Protein AF-A0A2C1C204-F1 (afdb_monomer)

Sequence (543 aa):
MKKFKWSILLFIILALVLSIGVSYLALNQNVKKANENSTPKMTVALVNEDQGTVFEGNKIAFGDQFVKNVNKNTKQEWYVVSRGVAENGLKNNNYNMMIVIPNDFSRKAVAIDSELPEKLTLNYKVNATGNKDLKAEAENTASTILEDFNKQIIDVYFASIIGKLQGAQDNIGKIIEKGNVQTTMYKKDVHSPLANYTNQFKIVQDYTGVSVNSFKGFQDVLKGFGQVLDEGNKSNNTYLEGFNNFQKMQSDNNLLANNFTNQFNQYMSDMNTGDVLKQLSALESANKVITNQFTLSEKEPNILADASAIQKYLTDVKKQVSEYDTELAGKLESDIQETIIKKLKQSMSNDGKQEIFINTLMKQPDVRIKKQIENLIVKLPSLNMEEIVQSDLPDATKLQLQNVIQFTNKYNKENNFYYDPVNKISLGNAIKEVKDSLYKDGITFSDTAKVIKMESSQTMNINIPEGFELYGSTEALYIDDVDYTSMFLEKNGEIIIPPRNEGDIKINLHVKLKDPNINIDVFSPVMWDWKLSGSYEKEEPSK

InterPro domains:
  IPR023838 Type VII secretion system EsaA [TIGR03929] (9-201)
  IPR051328 Type VII Secretion & ABC Transporter Permease [PTHR43077] (7-275)

Radius of gyration: 42.94 Å; Cα contacts (8 Å, |Δi|>4): 479; chains: 1; bounding box: 113×81×137 Å

Mean predicted aligned error: 22.3 Å

Foldseek 3Di:
DDPDPVVVVVVVVVVVVVVVVVVCVVVPPPPPPDPVPDDDAFEEEEEEQAPFDDDPNDTGTLSVVLVVVVVVDPRHHYDHDHPVCRVVCQVVVVGQKYKYQDHCQNVLLQCPVPPDRDDRDIDMDGNQVVHPVSVVVRVVVVVVSVVVSVVVSVVVVVVVVVVVLVVVLVVLVVVLVVLVVVLCCLVPVPLVVLVVVVVVCVVVLVPDVVVVVVSVVVNVVSVVVSVVSVVVSVVSVVVNVVSVVVVVVVVVVVVVVVVVVVVVVVVVVCVVVDDVPVVVVVVVVVVVVVVVLVDDDPPDDHVNVVVVVVVVVVVVVVVVVVVVVVVLVVVLVVQLVVVVVVVVVVVVVDDDDDDDDPVVSCPRVVVVVLVVLLVVLQPDAQLDLVCLVPDLADPVVSVVSVVVSVVSVVSCVVVVPDHDNPPGHHPVRVLLVVLVCLAQVNDKDKDKWWFAFFPFKWKKFWDDFPQKDQPDQWPQKDKPNDICSVVCVVVVRIGIGGTDHTDMIMIIGTIGGPDSPDSDDPVDDGDIDMDIPDDGDGDDDDD

Organism: Bacillus cereus (NCBI:txid1396)

Secondary structure (DSSP, 8-state):
-----HHHHHHHHHHHHHHHHHHHHHH-S------TT-PPPPEEEEEE----EEETTEEE-HHHHHHHHHTT--SSEEEE--HHHHHHHHHTTS-SEEEEE-TTHHHHHT-TTSSSPPPP--EEEE--TT-HHHHHHHHHHHHHHHHHHHHHHHHHHHHHHHHHHHHHHHHHHHHHHHHHHHHHHIIIIIIHHHHHHHHHTHHHHHH-HHHHHHHHHHHHHHHHHHHHHHHHHHHHHHHHHHHHHHHHHHHHHHHHHHHHHHHHHHHHHHTTS--HHHHHHHHHHHHHHHHHHSS--SSS--HHHHHHHHHHHHHHHHHHHHHHHHHHHHHHHHHHHHHHHHHHHHHTTS-S-----GGGTTHHHHHHHHHHHHHHHHHS-B--HHHHHHS-S-HHHHHHHHHHHHHHHHHHHHHT----GGGS-BHHHHHHHHHHHHHHT-EEEEEEEEE--BSS-EEEEEEPPTTEEES-SSSSEEETTEE-HHHHHHTTTEEEEPPB-SEEEEEEEEEEES-TT----TTS----EEEESS----PPP--

Structure (mmCIF, N/CA/C/O backbone):
data_AF-A0A2C1C204-F1
#
_entry.id   AF-A0A2C1C204-F1
#
loop_
_atom_site.group_PDB
_atom_site.id
_atom_site.type_symbol
_atom_site.label_atom_id
_atom_site.label_alt_id
_atom_site.label_comp_id
_atom_site.label_asym_id
_atom_site.label_entity_id
_atom_site.label_seq_id
_atom_site.pdbx_PDB_ins_code
_atom_site.Cartn_x
_atom_site.Cartn_y
_atom_site.Cartn_z
_atom_site.occupancy
_atom_site.B_iso_or_equiv
_atom_site.auth_seq_id
_atom_site.auth_comp_id
_atom_site.auth_asym_id
_atom_site.auth_atom_id
_atom_site.pdbx_PDB_model_num
ATOM 1 N N . MET A 1 1 ? -65.324 -34.407 86.575 1.00 41.09 1 MET A N 1
ATOM 2 C CA . MET A 1 1 ? -64.072 -34.420 85.781 1.00 41.09 1 MET A CA 1
ATOM 3 C C . MET A 1 1 ? -64.224 -33.422 84.633 1.00 41.09 1 MET A C 1
ATOM 5 O O . MET A 1 1 ? -65.052 -33.642 83.757 1.00 41.09 1 MET A O 1
ATOM 9 N N . LYS A 1 2 ? -63.554 -32.260 84.699 1.00 47.97 2 LYS A N 1
ATOM 10 C CA . LYS A 1 2 ? -63.679 -31.188 83.691 1.00 47.97 2 LYS A CA 1
ATOM 11 C C . LYS A 1 2 ? -62.955 -31.616 82.410 1.00 47.97 2 LYS A C 1
ATOM 13 O O . LYS A 1 2 ? -61.759 -31.880 82.450 1.00 47.97 2 LYS A O 1
ATOM 18 N N . LYS A 1 3 ? -63.685 -31.702 81.291 1.00 52.16 3 LYS A N 1
ATOM 19 C CA . LYS A 1 3 ? -63.131 -32.040 79.971 1.00 52.16 3 LYS A CA 1
ATOM 20 C C . LYS A 1 3 ? -62.152 -30.941 79.548 1.00 52.16 3 LYS A C 1
ATOM 22 O O . LYS A 1 3 ? -62.567 -29.817 79.269 1.00 52.16 3 LYS A O 1
ATOM 27 N N . PHE A 1 4 ? -60.860 -31.255 79.555 1.00 56.25 4 PHE A N 1
ATOM 28 C CA . PHE A 1 4 ? -59.802 -30.349 79.119 1.00 56.25 4 PHE A CA 1
ATOM 29 C C . PHE A 1 4 ? -59.980 -30.097 77.616 1.00 56.25 4 PHE A C 1
ATOM 31 O O . PHE A 1 4 ? -59.918 -31.029 76.813 1.00 56.25 4 PHE A O 1
ATOM 38 N N . LYS A 1 5 ? -60.299 -28.856 77.228 1.00 67.50 5 LYS A N 1
ATOM 39 C CA . LYS A 1 5 ? -60.546 -28.497 75.826 1.00 67.50 5 LYS A CA 1
ATOM 40 C C . LYS A 1 5 ? -59.215 -28.475 75.076 1.00 67.50 5 LYS A C 1
ATOM 42 O O . LYS A 1 5 ? -58.536 -27.455 75.034 1.00 67.50 5 LYS A O 1
ATOM 47 N N . TRP A 1 6 ? -58.873 -29.606 74.466 1.00 62.44 6 TRP A N 1
ATOM 48 C CA . TRP A 1 6 ? -57.684 -29.800 73.627 1.00 62.44 6 TRP A CA 1
ATOM 49 C C . TRP A 1 6 ? -57.530 -28.731 72.529 1.00 62.44 6 TRP A C 1
ATOM 51 O O . TRP A 1 6 ? -56.415 -28.397 72.142 1.00 62.44 6 TRP A O 1
ATOM 61 N N . SER A 1 7 ? -58.637 -28.115 72.094 1.00 57.25 7 SER A N 1
ATOM 62 C CA . SER A 1 7 ? -58.617 -27.021 71.115 1.00 57.25 7 SER A CA 1
ATOM 63 C C . SER A 1 7 ? -57.914 -25.753 71.625 1.00 57.25 7 SER A C 1
ATOM 65 O O . SER A 1 7 ? -57.335 -25.032 70.822 1.00 57.25 7 SER A O 1
ATOM 67 N N . ILE A 1 8 ? -57.923 -25.481 72.937 1.00 71.19 8 ILE A N 1
ATOM 68 C CA . ILE A 1 8 ? -57.236 -24.315 73.519 1.00 71.19 8 ILE A CA 1
ATOM 69 C C . ILE A 1 8 ? -55.726 -24.565 73.554 1.00 71.19 8 ILE A C 1
ATOM 71 O O . ILE A 1 8 ? -54.947 -23.674 73.231 1.00 71.19 8 ILE A O 1
ATOM 75 N N . LEU A 1 9 ? -55.311 -25.794 73.876 1.00 68.69 9 LEU A N 1
ATOM 76 C CA . LEU A 1 9 ? -53.901 -26.180 73.869 1.00 68.69 9 LEU A CA 1
ATOM 77 C C . LEU A 1 9 ? -53.322 -26.125 72.444 1.00 68.69 9 LEU A C 1
ATOM 79 O O . LEU A 1 9 ? -52.248 -25.571 72.239 1.00 68.69 9 LEU A O 1
ATOM 83 N N . LEU A 1 10 ? -54.074 -26.616 71.452 1.00 68.38 10 LEU A N 1
ATOM 84 C CA . LEU A 1 10 ? -53.705 -26.530 70.036 1.00 68.38 10 LEU A CA 1
ATOM 85 C C . LEU A 1 10 ? -53.622 -25.082 69.538 1.00 68.38 10 LEU A C 1
ATOM 87 O O . LEU A 1 10 ? -52.707 -24.758 68.790 1.00 68.38 10 LEU A O 1
ATOM 91 N N . PHE A 1 11 ? -54.524 -24.202 69.980 1.00 71.06 11 PHE A N 1
ATOM 92 C CA . PHE A 1 11 ? -54.483 -22.786 69.611 1.00 71.06 11 PHE A CA 1
ATOM 93 C C . PHE A 1 11 ? -53.263 -22.067 70.204 1.00 71.06 11 PHE A C 1
ATOM 95 O O . PHE A 1 11 ? -52.624 -21.278 69.517 1.00 71.06 11 PHE A O 1
ATOM 102 N N . ILE A 1 12 ? -52.894 -22.378 71.452 1.00 71.06 12 ILE A N 1
ATOM 103 C CA . ILE A 1 12 ? -51.702 -21.812 72.102 1.00 71.06 12 ILE A CA 1
ATOM 104 C C . ILE A 1 12 ? -50.422 -22.317 71.427 1.00 71.06 12 ILE A C 1
ATOM 106 O O . ILE A 1 12 ? -49.518 -21.525 71.175 1.00 71.06 12 ILE A O 1
ATOM 110 N N . ILE A 1 13 ? -50.356 -23.606 71.075 1.00 71.69 13 ILE A N 1
ATOM 111 C CA . ILE A 1 13 ? -49.223 -24.176 70.332 1.00 71.69 13 ILE A CA 1
ATOM 112 C C . ILE A 1 13 ? -49.119 -23.537 68.942 1.00 71.69 13 ILE A C 1
ATOM 114 O O . ILE A 1 13 ? -48.030 -23.143 68.537 1.00 71.69 13 ILE A O 1
ATOM 118 N N . LEU A 1 14 ? -50.239 -23.356 68.238 1.00 67.69 14 LEU A N 1
ATOM 119 C CA . LEU A 1 14 ? -50.263 -22.700 66.930 1.00 67.69 14 LEU A CA 1
ATOM 120 C C . LEU A 1 14 ? -49.834 -21.227 67.023 1.00 67.69 14 LEU A C 1
ATOM 122 O O . LEU A 1 14 ? -49.058 -20.768 66.191 1.00 67.69 14 LEU A O 1
ATOM 126 N N . ALA A 1 15 ? -50.273 -20.501 68.053 1.00 67.94 15 ALA A N 1
ATOM 127 C CA . ALA A 1 15 ? -49.860 -19.120 68.295 1.00 67.94 15 ALA A CA 1
ATOM 128 C C . ALA A 1 15 ? -48.360 -19.008 68.623 1.00 67.94 15 ALA A C 1
ATOM 130 O O . ALA A 1 15 ? -47.702 -18.078 68.161 1.00 67.94 15 ALA A O 1
ATOM 131 N N . LEU A 1 16 ? -47.796 -19.973 69.359 1.00 62.78 16 LEU A N 1
ATOM 132 C CA . LEU A 1 16 ? -46.356 -20.057 69.629 1.00 62.78 16 LEU A CA 1
ATOM 133 C C . LEU A 1 16 ? -45.550 -20.383 68.366 1.00 62.78 16 LEU A C 1
ATOM 135 O O . LEU A 1 16 ? -44.528 -19.750 68.119 1.00 62.78 16 LEU A O 1
ATOM 139 N N . VAL A 1 17 ? -46.028 -21.308 67.530 1.00 67.56 17 VAL A N 1
ATOM 140 C CA . VAL A 1 17 ? -45.387 -21.645 66.249 1.00 67.56 17 VAL A CA 1
ATOM 141 C C . VAL A 1 17 ? -45.452 -20.469 65.270 1.00 67.56 17 VAL A C 1
ATOM 143 O O . VAL A 1 17 ? -44.462 -20.181 64.603 1.00 67.56 17 VAL A O 1
ATOM 146 N N . LEU A 1 18 ? -46.566 -19.733 65.226 1.00 61.41 18 LEU A N 1
ATOM 147 C CA . LEU A 1 18 ? -46.693 -18.522 64.410 1.00 61.41 18 LEU A CA 1
ATOM 148 C C . LEU A 1 18 ? -45.804 -17.385 64.935 1.00 61.41 18 LEU A C 1
ATOM 150 O O . LEU A 1 18 ? -45.141 -16.726 64.145 1.00 61.41 18 LEU A O 1
ATOM 154 N N . SER A 1 19 ? -45.711 -17.200 66.254 1.00 55.53 19 SER A N 1
ATOM 155 C CA . SER A 1 19 ? -44.811 -16.226 66.897 1.00 55.53 19 SER A CA 1
ATOM 156 C C . SER A 1 19 ? -43.333 -16.486 66.570 1.00 55.53 19 SER A C 1
ATOM 158 O O . SER A 1 19 ? -42.592 -15.570 66.197 1.00 55.53 19 SER A O 1
ATOM 160 N N . ILE A 1 20 ? -42.915 -17.753 66.626 1.00 60.06 20 ILE A N 1
ATOM 161 C CA . ILE A 1 20 ? -41.556 -18.170 66.264 1.00 60.06 20 ILE A CA 1
ATOM 162 C C . ILE A 1 20 ? -41.345 -18.058 64.748 1.00 60.06 20 ILE A C 1
ATOM 164 O O . ILE A 1 20 ? -40.276 -17.634 64.323 1.00 60.06 20 ILE A O 1
ATOM 168 N N . GLY A 1 21 ? -42.360 -18.354 63.929 1.00 52.69 21 GLY A N 1
ATOM 169 C CA . GLY A 1 21 ? -42.305 -18.213 62.471 1.00 52.69 21 GLY A CA 1
ATOM 170 C C . GLY A 1 21 ? -42.146 -16.764 62.004 1.00 52.69 21 GLY A C 1
ATOM 171 O O . GLY A 1 21 ? -41.320 -16.494 61.135 1.00 52.69 21 GLY A O 1
ATOM 172 N N . VAL A 1 22 ? -42.864 -15.817 62.619 1.00 54.84 22 VAL A N 1
ATOM 173 C CA . VAL A 1 22 ? -42.719 -14.379 62.323 1.00 54.84 22 VAL A CA 1
ATOM 174 C C . VAL A 1 22 ? -41.382 -13.852 62.851 1.00 54.84 22 VAL A C 1
ATOM 176 O O . VAL A 1 22 ? -40.745 -13.048 62.179 1.00 54.84 22 VAL A O 1
ATOM 179 N N . SER A 1 23 ? -40.895 -14.364 63.987 1.00 47.19 23 SER A N 1
ATOM 180 C CA . SER A 1 23 ? -39.560 -14.031 64.503 1.00 47.19 23 SER A CA 1
ATOM 181 C C . SER A 1 23 ? -38.442 -14.591 63.618 1.00 47.19 23 SER A C 1
ATOM 183 O O . SER A 1 23 ? -37.467 -13.896 63.370 1.00 47.19 23 SER A O 1
ATOM 185 N N . TYR A 1 24 ? -38.584 -15.802 63.069 1.00 53.97 24 TYR A N 1
ATOM 186 C CA . TYR A 1 24 ? -37.612 -16.384 62.137 1.00 53.97 24 TYR A CA 1
ATOM 187 C C . TYR A 1 24 ? -37.632 -15.671 60.776 1.00 53.97 24 TYR A C 1
ATOM 189 O O . TYR A 1 24 ? -36.581 -15.476 60.183 1.00 53.97 24 TYR A O 1
ATOM 197 N N . LEU A 1 25 ? -38.790 -15.197 60.300 1.00 50.66 25 LEU A N 1
ATOM 198 C CA . LEU A 1 25 ? -38.893 -14.372 59.085 1.00 50.66 25 LEU A CA 1
ATOM 199 C C . LEU A 1 25 ? -38.385 -12.934 59.282 1.00 50.66 25 LEU A C 1
ATOM 201 O O . LEU A 1 25 ? -37.792 -12.377 58.361 1.00 50.66 25 LEU A O 1
ATOM 205 N N . ALA A 1 26 ? -38.559 -12.352 60.472 1.00 51.62 26 ALA A N 1
ATOM 206 C CA . ALA A 1 26 ? -38.002 -11.044 60.818 1.00 51.62 26 ALA A CA 1
ATOM 207 C C . ALA A 1 26 ? -36.483 -11.095 61.079 1.00 51.62 26 ALA A C 1
ATOM 209 O O . ALA A 1 26 ? -35.795 -10.110 60.829 1.00 51.62 26 ALA A O 1
ATOM 210 N N . LEU A 1 27 ? -35.949 -12.237 61.536 1.00 45.75 27 LEU A N 1
ATOM 211 C CA . LEU A 1 27 ? -34.523 -12.413 61.851 1.00 45.75 27 LEU A CA 1
ATOM 212 C C . LEU A 1 27 ? -33.713 -13.103 60.735 1.00 45.75 27 LEU A C 1
ATOM 214 O O . LEU A 1 27 ? -32.488 -13.043 60.762 1.00 45.75 27 LEU A O 1
ATOM 218 N N . ASN A 1 28 ? -34.373 -13.729 59.750 1.00 42.22 28 ASN A N 1
ATOM 219 C CA . ASN A 1 28 ? -33.749 -14.305 58.548 1.00 42.22 28 ASN A CA 1
ATOM 220 C C . ASN A 1 28 ? -33.868 -13.391 57.313 1.00 42.22 28 ASN A C 1
ATOM 222 O O . ASN A 1 28 ? -33.602 -13.806 56.183 1.00 42.22 28 ASN A O 1
ATOM 226 N N . GLN A 1 29 ? -34.214 -12.115 57.510 1.00 43.16 29 GLN A N 1
ATOM 227 C CA . GLN A 1 29 ? -33.669 -11.101 56.619 1.00 43.16 29 GLN A CA 1
ATOM 228 C C . GLN A 1 29 ? -32.154 -11.176 56.782 1.00 43.16 29 GLN A C 1
ATOM 230 O O . GLN A 1 29 ? -31.641 -10.997 57.883 1.00 43.16 29 GLN A O 1
ATOM 235 N N . ASN A 1 30 ? -31.448 -11.490 55.698 1.00 40.12 30 ASN A N 1
ATOM 236 C CA . ASN A 1 30 ? -29.997 -11.402 55.622 1.00 40.12 30 ASN A CA 1
ATOM 237 C C . ASN A 1 30 ? -29.569 -9.948 55.867 1.00 40.12 30 ASN A C 1
ATOM 239 O O . ASN A 1 30 ? -29.221 -9.223 54.936 1.00 40.12 30 ASN A O 1
ATOM 243 N N . VAL A 1 31 ? -29.571 -9.519 57.127 1.00 43.94 31 VAL A N 1
ATOM 244 C CA . VAL A 1 31 ? -28.828 -8.362 57.591 1.00 43.94 31 VAL A CA 1
ATOM 245 C C . VAL A 1 31 ? -27.379 -8.816 57.573 1.00 43.94 31 VAL A C 1
ATOM 247 O O . VAL A 1 31 ? -26.820 -9.285 58.564 1.00 43.94 31 VAL A O 1
ATOM 250 N N . LYS A 1 32 ? -26.768 -8.723 56.387 1.00 38.06 32 LYS A N 1
ATOM 251 C CA . LYS A 1 32 ? -25.322 -8.580 56.293 1.00 38.06 32 LYS A CA 1
ATOM 252 C C . LYS A 1 32 ? -24.977 -7.451 57.256 1.00 38.06 32 LYS A C 1
ATOM 254 O O . LYS A 1 32 ? -25.373 -6.312 57.017 1.00 38.06 32 LYS A O 1
ATOM 259 N N . LYS A 1 33 ? -24.302 -7.779 58.362 1.00 35.88 33 LYS A N 1
ATOM 260 C CA . LYS A 1 33 ? -23.611 -6.779 59.176 1.00 35.88 33 LYS A CA 1
ATOM 261 C C . LYS A 1 33 ? -22.870 -5.881 58.196 1.00 35.88 33 LYS A C 1
ATOM 263 O O . LYS A 1 33 ? -22.098 -6.389 57.381 1.00 35.88 33 LYS A O 1
ATOM 268 N N . ALA A 1 34 ? -23.201 -4.594 58.220 1.00 35.47 34 ALA A N 1
ATOM 269 C CA . ALA A 1 34 ? -22.527 -3.602 57.415 1.00 35.47 34 ALA A CA 1
ATOM 270 C C . ALA A 1 34 ? -21.027 -3.752 57.676 1.00 35.47 34 ALA A C 1
ATOM 272 O O . ALA A 1 34 ? -20.564 -3.576 58.801 1.00 35.47 34 ALA A O 1
ATOM 273 N N . ASN A 1 35 ? -20.285 -4.125 56.635 1.00 30.30 35 ASN A N 1
ATOM 274 C CA . ASN A 1 35 ? -18.913 -3.674 56.543 1.00 30.30 35 ASN A CA 1
ATOM 275 C C . ASN A 1 35 ? -19.007 -2.148 56.593 1.00 30.30 35 ASN A C 1
ATOM 277 O O . ASN A 1 35 ? -19.665 -1.550 55.738 1.00 30.30 35 ASN A O 1
ATOM 281 N N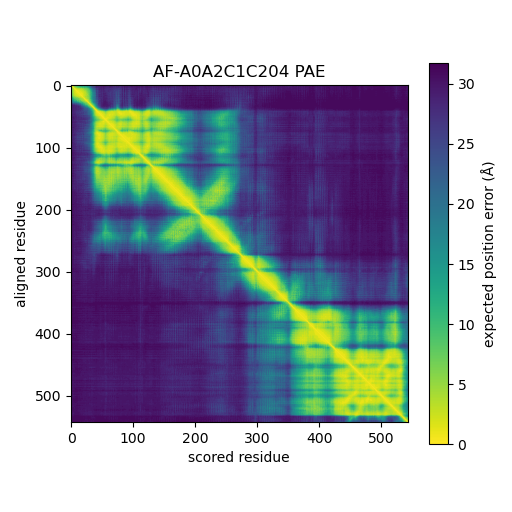 . GLU A 1 36 ? -18.412 -1.536 57.612 1.00 38.72 36 GLU A N 1
ATOM 282 C CA . GLU A 1 36 ? -18.152 -0.099 57.663 1.00 38.72 36 GLU A CA 1
ATOM 283 C C . GLU A 1 36 ? -17.188 0.239 56.522 1.00 38.72 36 GLU A C 1
ATOM 285 O O . GLU A 1 36 ? -15.981 0.241 56.714 1.00 38.72 36 GLU A O 1
ATOM 290 N N . ASN A 1 37 ? -17.749 0.335 55.312 1.00 40.81 37 ASN A N 1
ATOM 291 C CA . ASN A 1 37 ? -17.218 0.883 54.058 1.00 40.81 37 ASN A CA 1
ATOM 292 C C . ASN A 1 37 ? -18.251 0.781 52.902 1.00 40.81 37 ASN A C 1
ATOM 294 O O . ASN A 1 37 ? -17.880 0.884 51.736 1.00 40.81 37 ASN A O 1
ATOM 298 N N . SER A 1 38 ? -19.552 0.559 53.162 1.00 42.91 38 SER A N 1
ATOM 299 C CA . SER A 1 38 ? -20.571 0.612 52.101 1.00 42.91 38 SER A CA 1
ATOM 300 C C . SER A 1 38 ? -21.117 2.029 51.943 1.00 42.91 38 SER A C 1
ATOM 302 O O . SER A 1 38 ? -21.787 2.539 52.843 1.00 42.91 38 SER A O 1
ATOM 304 N N . THR A 1 39 ? -20.874 2.640 50.787 1.00 52.00 39 THR A N 1
ATOM 305 C CA . THR A 1 39 ? -21.594 3.832 50.333 1.00 52.00 39 THR A CA 1
ATOM 306 C C . THR A 1 39 ? -23.115 3.609 50.444 1.00 52.00 39 THR A C 1
ATOM 308 O O . THR A 1 39 ? -23.595 2.525 50.092 1.00 52.00 39 THR A O 1
ATOM 311 N N . PRO A 1 40 ? -23.896 4.576 50.967 1.00 59.84 40 PRO A N 1
ATOM 312 C CA . PRO A 1 40 ? -25.351 4.455 51.043 1.00 59.84 40 PRO A CA 1
ATOM 313 C C . PRO A 1 40 ? -25.938 4.214 49.648 1.00 59.84 40 PRO A C 1
ATOM 315 O O . PRO A 1 40 ? -25.687 4.998 48.735 1.00 59.84 40 PRO A O 1
ATOM 318 N N . LYS A 1 41 ? -26.713 3.137 49.470 1.00 71.62 41 LYS A N 1
ATOM 319 C CA . LYS A 1 41 ? -27.389 2.863 48.196 1.00 71.62 41 LYS A CA 1
ATOM 320 C C . LYS A 1 41 ? -28.570 3.809 48.020 1.00 71.62 41 LYS A C 1
ATOM 322 O O . LYS A 1 41 ? -29.388 3.961 48.924 1.00 71.62 41 LYS A O 1
ATOM 327 N N . MET A 1 42 ? -28.667 4.416 46.848 1.00 80.88 42 MET A N 1
ATOM 328 C CA . MET A 1 42 ? -29.764 5.292 46.470 1.00 80.88 42 MET A CA 1
ATOM 329 C C . MET A 1 42 ? -30.986 4.464 46.057 1.00 80.88 42 MET A C 1
ATOM 331 O O . MET A 1 42 ? -30.868 3.473 45.335 1.00 80.88 42 MET A O 1
ATOM 335 N N . THR A 1 43 ? -32.171 4.898 46.479 1.00 87.25 43 THR A N 1
ATOM 336 C CA . THR A 1 43 ? -33.452 4.326 46.040 1.00 87.25 43 THR A CA 1
ATOM 337 C C . THR A 1 43 ? -33.939 5.029 44.772 1.00 87.25 43 THR A C 1
ATOM 339 O O . THR A 1 43 ? -34.148 6.247 44.753 1.00 87.25 43 THR A O 1
ATOM 342 N N . VAL A 1 44 ? -34.117 4.267 43.693 1.00 88.25 44 VAL A N 1
ATOM 343 C CA . VAL A 1 44 ? -34.426 4.777 42.353 1.00 88.25 44 VAL A CA 1
ATOM 344 C C . VAL A 1 44 ? -35.732 4.181 41.841 1.00 88.25 44 VAL A C 1
ATOM 346 O O . VAL A 1 44 ? -35.854 2.970 41.662 1.00 88.25 44 VAL A O 1
ATOM 349 N N . ALA A 1 45 ? -36.708 5.041 41.559 1.00 90.75 45 ALA A N 1
ATOM 350 C CA . ALA A 1 45 ? -37.953 4.664 40.905 1.00 90.75 45 ALA A CA 1
ATOM 351 C C . ALA A 1 45 ? -37.817 4.761 39.379 1.00 90.75 45 ALA A C 1
ATOM 353 O O . ALA A 1 45 ? -37.607 5.843 38.832 1.00 90.75 45 ALA A O 1
ATOM 354 N N . LEU A 1 46 ? -37.975 3.642 38.679 1.00 90.69 46 LEU A N 1
ATOM 355 C CA . LEU A 1 46 ? -37.970 3.577 37.223 1.00 90.69 46 LEU A CA 1
ATOM 356 C C . LEU A 1 46 ? -39.402 3.483 36.688 1.00 90.69 46 LEU A C 1
ATOM 358 O O . LEU A 1 46 ? -40.141 2.556 37.019 1.00 90.69 46 LEU A O 1
ATOM 362 N N . VAL A 1 47 ? -39.766 4.418 35.814 1.00 93.00 47 VAL A N 1
ATOM 363 C CA . VAL A 1 47 ? -41.039 4.450 35.094 1.00 93.00 47 VAL A CA 1
ATOM 364 C C . VAL A 1 47 ? -40.765 4.171 33.617 1.00 93.00 47 VAL A C 1
ATOM 366 O O . VAL A 1 47 ? -40.108 4.970 32.948 1.00 93.00 47 VAL A O 1
ATOM 369 N N . ASN A 1 48 ? -41.270 3.048 33.105 1.00 92.25 48 ASN A N 1
ATOM 370 C CA . ASN A 1 48 ? -41.197 2.706 31.685 1.00 92.25 48 ASN A CA 1
ATOM 371 C C . ASN A 1 48 ? -42.545 2.980 31.002 1.00 92.25 48 ASN A C 1
ATOM 373 O O . ASN A 1 48 ? -43.516 2.277 31.276 1.00 92.25 48 ASN A O 1
ATOM 377 N N . GLU A 1 49 ? -42.613 3.990 30.131 1.00 93.50 49 GLU A N 1
ATOM 378 C CA . GLU A 1 49 ? -43.794 4.260 29.294 1.00 93.50 49 GLU A CA 1
ATOM 379 C C . GLU A 1 49 ? -43.578 3.871 27.824 1.00 93.50 49 GLU A C 1
ATOM 381 O O . GLU A 1 49 ? -44.527 3.954 27.040 1.00 93.50 49 GLU A O 1
ATOM 386 N N . ASP A 1 50 ? -42.365 3.440 27.453 1.00 92.50 50 ASP A N 1
ATOM 387 C CA . ASP A 1 50 ? -41.974 3.065 26.090 1.00 92.50 50 ASP A CA 1
ATOM 388 C C . ASP A 1 50 ? -42.878 1.964 25.525 1.00 92.50 50 ASP A C 1
ATOM 390 O O . ASP A 1 50 ? -43.104 0.935 26.161 1.00 92.50 50 ASP A O 1
ATOM 394 N N . GLN A 1 51 ? -43.393 2.177 24.314 1.00 92.44 51 GLN A N 1
ATOM 395 C CA . GLN A 1 51 ? -44.281 1.220 23.641 1.00 92.44 51 GLN A CA 1
ATOM 396 C C . GLN A 1 51 ? -43.534 0.278 22.686 1.00 92.44 51 GLN A C 1
ATOM 398 O O . GLN A 1 51 ? -44.132 -0.647 22.125 1.00 92.44 51 GLN A O 1
ATOM 403 N N . GLY A 1 52 ? -42.230 0.493 22.496 1.00 89.25 52 GLY A N 1
ATOM 404 C CA . GLY A 1 52 ? -41.452 -0.216 21.489 1.00 89.25 52 GLY A CA 1
ATOM 405 C C . GLY A 1 52 ? -41.765 0.246 20.061 1.00 89.25 52 GLY A C 1
ATOM 406 O O . GLY A 1 52 ? -42.576 1.139 19.813 1.00 89.25 52 GLY A O 1
ATOM 407 N N . THR A 1 53 ? -41.088 -0.367 19.097 1.00 89.88 53 THR A N 1
ATOM 408 C CA . THR A 1 53 ? -41.241 -0.125 17.660 1.00 89.88 53 THR A CA 1
ATOM 409 C C . THR A 1 53 ? -40.892 -1.387 16.863 1.00 89.88 53 THR A C 1
ATOM 411 O O . THR A 1 53 ? -40.445 -2.389 17.426 1.00 89.88 53 THR A O 1
ATOM 414 N N . VAL A 1 54 ? -41.094 -1.355 15.547 1.00 86.12 54 VAL A N 1
ATOM 415 C CA . VAL A 1 54 ? -40.588 -2.377 14.623 1.00 86.12 54 VAL A CA 1
ATOM 416 C C . VAL A 1 54 ? -39.489 -1.752 13.778 1.00 86.12 54 VAL A C 1
ATOM 418 O O . VAL A 1 54 ? -39.708 -0.721 13.148 1.00 86.12 54 VAL A O 1
ATOM 421 N N . PHE A 1 55 ? -38.320 -2.385 13.760 1.00 80.94 55 PHE A N 1
ATOM 422 C CA . PHE A 1 55 ? -37.181 -1.986 12.941 1.00 80.94 55 PHE A CA 1
ATOM 423 C C . PHE A 1 55 ? -36.663 -3.219 12.199 1.00 80.94 55 PHE A C 1
ATOM 425 O O . PHE A 1 55 ? -36.386 -4.247 12.815 1.00 80.94 55 PHE A O 1
ATOM 432 N N . GLU A 1 56 ? -36.619 -3.142 10.868 1.00 73.88 56 GLU A N 1
ATOM 433 C CA . GLU A 1 56 ? -36.163 -4.234 9.988 1.00 73.88 56 GLU A CA 1
ATOM 434 C C . GLU A 1 56 ? -36.854 -5.585 10.247 1.00 73.88 56 GLU A C 1
ATOM 436 O O . GLU A 1 56 ? -36.234 -6.644 10.249 1.00 73.88 56 GLU A O 1
ATOM 441 N N . GLY A 1 57 ? -38.165 -5.545 10.505 1.00 79.00 57 GLY A N 1
ATOM 442 C CA . GLY A 1 57 ? -38.977 -6.736 10.781 1.00 79.00 57 GLY A CA 1
ATOM 443 C C . GLY A 1 57 ? -38.854 -7.285 12.207 1.00 79.00 57 GLY A C 1
ATOM 444 O O . GLY A 1 57 ? -39.628 -8.165 12.579 1.00 79.00 57 GLY A O 1
ATOM 445 N N . ASN A 1 58 ? -37.957 -6.737 13.031 1.00 79.88 58 ASN A N 1
ATOM 446 C CA . ASN A 1 58 ? -37.785 -7.121 14.429 1.00 79.88 58 ASN A CA 1
ATOM 447 C C . ASN A 1 58 ? -38.504 -6.144 15.364 1.00 79.88 58 ASN A C 1
ATOM 449 O O . ASN A 1 58 ? -38.455 -4.926 15.183 1.00 79.88 58 ASN A O 1
ATOM 453 N N . LYS A 1 59 ? -39.158 -6.672 16.403 1.00 86.75 59 LYS A N 1
ATOM 454 C CA . LYS A 1 59 ? -39.741 -5.846 17.467 1.00 86.75 59 LYS A CA 1
ATOM 455 C C . LYS A 1 59 ? -38.626 -5.369 18.401 1.00 86.75 59 LYS A C 1
ATOM 457 O O . LYS A 1 59 ? -37.999 -6.186 19.072 1.00 86.75 59 LYS A O 1
ATOM 462 N N . ILE A 1 60 ? -38.416 -4.059 18.466 1.00 84.38 60 ILE A N 1
ATOM 463 C CA . ILE A 1 60 ? -37.419 -3.410 19.322 1.00 84.38 60 ILE A CA 1
ATOM 464 C C . ILE A 1 60 ? -38.136 -2.672 20.452 1.00 84.38 60 ILE A C 1
ATOM 466 O O . ILE A 1 60 ? -39.041 -1.880 20.208 1.00 84.38 60 ILE A O 1
ATOM 470 N N . ALA A 1 61 ? -37.743 -2.944 21.694 1.00 88.75 61 ALA A N 1
ATOM 471 C CA . ALA A 1 61 ? -38.288 -2.299 22.887 1.00 88.75 61 ALA A CA 1
ATOM 472 C C . ALA A 1 61 ? -37.146 -2.004 23.871 1.00 88.75 61 ALA A C 1
ATOM 474 O O . ALA A 1 61 ? -36.829 -2.818 24.742 1.00 88.75 61 ALA A O 1
ATOM 475 N N . PHE A 1 62 ? -36.492 -0.854 23.697 1.00 84.62 62 PHE A N 1
ATOM 476 C CA . PHE A 1 62 ? -35.366 -0.426 24.528 1.00 84.62 62 PHE A CA 1
ATOM 477 C C . PHE A 1 62 ? -35.779 -0.211 25.991 1.00 84.62 62 PHE A C 1
ATOM 479 O O . PHE A 1 62 ? -35.023 -0.575 26.891 1.00 84.62 62 PHE A O 1
ATOM 486 N N . GLY A 1 63 ? -36.990 0.295 26.257 1.00 86.31 63 GLY A N 1
ATOM 487 C CA . GLY A 1 63 ? -37.495 0.449 27.625 1.00 86.31 63 GLY A CA 1
ATOM 488 C C . GLY A 1 63 ? -37.595 -0.881 28.380 1.00 86.31 63 GLY A C 1
ATOM 489 O O . GLY A 1 63 ? -37.144 -0.992 29.522 1.00 86.31 63 GLY A O 1
ATOM 490 N N . ASP A 1 64 ? -38.091 -1.932 27.721 1.00 87.62 64 ASP A N 1
ATOM 491 C CA . ASP A 1 64 ? -38.193 -3.275 28.308 1.00 87.62 64 ASP A CA 1
ATOM 492 C C . ASP A 1 64 ? -3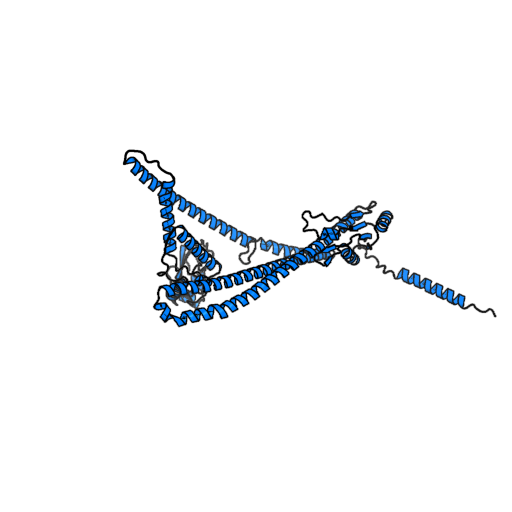6.821 -3.914 28.548 1.00 87.62 64 ASP A C 1
ATOM 494 O O . ASP A 1 64 ? -36.610 -4.608 29.549 1.00 87.62 64 ASP A O 1
ATOM 498 N N . GLN A 1 65 ? -35.871 -3.699 27.632 1.00 79.88 65 GLN A N 1
ATOM 499 C CA . GLN A 1 65 ? -34.490 -4.145 27.820 1.00 79.88 65 GLN A CA 1
ATOM 500 C C . GLN A 1 65 ? -33.849 -3.455 29.025 1.00 79.88 65 GLN A C 1
ATOM 502 O O . GLN A 1 65 ? -33.192 -4.109 29.837 1.00 79.88 65 GLN A O 1
ATOM 507 N N . PHE A 1 66 ? -34.110 -2.163 29.205 1.00 79.06 66 PHE A N 1
ATOM 508 C CA . PHE A 1 66 ? -33.588 -1.413 30.334 1.00 79.06 66 PHE A CA 1
ATOM 509 C C . PHE A 1 66 ? -34.140 -1.899 31.676 1.00 79.06 66 PHE A C 1
ATOM 511 O O . PHE A 1 66 ? -33.362 -2.142 32.598 1.00 79.06 66 PHE A O 1
ATOM 518 N N . VAL A 1 67 ? -35.452 -2.144 31.775 1.00 84.50 67 VAL A N 1
ATOM 519 C CA . VAL A 1 67 ? -36.070 -2.737 32.977 1.00 84.50 67 VAL A CA 1
ATOM 520 C C . VAL A 1 67 ? -35.369 -4.044 33.371 1.00 84.50 67 VAL A C 1
ATOM 522 O O . VAL A 1 67 ? -35.082 -4.279 34.546 1.00 84.50 67 VAL A O 1
ATOM 525 N N . LYS A 1 68 ? -35.022 -4.888 32.391 1.00 82.69 68 LYS A N 1
ATOM 526 C CA . LYS A 1 68 ? -34.289 -6.140 32.636 1.00 82.69 68 LYS A CA 1
ATOM 527 C C . LYS A 1 68 ? -32.854 -5.909 33.114 1.00 82.69 68 LYS A C 1
ATOM 529 O O . LYS A 1 68 ? -32.386 -6.663 33.965 1.00 82.69 68 LYS A O 1
ATOM 534 N N . ASN A 1 69 ? -32.158 -4.910 32.576 1.00 74.62 69 ASN A N 1
ATOM 535 C CA . ASN A 1 69 ? -30.772 -4.601 32.940 1.00 74.62 69 ASN A CA 1
ATOM 536 C C . ASN A 1 69 ? -30.671 -3.989 34.336 1.00 74.62 69 ASN A C 1
ATOM 538 O O . ASN A 1 69 ? -29.823 -4.384 35.132 1.00 74.62 69 ASN A O 1
ATOM 542 N N . VAL A 1 70 ? -31.591 -3.088 34.663 1.00 75.88 70 VAL A N 1
ATOM 543 C CA . VAL A 1 70 ? -31.691 -2.459 35.977 1.00 75.88 70 VAL A CA 1
ATOM 544 C C . VAL A 1 70 ? -31.951 -3.482 37.085 1.00 75.88 70 VAL A C 1
ATOM 546 O O . VAL A 1 70 ? -31.307 -3.423 38.127 1.00 75.88 70 VAL A O 1
ATOM 549 N N . ASN A 1 71 ? -32.790 -4.491 36.838 1.00 72.94 71 ASN A N 1
ATOM 550 C CA . ASN A 1 71 ? -33.018 -5.579 37.796 1.00 72.94 71 ASN A CA 1
ATOM 551 C C . ASN A 1 71 ? -31.761 -6.421 38.097 1.00 72.94 71 ASN A C 1
ATOM 553 O O . ASN A 1 71 ? -31.735 -7.147 39.088 1.00 72.94 71 ASN A O 1
ATOM 557 N N . LYS A 1 72 ? -30.722 -6.349 37.254 1.00 72.19 72 LYS A N 1
ATOM 558 C CA . LYS A 1 72 ? -29.428 -7.014 37.479 1.00 72.19 72 LYS A CA 1
ATOM 559 C C . LYS A 1 72 ? -28.414 -6.115 38.194 1.00 72.19 72 LYS A C 1
ATOM 561 O O . LYS A 1 72 ? -27.369 -6.603 38.619 1.00 72.19 72 LYS A O 1
ATOM 566 N N . ASN A 1 73 ? -28.687 -4.817 38.314 1.00 69.00 73 ASN A N 1
ATOM 567 C CA . ASN A 1 73 ? -27.774 -3.848 38.905 1.00 69.00 73 ASN A CA 1
ATOM 568 C C . ASN A 1 73 ? -27.869 -3.880 40.439 1.00 69.00 73 ASN A C 1
ATOM 570 O O . ASN A 1 73 ? -28.916 -3.603 41.015 1.00 69.00 73 ASN A O 1
ATOM 574 N N . THR A 1 74 ? -26.754 -4.175 41.112 1.00 73.19 74 THR A N 1
ATOM 575 C CA . THR A 1 74 ? -26.680 -4.247 42.581 1.00 73.19 74 THR A CA 1
ATOM 576 C C . THR A 1 74 ? -26.182 -2.963 43.251 1.00 73.19 74 THR A C 1
ATOM 578 O O . THR A 1 74 ? -26.093 -2.932 44.484 1.00 73.19 74 THR A O 1
ATOM 581 N N . LYS A 1 75 ? -25.805 -1.937 42.473 1.00 73.12 75 LYS A N 1
ATOM 582 C CA . LYS A 1 75 ? -25.234 -0.673 42.970 1.00 73.12 75 LYS A CA 1
ATOM 583 C C . LYS A 1 75 ? -26.289 0.220 43.626 1.00 73.12 75 LYS A C 1
ATOM 585 O O . LYS A 1 75 ? -25.993 0.816 44.651 1.00 73.12 75 LYS A O 1
ATOM 590 N N . GLN A 1 76 ? -27.506 0.246 43.082 1.00 80.25 76 GLN A N 1
ATOM 591 C CA . GLN A 1 76 ? -28.634 1.036 43.593 1.00 80.25 76 GLN A CA 1
ATOM 592 C C . GLN A 1 76 ? -29.839 0.140 43.903 1.00 80.25 76 GLN A C 1
ATOM 594 O O . GLN A 1 76 ? -29.905 -1.001 43.441 1.00 80.25 76 GLN A O 1
ATOM 599 N N . GLU A 1 77 ? -30.785 0.644 44.692 1.00 85.50 77 GLU A N 1
ATOM 600 C CA . GLU A 1 77 ? -32.049 -0.042 44.966 1.00 85.50 77 GLU A CA 1
ATOM 601 C C . GLU A 1 77 ? -33.123 0.413 43.985 1.00 85.50 77 GLU A C 1
ATOM 603 O O . GLU A 1 77 ? -33.572 1.558 44.017 1.00 85.50 77 GLU A O 1
ATOM 608 N N . TRP A 1 78 ? -33.543 -0.491 43.108 1.00 87.62 78 TRP A N 1
ATOM 609 C CA . TRP A 1 78 ? -34.417 -0.163 41.992 1.00 87.62 78 TRP A CA 1
ATOM 610 C C . TRP A 1 78 ? -35.855 -0.603 42.220 1.00 87.62 78 TRP A C 1
ATOM 612 O O . TRP A 1 78 ? -36.122 -1.732 42.629 1.00 87.62 78 TRP A O 1
ATOM 622 N N . TYR A 1 79 ? -36.788 0.278 41.869 1.00 89.56 79 TYR A N 1
ATOM 623 C CA . TYR A 1 79 ? -38.220 0.031 41.959 1.00 89.56 79 TYR A CA 1
ATOM 624 C C . TYR A 1 79 ? -38.879 0.381 40.630 1.00 89.56 79 TYR A C 1
ATOM 626 O O . TYR A 1 79 ? -38.971 1.549 40.261 1.00 89.56 79 TYR A O 1
ATOM 634 N N . VAL A 1 80 ? -39.356 -0.628 39.904 1.00 91.12 80 VAL A N 1
ATOM 635 C CA . VAL A 1 80 ? -40.121 -0.414 38.670 1.00 91.12 80 VAL A CA 1
ATOM 636 C C . VAL A 1 80 ? -41.573 -0.163 39.053 1.00 91.12 80 VAL A C 1
ATOM 638 O O . VAL A 1 80 ? -42.251 -1.059 39.553 1.00 91.12 80 VAL A O 1
ATOM 641 N N . VAL A 1 81 ? -42.040 1.069 38.874 1.00 92.94 81 VAL A N 1
ATOM 642 C CA . VAL A 1 81 ? -43.345 1.518 39.376 1.00 92.94 81 VAL A CA 1
ATOM 643 C C . VAL A 1 81 ? -44.052 2.420 38.368 1.00 92.94 81 VAL A C 1
ATOM 645 O O . VAL A 1 81 ? -43.452 2.941 37.430 1.00 92.94 81 VAL A O 1
ATOM 648 N N . SER A 1 82 ? -45.354 2.629 38.561 1.00 93.44 82 SER A N 1
ATOM 649 C CA . SER A 1 82 ? -46.106 3.598 37.762 1.00 93.44 82 SER A CA 1
ATOM 650 C C . SER A 1 82 ? -45.690 5.034 38.098 1.00 93.44 82 SER A C 1
ATOM 652 O O . SER A 1 82 ? -45.249 5.324 39.214 1.00 93.44 82 SER A O 1
ATOM 654 N N . ARG A 1 83 ? -45.891 5.965 37.154 1.00 93.19 83 ARG A N 1
ATOM 655 C CA . ARG A 1 83 ? -45.551 7.387 37.332 1.00 93.19 83 ARG A CA 1
ATOM 656 C C . ARG A 1 83 ? -46.117 7.981 38.626 1.00 93.19 83 ARG A C 1
ATOM 658 O O . ARG A 1 83 ? -45.394 8.656 39.349 1.00 93.19 83 ARG A O 1
ATOM 665 N N . GLY A 1 84 ? -47.378 7.690 38.950 1.00 91.38 84 GLY A N 1
ATOM 666 C CA . GLY A 1 84 ? -48.016 8.199 40.170 1.00 91.38 84 GLY A CA 1
ATOM 667 C C . GLY A 1 84 ? -47.379 7.672 41.461 1.00 91.38 84 GLY A C 1
ATOM 668 O O . GLY A 1 84 ? -47.244 8.417 42.430 1.00 91.38 84 GLY A O 1
ATOM 669 N N . VAL A 1 85 ? -46.938 6.409 41.471 1.00 92.38 85 VAL A N 1
ATOM 670 C CA . VAL A 1 85 ? -46.221 5.816 42.612 1.00 92.38 85 VAL A CA 1
ATOM 671 C C . VAL A 1 85 ? -44.819 6.411 42.733 1.00 92.38 85 VAL A C 1
ATOM 673 O O . VAL A 1 85 ? -44.415 6.760 43.840 1.00 92.38 85 VAL A O 1
ATOM 676 N N . ALA A 1 86 ? -44.111 6.601 41.614 1.00 92.25 86 ALA A N 1
ATOM 677 C CA . ALA A 1 86 ? -42.803 7.254 41.599 1.00 92.25 86 ALA A CA 1
ATOM 678 C C . ALA A 1 86 ? -42.872 8.686 42.152 1.00 92.25 86 ALA A C 1
ATOM 680 O O . ALA A 1 86 ? -42.085 9.042 43.024 1.00 92.25 86 ALA A O 1
ATOM 681 N N . GLU A 1 87 ? -43.836 9.498 41.705 1.00 92.50 87 GLU A N 1
ATOM 682 C CA . GLU A 1 87 ? -43.969 10.890 42.155 1.00 92.50 87 GLU A CA 1
ATOM 683 C C . GLU A 1 87 ? -44.358 11.005 43.633 1.00 92.50 87 GLU A C 1
ATOM 685 O O . GLU A 1 87 ? -43.807 11.841 44.352 1.00 92.50 87 GLU A O 1
ATOM 690 N N . ASN A 1 88 ? -45.279 10.162 44.110 1.00 90.88 88 ASN A N 1
ATOM 691 C CA . ASN A 1 88 ? -45.656 10.140 45.525 1.00 90.88 88 ASN A CA 1
ATOM 692 C C . ASN A 1 88 ? -44.524 9.606 46.408 1.00 90.88 88 ASN A C 1
ATOM 694 O O . ASN A 1 88 ? -44.266 10.161 47.475 1.00 90.88 88 ASN A O 1
ATOM 698 N N . GLY A 1 89 ? -43.820 8.565 45.961 1.00 89.69 89 GLY A N 1
ATOM 699 C CA . GLY A 1 89 ? -42.667 8.030 46.676 1.00 89.69 89 GLY A CA 1
ATOM 700 C C . GLY A 1 89 ? -41.511 9.028 46.739 1.00 89.69 89 GLY A C 1
ATOM 701 O O . GLY A 1 89 ? -40.891 9.166 47.790 1.00 89.69 89 GLY A O 1
ATOM 702 N N . LEU A 1 90 ? -41.287 9.803 45.673 1.00 88.62 90 LEU A N 1
ATOM 703 C CA . LEU A 1 90 ? -40.309 10.888 45.665 1.00 88.62 90 LEU A CA 1
ATOM 704 C C . LEU A 1 90 ? -40.688 11.980 46.681 1.00 88.62 90 LEU A C 1
ATOM 706 O O . LEU A 1 90 ? -39.844 12.372 47.478 1.00 88.62 90 LEU A O 1
ATOM 710 N N . LYS A 1 91 ? -41.957 12.421 46.726 1.00 88.06 91 LYS A N 1
ATOM 711 C CA . LYS A 1 91 ? -42.450 13.428 47.696 1.00 88.06 91 LYS A CA 1
ATOM 712 C C . LYS A 1 91 ? -42.343 12.979 49.156 1.00 88.06 91 LYS A C 1
ATOM 714 O O . LYS A 1 91 ? -42.031 13.792 50.019 1.00 88.06 91 LYS A O 1
ATOM 719 N N . ASN A 1 92 ? -42.603 11.701 49.426 1.00 88.06 92 ASN A N 1
ATOM 720 C CA . ASN A 1 92 ? -42.597 11.139 50.780 1.00 88.06 92 ASN A CA 1
ATOM 721 C C . ASN A 1 92 ? -41.198 10.712 51.260 1.00 88.06 92 ASN A C 1
ATOM 723 O O . ASN A 1 92 ? -41.075 10.179 52.358 1.00 88.06 92 ASN A O 1
ATOM 727 N N . ASN A 1 93 ? -40.146 10.970 50.471 1.00 84.38 93 ASN A N 1
ATOM 728 C CA . ASN A 1 93 ? -38.769 10.512 50.706 1.00 84.38 93 ASN A CA 1
ATOM 729 C C . ASN A 1 93 ? -38.600 8.979 50.691 1.00 84.38 93 ASN A C 1
ATOM 731 O O . ASN A 1 93 ? -37.610 8.466 51.204 1.00 84.38 93 ASN A O 1
ATOM 735 N N . ASN A 1 94 ? -39.535 8.244 50.080 1.00 85.94 94 ASN A N 1
ATOM 736 C CA . ASN A 1 94 ? -39.406 6.801 49.854 1.00 85.94 94 ASN A CA 1
ATOM 737 C C . ASN A 1 94 ? -38.464 6.490 48.680 1.00 85.94 94 ASN A C 1
ATOM 739 O O . ASN A 1 94 ? -37.920 5.393 48.615 1.00 85.94 94 ASN A O 1
ATOM 743 N N . TYR A 1 95 ? -38.305 7.439 47.751 1.00 88.38 95 TYR A N 1
ATOM 744 C CA . TYR A 1 95 ? -37.340 7.380 46.656 1.00 88.38 95 TYR A CA 1
ATOM 745 C C . TYR A 1 95 ? -36.439 8.611 46.688 1.00 88.38 95 TYR A C 1
ATOM 747 O O . TYR A 1 95 ? -36.911 9.726 46.918 1.00 88.38 95 TYR A O 1
ATOM 755 N N . ASN A 1 96 ? -35.152 8.421 46.413 1.00 86.19 96 ASN A N 1
ATOM 756 C CA . ASN A 1 96 ? -34.192 9.511 46.255 1.00 86.19 96 ASN A CA 1
ATOM 757 C C . ASN A 1 96 ? -34.227 10.094 44.833 1.00 86.19 96 ASN A C 1
ATOM 759 O O . ASN A 1 96 ? -33.993 11.288 44.643 1.00 86.19 96 ASN A O 1
ATOM 763 N N . MET A 1 97 ? -34.555 9.265 43.838 1.00 87.06 97 MET A N 1
ATOM 764 C CA . MET A 1 97 ? -34.584 9.633 42.423 1.00 87.06 97 MET A CA 1
ATOM 765 C C . MET A 1 97 ? -35.730 8.924 41.693 1.00 87.06 97 MET A C 1
ATOM 767 O O . MET A 1 97 ? -36.041 7.774 41.992 1.00 87.06 97 MET A O 1
ATOM 771 N N . MET A 1 98 ? -36.329 9.582 40.697 1.00 89.06 98 MET A N 1
ATOM 772 C CA . MET A 1 98 ? -37.159 8.922 39.685 1.00 89.06 98 MET A CA 1
ATOM 773 C C . MET A 1 98 ? -36.611 9.158 38.278 1.00 89.06 98 MET A C 1
ATOM 775 O O . MET A 1 98 ? -36.142 10.257 37.978 1.00 89.06 98 MET A O 1
ATOM 779 N N . ILE A 1 99 ? -36.732 8.151 37.416 1.00 88.12 99 ILE A N 1
ATOM 780 C CA . ILE A 1 99 ? -36.368 8.182 35.995 1.00 88.12 99 ILE A CA 1
ATOM 781 C C . ILE A 1 99 ? -37.578 7.754 35.178 1.00 88.12 99 ILE A C 1
ATOM 783 O O . ILE A 1 99 ? -38.241 6.773 35.509 1.00 88.12 99 ILE A O 1
ATOM 787 N N . VAL A 1 100 ? -37.857 8.485 34.106 1.00 90.25 100 VAL A N 1
ATOM 788 C CA . VAL A 1 100 ? -38.987 8.236 33.216 1.00 90.25 100 VAL A CA 1
ATOM 789 C C . VAL A 1 100 ? -38.495 8.058 31.788 1.00 90.25 100 VAL A C 1
ATOM 791 O O . VAL A 1 100 ? -37.913 8.980 31.209 1.00 90.25 100 VAL A O 1
ATOM 794 N N . ILE A 1 101 ? -38.798 6.892 31.222 1.00 89.62 101 ILE A N 1
ATOM 795 C CA . ILE A 1 101 ? -38.603 6.574 29.807 1.00 89.62 101 ILE A CA 1
ATOM 796 C C . ILE A 1 101 ? -39.891 6.951 29.059 1.00 89.62 101 ILE A C 1
ATOM 798 O O . ILE A 1 101 ? -40.938 6.378 29.373 1.00 89.62 101 ILE A O 1
ATOM 802 N N . PRO A 1 102 ? -39.849 7.910 28.114 1.00 90.75 102 PRO A N 1
ATOM 803 C CA . PRO A 1 102 ? -41.020 8.337 27.348 1.00 90.75 102 PRO A CA 1
ATOM 804 C C . PRO A 1 102 ? -41.617 7.236 26.462 1.00 90.75 102 PRO A C 1
ATOM 806 O O . PRO A 1 102 ? -40.944 6.277 26.094 1.00 90.75 102 PRO A O 1
ATOM 809 N N . ASN A 1 103 ? -42.873 7.420 26.048 1.00 91.94 103 ASN A N 1
ATOM 810 C CA . ASN A 1 103 ? -43.605 6.439 25.239 1.00 91.94 103 ASN A CA 1
ATOM 811 C C . ASN A 1 103 ? -43.070 6.219 23.817 1.00 91.94 103 ASN A C 1
ATOM 813 O O . ASN A 1 103 ? -43.341 5.186 23.205 1.00 91.94 103 ASN A O 1
ATOM 817 N N . ASP A 1 104 ? -42.332 7.190 23.293 1.00 88.56 104 ASP A N 1
ATOM 818 C CA . ASP A 1 104 ? -41.811 7.242 21.935 1.00 88.56 104 ASP A CA 1
ATOM 819 C C . ASP A 1 104 ? -40.316 6.938 21.865 1.00 88.56 104 ASP A C 1
ATOM 821 O O . ASP A 1 104 ? -39.716 7.042 20.793 1.00 88.56 104 ASP A O 1
ATOM 825 N N . PHE A 1 105 ? -39.730 6.529 22.990 1.00 87.56 105 PHE A N 1
ATOM 826 C CA . PHE A 1 105 ? -38.299 6.335 23.136 1.00 87.56 105 PHE A CA 1
ATOM 827 C C . PHE A 1 105 ? -37.747 5.358 22.095 1.00 87.56 105 PHE A C 1
ATOM 829 O O . PHE A 1 105 ? -36.857 5.726 21.329 1.00 87.56 105 PHE A O 1
ATOM 836 N N . SER A 1 106 ? -38.321 4.155 21.980 1.00 87.56 106 SER A N 1
ATOM 837 C CA . SER A 1 106 ? -37.836 3.172 21.006 1.00 87.56 106 SER A CA 1
ATOM 838 C C . SER A 1 106 ? -38.021 3.606 19.558 1.00 87.56 106 SER A C 1
ATOM 840 O O . SER A 1 106 ? -37.167 3.331 18.720 1.00 87.56 106 SER A O 1
ATOM 842 N N . ARG A 1 107 ? -39.115 4.311 19.255 1.00 86.50 107 ARG A N 1
ATOM 843 C CA . ARG A 1 107 ? -39.385 4.819 17.905 1.00 86.50 107 ARG A CA 1
ATOM 844 C C . ARG A 1 107 ? -38.357 5.871 17.493 1.00 86.50 107 ARG A C 1
ATOM 846 O O . ARG A 1 107 ? -37.872 5.819 16.370 1.00 86.50 107 ARG A O 1
ATOM 853 N N . LYS A 1 108 ? -38.011 6.796 18.392 1.00 83.88 108 LYS A N 1
ATOM 854 C CA . LYS A 1 108 ? -36.986 7.820 18.136 1.00 83.88 108 LYS A CA 1
ATOM 855 C C . LYS A 1 108 ? -35.585 7.230 18.075 1.00 83.88 108 LYS A C 1
ATOM 857 O O . LYS A 1 108 ? -34.786 7.667 17.260 1.00 83.88 108 LYS A O 1
ATOM 862 N N . ALA A 1 109 ? -35.309 6.217 18.893 1.00 78.31 109 ALA A N 1
ATOM 863 C CA . ALA A 1 109 ? -33.994 5.592 18.968 1.00 78.31 109 ALA A CA 1
ATOM 864 C C . ALA A 1 109 ? -33.571 4.914 17.657 1.00 78.31 109 ALA A C 1
ATOM 866 O O . ALA A 1 109 ? -32.394 4.941 17.314 1.00 78.31 109 ALA A O 1
ATOM 867 N N . VAL A 1 110 ? -34.518 4.341 16.909 1.00 77.69 110 VAL A N 1
ATOM 868 C CA . VAL A 1 110 ? -34.233 3.698 15.614 1.00 77.69 110 VAL A CA 1
ATOM 869 C C . VAL A 1 110 ? -34.349 4.644 14.414 1.00 77.69 110 VAL A C 1
ATOM 871 O O . VAL A 1 110 ? -33.996 4.248 13.311 1.00 77.69 110 VAL A O 1
ATOM 874 N N . ALA A 1 111 ? -34.819 5.881 14.606 1.00 74.56 111 ALA A N 1
ATOM 875 C CA . ALA A 1 111 ? -35.042 6.865 13.538 1.00 74.56 111 ALA A CA 1
ATOM 876 C C . ALA A 1 111 ? -33.788 7.705 13.221 1.00 74.56 111 ALA A C 1
ATOM 878 O O . ALA A 1 111 ? -33.881 8.896 12.919 1.00 74.56 111 ALA A O 1
ATOM 879 N N . ILE A 1 112 ? -32.603 7.103 13.339 1.00 64.94 112 ILE A N 1
ATOM 880 C CA . ILE A 1 112 ? -31.314 7.787 13.151 1.00 64.94 112 ILE A CA 1
ATOM 881 C C . ILE A 1 112 ? -31.026 8.118 11.674 1.00 64.94 112 ILE A C 1
ATOM 883 O O . ILE A 1 112 ? -30.182 8.962 11.390 1.00 64.94 112 ILE A O 1
ATOM 887 N N . ASP A 1 113 ? -31.748 7.480 10.750 1.00 59.78 113 ASP A N 1
ATOM 888 C CA . ASP A 1 113 ? -31.719 7.689 9.298 1.00 59.78 113 ASP A CA 1
ATOM 889 C C . ASP A 1 113 ? -32.787 8.682 8.793 1.00 59.78 113 ASP A C 1
ATOM 891 O O . ASP A 1 113 ? -32.879 8.936 7.592 1.00 59.78 113 ASP A O 1
ATOM 895 N N . SER A 1 114 ? -33.587 9.261 9.696 1.00 63.28 114 SER A N 1
ATOM 896 C CA . SER A 1 114 ? -34.551 10.322 9.379 1.00 63.28 114 SER A CA 1
ATOM 897 C C . SER A 1 114 ? -33.840 11.586 8.882 1.00 63.28 114 SER A C 1
ATOM 899 O O . SER A 1 114 ? -32.782 11.948 9.393 1.00 63.28 114 SER A O 1
ATOM 901 N N . GLU A 1 115 ? -34.462 12.325 7.954 1.00 60.56 115 GLU A N 1
ATOM 902 C CA . GLU A 1 115 ? -33.966 13.630 7.473 1.00 60.56 115 GLU A CA 1
ATOM 903 C C . GLU A 1 115 ? -33.719 14.635 8.616 1.00 60.56 115 GLU A C 1
ATOM 905 O O . GLU A 1 115 ? -32.884 15.533 8.499 1.00 60.56 115 GLU A O 1
ATOM 910 N N . LEU A 1 116 ? -34.429 14.470 9.738 1.00 55.97 116 LEU A N 1
ATOM 911 C CA . LEU A 1 116 ? -34.252 15.232 10.972 1.00 55.97 116 LEU A CA 1
ATOM 912 C C . LEU A 1 116 ? -34.254 14.265 12.169 1.00 55.97 116 LEU A C 1
ATOM 914 O O . LEU A 1 116 ? -35.330 13.932 12.679 1.00 55.97 116 LEU A O 1
ATOM 918 N N . PRO A 1 117 ? -33.084 13.789 12.630 1.00 63.50 117 PRO A N 1
ATOM 919 C CA . PRO A 1 117 ? -33.009 12.921 13.798 1.00 63.50 117 PRO A CA 1
ATOM 920 C C . PRO A 1 117 ? -33.371 13.704 15.068 1.00 63.50 117 PRO A C 1
ATOM 922 O O . PRO A 1 117 ? -32.795 14.753 15.375 1.00 63.50 117 PRO A O 1
ATOM 925 N N . GLU A 1 118 ? -34.342 13.196 15.827 1.00 67.38 118 GLU A N 1
ATOM 926 C CA . GLU A 1 118 ? -34.763 13.803 17.091 1.00 67.38 118 GLU A CA 1
ATOM 927 C C . GLU A 1 118 ? -33.821 13.412 18.239 1.00 67.38 118 GLU A C 1
ATOM 929 O O . GLU A 1 118 ? -33.451 12.249 18.397 1.00 67.38 118 GLU A O 1
ATOM 934 N N . LYS A 1 119 ? -33.465 14.380 19.096 1.00 66.88 119 LYS A N 1
ATOM 935 C CA . LYS A 1 119 ? -32.675 14.102 20.305 1.00 66.88 119 LYS A CA 1
ATOM 936 C C . LYS A 1 119 ? -33.463 13.208 21.263 1.00 66.88 119 LYS A C 1
ATOM 938 O O . LYS A 1 119 ? -34.581 13.542 21.654 1.00 66.88 119 LYS A O 1
ATOM 943 N N . LEU A 1 120 ? -32.837 12.122 21.706 1.00 72.19 120 LEU A N 1
ATOM 944 C CA . LEU A 1 120 ? -33.364 11.285 22.778 1.00 72.19 120 LEU A CA 1
ATOM 945 C C . LEU A 1 120 ? -33.246 12.013 24.117 1.00 72.19 120 LEU A C 1
ATOM 947 O O . LEU A 1 120 ? -32.181 12.513 24.477 1.00 72.19 120 LEU A O 1
ATOM 951 N N . THR A 1 121 ? -34.345 12.064 24.863 1.00 72.44 121 THR A N 1
ATOM 952 C CA . THR A 1 121 ? -34.405 12.727 26.170 1.00 72.44 121 THR A CA 1
ATOM 953 C C . THR A 1 121 ? -34.943 11.774 27.225 1.00 72.44 121 THR A C 1
ATOM 955 O O . THR A 1 121 ? -36.009 11.186 27.040 1.00 72.44 121 THR A O 1
ATOM 958 N N . LEU A 1 122 ? -34.245 11.681 28.355 1.00 73.00 122 LEU A N 1
ATOM 959 C CA . LEU A 1 122 ? -34.728 11.022 29.566 1.00 73.00 122 LEU A CA 1
ATOM 960 C C . LEU A 1 122 ? -35.105 12.084 30.595 1.00 73.00 122 LEU A C 1
ATOM 962 O O . LEU A 1 122 ? -34.370 13.047 30.803 1.00 73.00 122 LEU A O 1
ATOM 966 N N . ASN A 1 123 ? -36.244 11.895 31.256 1.00 82.62 123 ASN A N 1
ATOM 967 C CA . ASN A 1 123 ? -36.676 12.796 32.317 1.00 82.62 123 ASN A CA 1
ATOM 968 C C . ASN A 1 123 ? -36.319 12.186 33.669 1.00 82.62 123 ASN A C 1
ATOM 970 O O . ASN A 1 123 ? -36.737 11.066 33.964 1.00 82.62 123 ASN A O 1
ATOM 974 N N . TYR A 1 124 ? -35.606 12.931 34.512 1.00 84.38 124 TYR A N 1
ATOM 975 C CA . TYR A 1 124 ? -35.335 12.522 35.886 1.00 84.38 124 TYR A CA 1
ATOM 976 C C . TYR A 1 124 ? -35.717 13.616 36.883 1.00 84.38 124 TYR A C 1
ATOM 978 O O . TYR A 1 124 ? -35.704 14.806 36.568 1.00 84.38 124 TYR A O 1
ATOM 986 N N . LYS A 1 125 ? -36.088 13.209 38.099 1.00 85.19 125 LYS A N 1
ATOM 987 C CA . LYS A 1 125 ? -36.279 14.117 39.237 1.00 85.19 125 LYS A CA 1
ATOM 988 C C . LYS A 1 125 ? -35.562 13.541 40.449 1.00 85.19 125 LYS A C 1
ATOM 990 O O . LYS A 1 125 ? -35.638 12.339 40.694 1.00 85.19 125 LYS A O 1
ATOM 995 N N . VAL A 1 126 ? -34.897 14.403 41.209 1.00 82.56 126 VAL A N 1
ATOM 996 C CA . VAL A 1 126 ? -34.156 14.033 42.421 1.00 82.56 126 VAL A CA 1
ATOM 997 C C . VAL A 1 126 ? -34.785 14.741 43.606 1.00 82.56 126 VAL A C 1
ATOM 999 O O . VAL A 1 126 ? -35.087 15.933 43.526 1.00 82.56 126 VAL A O 1
ATOM 1002 N N . ASN A 1 127 ? -34.961 14.021 44.707 1.00 78.38 127 ASN A N 1
ATOM 1003 C CA . ASN A 1 127 ? -35.323 14.611 45.983 1.00 78.38 127 ASN A CA 1
ATOM 1004 C C . ASN A 1 127 ? -34.076 14.702 46.871 1.00 78.38 127 ASN A C 1
ATOM 1006 O O . ASN A 1 127 ? -33.728 13.763 47.584 1.00 78.38 127 ASN A O 1
ATOM 1010 N N . ALA A 1 128 ? -33.383 15.837 46.773 1.00 65.69 128 ALA A N 1
ATOM 1011 C CA . ALA A 1 128 ? -32.113 16.096 47.446 1.00 65.69 128 ALA A CA 1
ATOM 1012 C C . ALA A 1 128 ? -32.261 17.094 48.604 1.00 65.69 128 ALA A C 1
ATOM 1014 O O . ALA A 1 128 ? -31.458 18.023 48.716 1.00 65.69 128 ALA A O 1
ATOM 1015 N N . THR A 1 129 ? -33.298 16.965 49.440 1.00 60.88 129 THR A N 1
ATOM 1016 C CA . THR A 1 129 ? -33.556 17.893 50.556 1.00 60.88 129 THR A CA 1
ATOM 1017 C C . THR A 1 129 ? -32.314 18.040 51.448 1.00 60.88 129 THR A C 1
ATOM 1019 O O . THR A 1 129 ? -32.021 17.187 52.278 1.00 60.88 129 THR A O 1
ATOM 1022 N N . GLY A 1 130 ? -31.553 19.120 51.245 1.00 58.31 130 GLY A N 1
ATOM 1023 C CA . GLY A 1 130 ? -30.375 19.487 52.036 1.00 58.31 130 GLY A CA 1
ATOM 1024 C C . GLY A 1 130 ? -29.075 18.707 51.784 1.00 58.31 130 GLY A C 1
ATOM 1025 O O . GLY A 1 130 ? -28.080 19.042 52.420 1.00 58.31 130 GLY A O 1
ATOM 1026 N N . ASN A 1 131 ? -29.027 17.723 50.874 1.00 69.00 131 ASN A N 1
ATOM 1027 C CA . ASN A 1 131 ? -27.836 16.882 50.663 1.00 69.00 131 ASN A CA 1
ATOM 1028 C C . ASN A 1 131 ? -27.259 17.038 49.241 1.00 69.00 131 ASN A C 1
ATOM 1030 O O . ASN A 1 131 ? -27.806 16.514 48.269 1.00 69.00 131 ASN A O 1
ATOM 1034 N N . LYS A 1 132 ? -26.141 17.769 49.121 1.00 71.62 132 LYS A N 1
ATOM 1035 C CA . LYS A 1 132 ? -25.452 18.012 47.840 1.00 71.62 132 LYS A CA 1
ATOM 1036 C C . LYS A 1 132 ? -24.788 16.755 47.269 1.00 71.62 132 LYS A C 1
ATOM 1038 O O . LYS A 1 132 ? -24.792 16.596 46.052 1.00 71.62 132 LYS A O 1
ATOM 1043 N N . ASP A 1 133 ? -24.297 15.862 48.122 1.00 72.88 133 ASP A N 1
ATOM 1044 C CA . ASP A 1 133 ? -23.632 14.624 47.702 1.00 72.88 133 ASP A CA 1
ATOM 1045 C C . ASP A 1 133 ? -24.642 13.653 47.078 1.00 72.88 133 ASP A C 1
ATOM 1047 O O . ASP A 1 133 ? -24.382 13.059 46.036 1.00 72.88 133 ASP A O 1
ATOM 1051 N N . LEU A 1 134 ? -25.855 13.588 47.640 1.00 74.38 134 LEU A N 1
ATOM 1052 C CA . LEU A 1 134 ? -26.965 12.808 47.082 1.00 74.38 134 LEU A CA 1
ATOM 1053 C C . LEU A 1 134 ? -27.407 13.332 45.706 1.00 74.38 134 LEU A C 1
ATOM 1055 O O . LEU A 1 134 ? -27.775 12.554 44.830 1.00 74.38 134 LEU A O 1
ATOM 1059 N N . LYS A 1 135 ? -27.358 14.654 45.495 1.00 74.56 135 LYS A N 1
ATOM 1060 C CA . LYS A 1 135 ? -27.650 15.249 44.187 1.00 74.56 135 LYS A CA 1
ATOM 1061 C C . LYS A 1 135 ? -26.588 14.870 43.150 1.00 74.56 135 LYS A C 1
ATOM 1063 O O . LYS A 1 135 ? -26.956 14.480 42.045 1.00 74.56 135 LYS A O 1
ATOM 1068 N N . ALA A 1 136 ? -25.307 14.959 43.508 1.00 75.31 136 ALA A N 1
ATOM 1069 C CA . ALA A 1 136 ? -24.203 14.593 42.622 1.00 75.31 136 ALA A CA 1
ATOM 1070 C C . ALA A 1 136 ? -24.235 13.097 42.255 1.00 75.31 136 ALA A C 1
ATOM 1072 O O . ALA A 1 136 ? -24.101 12.746 41.085 1.00 75.31 136 ALA A O 1
ATOM 1073 N N . GLU A 1 137 ? -24.508 12.221 43.225 1.00 76.19 137 GLU A N 1
ATOM 1074 C CA . GLU A 1 137 ? -24.654 10.777 42.993 1.00 76.19 137 GLU A CA 1
ATOM 1075 C C . GLU A 1 137 ? -25.861 10.449 42.094 1.00 76.19 137 GLU A C 1
ATOM 1077 O O . GLU A 1 137 ? -25.793 9.560 41.238 1.00 76.19 137 GLU A O 1
ATOM 1082 N N . ALA A 1 138 ? -26.959 11.198 42.230 1.00 76.25 138 ALA A N 1
ATOM 1083 C CA . ALA A 1 138 ? -28.132 11.056 41.374 1.00 76.25 138 ALA A CA 1
ATOM 1084 C C . ALA A 1 138 ? -27.877 11.511 39.927 1.00 76.25 138 ALA A C 1
ATOM 1086 O O . ALA A 1 138 ? -28.302 10.836 38.989 1.00 76.25 138 ALA A O 1
ATOM 1087 N N . GLU A 1 139 ? -27.162 12.621 39.730 1.00 74.88 139 GLU A N 1
ATOM 1088 C CA . GLU A 1 139 ? -26.742 13.100 38.405 1.00 74.88 139 GLU A CA 1
ATOM 1089 C C . GLU A 1 139 ? -25.755 12.130 37.738 1.00 74.88 139 GLU A C 1
ATOM 1091 O O . GLU A 1 139 ? -25.890 11.834 36.547 1.00 74.88 139 GLU A O 1
ATOM 1096 N N . ASN A 1 140 ? -24.821 11.567 38.510 1.00 76.94 140 ASN A N 1
ATOM 1097 C CA . ASN A 1 140 ? -23.900 10.536 38.039 1.00 76.94 140 ASN A CA 1
ATOM 1098 C C . ASN A 1 140 ? -24.658 9.270 37.605 1.00 76.94 140 ASN A C 1
ATOM 1100 O O . ASN A 1 140 ? -24.492 8.789 36.486 1.00 76.94 140 ASN A O 1
ATOM 1104 N N . THR A 1 141 ? -25.584 8.794 38.445 1.00 76.06 141 THR A N 1
ATOM 1105 C CA . THR A 1 141 ? -26.437 7.638 38.135 1.00 76.06 141 THR A CA 1
ATOM 1106 C C . THR A 1 141 ? -27.267 7.873 36.866 1.00 76.06 141 THR A C 1
ATOM 1108 O O . THR A 1 141 ? -27.307 7.003 35.998 1.00 76.06 141 THR A O 1
ATOM 1111 N N . ALA A 1 142 ? -27.888 9.051 36.712 1.00 74.12 142 ALA A N 1
ATOM 1112 C CA . ALA A 1 142 ? -28.623 9.426 35.499 1.00 74.12 142 ALA A CA 1
ATOM 1113 C C . ALA A 1 142 ? -27.738 9.398 34.242 1.00 74.12 142 ALA A C 1
ATOM 1115 O O . ALA A 1 142 ? -28.171 8.934 33.186 1.00 74.12 142 ALA A O 1
ATOM 1116 N N . SER A 1 143 ? -26.503 9.886 34.366 1.00 72.69 143 SER A N 1
ATOM 1117 C CA . SER A 1 143 ? -25.553 9.985 33.257 1.00 72.69 143 SER A CA 1
ATOM 1118 C C . SER A 1 143 ? -25.074 8.608 32.801 1.00 72.69 143 SER A C 1
ATOM 1120 O O . SER A 1 143 ? -25.146 8.312 31.612 1.00 72.69 143 SER A O 1
ATOM 1122 N N . THR A 1 144 ? -24.701 7.721 33.733 1.00 72.94 144 THR A N 1
ATOM 1123 C CA . THR A 1 144 ? -24.316 6.334 33.408 1.00 72.94 144 THR A CA 1
ATOM 1124 C C . THR A 1 144 ? -25.435 5.591 32.672 1.00 72.94 144 THR A C 1
ATOM 1126 O O . THR A 1 144 ? -25.190 4.851 31.725 1.00 72.94 144 THR A O 1
ATOM 1129 N N . ILE A 1 145 ? -26.688 5.823 33.067 1.00 72.44 145 ILE A N 1
ATOM 1130 C CA . ILE A 1 145 ? -27.854 5.217 32.415 1.00 72.44 145 ILE A CA 1
ATOM 1131 C C . ILE A 1 145 ? -28.007 5.710 30.977 1.00 72.44 145 ILE A C 1
ATOM 1133 O O . ILE A 1 145 ? -28.260 4.912 30.076 1.00 72.44 145 ILE A O 1
ATOM 1137 N N . LEU A 1 146 ? -27.864 7.018 30.753 1.00 70.19 146 LEU A N 1
ATOM 1138 C CA . LEU A 1 146 ? -27.950 7.597 29.416 1.00 70.19 146 LEU A CA 1
ATOM 1139 C C . LEU A 1 146 ? -26.831 7.068 28.501 1.00 70.19 146 LEU A C 1
ATOM 1141 O O . LEU A 1 146 ? -27.074 6.806 27.324 1.00 70.19 146 LEU A O 1
ATOM 1145 N N . GLU A 1 147 ? -25.629 6.860 29.039 1.00 69.19 147 GLU A N 1
ATOM 1146 C CA . GLU A 1 147 ? -24.521 6.233 28.312 1.00 69.19 147 GLU A CA 1
ATOM 1147 C C . GLU A 1 147 ? -24.819 4.780 27.921 1.00 69.19 147 GLU A C 1
ATOM 1149 O O . GLU A 1 147 ? -24.577 4.398 26.774 1.00 69.19 147 GLU A O 1
ATOM 1154 N N . ASP A 1 148 ? -25.385 3.982 28.831 1.00 69.62 148 ASP A N 1
ATOM 1155 C CA . ASP A 1 148 ? -25.774 2.595 28.547 1.00 69.62 148 ASP A CA 1
ATOM 1156 C C . ASP A 1 148 ? -26.849 2.515 27.450 1.00 69.62 148 ASP A C 1
ATOM 1158 O O . ASP A 1 148 ? -26.796 1.633 26.587 1.00 69.62 148 ASP A O 1
ATOM 1162 N N . PHE A 1 149 ? -27.791 3.466 27.431 1.00 71.44 149 PHE A N 1
ATOM 1163 C CA . PHE A 1 149 ? -28.768 3.591 26.347 1.00 71.44 149 PHE A CA 1
ATOM 1164 C C . PHE A 1 149 ? -28.106 3.907 25.006 1.00 71.44 149 PHE A C 1
ATOM 1166 O O . PHE A 1 149 ? -28.399 3.244 24.012 1.00 71.44 149 PHE A O 1
ATOM 1173 N N . ASN A 1 150 ? -27.197 4.884 24.970 1.00 66.38 150 ASN A N 1
ATOM 1174 C CA . ASN A 1 150 ? -26.504 5.256 23.738 1.00 66.38 150 ASN A CA 1
ATOM 1175 C C . ASN A 1 150 ? -25.717 4.073 23.153 1.00 66.38 150 ASN A C 1
ATOM 1177 O O . ASN A 1 150 ? -25.783 3.843 21.948 1.00 66.38 150 ASN A O 1
ATOM 1181 N N . LYS A 1 151 ? -25.040 3.277 23.993 1.00 66.69 151 LYS A N 1
ATOM 1182 C CA . LYS A 1 151 ? -24.312 2.074 23.550 1.00 66.69 151 LYS A CA 1
ATOM 1183 C C . LYS A 1 151 ? -25.235 1.039 22.901 1.00 66.69 151 LYS A C 1
ATOM 1185 O O . LYS A 1 151 ? -24.957 0.588 21.797 1.00 66.69 151 LYS A O 1
ATOM 1190 N N . GLN A 1 152 ? -26.372 0.725 23.524 1.00 67.19 152 GLN A N 1
ATOM 1191 C CA . GLN A 1 152 ? -27.314 -0.264 22.978 1.00 67.19 152 GLN A CA 1
ATOM 1192 C C . GLN A 1 152 ? -27.933 0.166 21.645 1.00 67.19 152 GLN A C 1
ATOM 1194 O O . GLN A 1 152 ? -28.178 -0.667 20.774 1.00 67.19 152 GLN A O 1
ATOM 1199 N N . ILE A 1 153 ? -28.193 1.461 21.476 1.00 68.12 153 ILE A N 1
ATOM 1200 C CA . ILE A 1 153 ? -28.730 2.003 20.223 1.00 68.12 153 ILE A CA 1
ATOM 1201 C C . ILE A 1 153 ? -27.687 1.892 19.109 1.00 68.12 153 ILE A C 1
ATOM 1203 O O . ILE A 1 153 ? -28.008 1.453 18.003 1.00 68.12 153 ILE A O 1
ATOM 1207 N N . ILE A 1 154 ? -26.436 2.233 19.422 1.00 63.88 154 ILE A N 1
ATOM 1208 C CA . ILE A 1 154 ? -25.294 2.089 18.518 1.00 63.88 154 ILE A CA 1
ATOM 1209 C C . ILE A 1 154 ? -25.137 0.623 18.082 1.00 63.88 154 ILE A C 1
ATOM 1211 O O . ILE A 1 154 ? -25.026 0.363 16.884 1.00 63.88 154 ILE A O 1
ATOM 1215 N N . ASP A 1 155 ? -25.215 -0.334 19.010 1.00 64.50 155 ASP A N 1
ATOM 1216 C CA . ASP A 1 155 ? -25.089 -1.767 18.709 1.00 64.50 155 ASP A CA 1
ATOM 1217 C C . ASP A 1 155 ? -26.168 -2.263 17.732 1.00 64.50 155 ASP A C 1
ATOM 1219 O O . ASP A 1 155 ? -25.864 -2.959 16.761 1.00 64.50 155 ASP A O 1
ATOM 1223 N N . VAL A 1 156 ? -27.432 -1.879 17.950 1.00 66.31 156 VAL A N 1
ATOM 1224 C CA . VAL A 1 156 ? -28.552 -2.255 17.067 1.00 66.31 156 VAL A CA 1
ATOM 1225 C C . VAL A 1 156 ? -28.383 -1.650 15.669 1.00 66.31 156 VAL A C 1
ATOM 1227 O O . VAL A 1 156 ? -28.613 -2.334 14.669 1.00 66.31 156 VAL A O 1
ATOM 1230 N N . TYR A 1 157 ? -27.944 -0.393 15.583 1.00 63.34 157 TYR A N 1
ATOM 1231 C CA . TYR A 1 157 ? -27.705 0.285 14.310 1.00 63.34 157 TYR A CA 1
ATOM 1232 C C . TYR A 1 157 ? -26.551 -0.347 13.519 1.00 63.34 157 TYR A C 1
ATOM 1234 O O . TYR A 1 157 ? -26.687 -0.634 12.327 1.00 63.34 157 TYR A O 1
ATOM 1242 N N . PHE A 1 158 ? -25.424 -0.635 14.174 1.00 62.03 158 PHE A N 1
ATOM 1243 C CA . PHE A 1 158 ? -24.291 -1.277 13.509 1.00 62.03 158 PHE A CA 1
ATOM 1244 C C . PHE A 1 158 ? -24.593 -2.719 13.097 1.00 62.03 158 PHE A C 1
ATOM 1246 O O . PHE A 1 158 ? -24.197 -3.120 12.002 1.00 62.03 158 PHE A O 1
ATOM 1253 N N . ALA A 1 159 ? -25.341 -3.479 13.902 1.00 66.69 159 ALA A N 1
ATOM 1254 C CA . ALA A 1 159 ? -25.787 -4.820 13.527 1.00 66.69 159 ALA A CA 1
ATOM 1255 C C . ALA A 1 159 ? -26.639 -4.811 12.243 1.00 66.69 159 ALA A C 1
ATOM 1257 O O . ALA A 1 159 ? -26.466 -5.675 11.382 1.00 66.69 159 ALA A O 1
ATOM 1258 N N . SER A 1 160 ? -27.508 -3.809 12.080 1.00 63.28 160 SER A N 1
ATOM 1259 C CA . SER A 1 160 ? -28.306 -3.607 10.862 1.00 63.28 160 SER A CA 1
ATOM 1260 C C . SER A 1 160 ? -27.437 -3.336 9.631 1.00 63.28 160 SER A C 1
ATOM 1262 O O . SER A 1 160 ? -27.595 -3.991 8.595 1.00 63.28 160 SER A O 1
ATOM 1264 N N . ILE A 1 161 ? -26.473 -2.414 9.747 1.00 64.12 161 ILE A N 1
ATOM 1265 C CA . ILE A 1 161 ? -25.539 -2.107 8.658 1.00 64.12 161 ILE A CA 1
ATOM 1266 C C . ILE A 1 161 ? -24.783 -3.369 8.244 1.00 64.12 161 ILE A C 1
ATOM 1268 O O . ILE A 1 161 ? -24.789 -3.696 7.062 1.00 64.12 161 ILE A O 1
ATOM 1272 N N . ILE A 1 162 ? -24.207 -4.107 9.200 1.00 65.19 162 ILE A N 1
ATOM 1273 C CA . ILE A 1 162 ? -23.480 -5.364 8.951 1.00 65.19 162 ILE A CA 1
ATOM 1274 C C . ILE A 1 162 ? -24.378 -6.399 8.262 1.00 65.19 162 ILE A C 1
ATOM 1276 O O . ILE A 1 162 ? -23.945 -7.057 7.320 1.00 65.19 162 ILE A O 1
ATOM 1280 N N . GLY A 1 163 ? -25.641 -6.518 8.675 1.00 66.75 163 GLY A N 1
ATOM 1281 C CA . GLY A 1 163 ? -26.599 -7.423 8.040 1.00 66.75 163 GLY A CA 1
ATOM 1282 C C . GLY A 1 163 ? -26.861 -7.088 6.566 1.00 66.75 163 GLY A C 1
ATOM 1283 O O . GLY A 1 163 ? -26.810 -7.972 5.709 1.00 66.75 163 GLY A O 1
ATOM 1284 N N . LYS A 1 164 ? -27.089 -5.808 6.238 1.00 66.44 164 LYS A N 1
ATOM 1285 C CA . LYS A 1 164 ? -27.277 -5.348 4.843 1.00 66.44 164 LYS A CA 1
ATOM 1286 C C . LYS A 1 164 ? -26.038 -5.587 3.986 1.00 66.44 164 LYS A C 1
ATOM 1288 O O . LYS A 1 164 ? -26.129 -5.988 2.828 1.00 66.44 164 LYS A O 1
ATOM 1293 N N . LEU A 1 165 ? -24.889 -5.342 4.588 1.00 67.56 165 LEU A N 1
ATOM 1294 C CA . LEU A 1 165 ? -23.560 -5.527 4.041 1.00 67.56 165 LEU A CA 1
ATOM 1295 C C . LEU A 1 165 ? -23.268 -7.000 3.699 1.00 67.56 165 LEU A C 1
ATOM 1297 O O . LEU A 1 165 ? -22.900 -7.299 2.563 1.00 67.56 165 LEU A O 1
ATOM 1301 N N . GLN A 1 166 ? -23.566 -7.926 4.613 1.00 69.12 166 GLN A N 1
ATOM 1302 C CA . GLN A 1 166 ? -23.502 -9.369 4.360 1.00 69.12 166 GLN A CA 1
ATOM 1303 C C . GLN A 1 166 ? -24.438 -9.786 3.216 1.00 69.12 166 GLN A C 1
ATOM 1305 O O . GLN A 1 166 ? -24.051 -10.542 2.329 1.00 69.12 166 GLN A O 1
ATOM 1310 N N . GLY A 1 167 ? -25.660 -9.244 3.177 1.00 71.88 167 GLY A N 1
ATOM 1311 C CA . GLY A 1 167 ? -26.591 -9.505 2.076 1.00 71.88 167 GLY A CA 1
ATOM 1312 C C . GLY A 1 167 ? -26.060 -9.039 0.713 1.00 71.88 167 GLY A C 1
ATOM 1313 O O . GLY A 1 167 ? -26.248 -9.720 -0.297 1.00 71.88 167 GLY A O 1
ATOM 1314 N N . ALA A 1 168 ? -25.363 -7.901 0.667 1.00 68.00 168 ALA A N 1
ATOM 1315 C CA . ALA A 1 168 ? -24.693 -7.427 -0.541 1.00 68.00 168 ALA A CA 1
ATOM 1316 C C . ALA A 1 168 ? -23.527 -8.347 -0.944 1.00 68.00 168 ALA A C 1
ATOM 1318 O O . ALA A 1 168 ? -23.399 -8.683 -2.124 1.00 68.00 168 ALA A O 1
ATOM 1319 N N . GLN A 1 169 ? -22.734 -8.809 0.025 1.00 62.00 169 GLN A N 1
ATOM 1320 C CA . GLN A 1 169 ? -21.646 -9.761 -0.193 1.00 62.00 169 GLN A CA 1
ATOM 1321 C C . GLN A 1 169 ? -22.146 -11.069 -0.816 1.00 62.00 169 GLN A C 1
ATOM 1323 O O . GLN A 1 169 ? -21.628 -11.500 -1.847 1.00 62.00 169 GLN A O 1
ATOM 1328 N N . ASP A 1 170 ? -23.190 -11.668 -0.245 1.00 73.88 170 ASP A N 1
ATOM 1329 C CA . ASP A 1 170 ? -23.776 -12.913 -0.745 1.00 73.88 170 ASP A CA 1
ATOM 1330 C C . ASP A 1 170 ? -24.281 -12.757 -2.188 1.00 73.88 170 ASP A C 1
ATOM 1332 O O . ASP A 1 170 ? -24.156 -13.664 -3.017 1.00 73.88 170 ASP A O 1
ATOM 1336 N N . ASN A 1 171 ? -24.846 -11.591 -2.511 1.00 69.50 171 ASN A N 1
ATOM 1337 C CA . ASN A 1 171 ? -25.313 -11.285 -3.859 1.00 69.50 171 ASN A CA 1
ATOM 1338 C C . ASN A 1 171 ? -24.154 -11.162 -4.858 1.00 69.50 171 ASN A C 1
ATOM 1340 O O . ASN A 1 171 ? -24.256 -11.716 -5.953 1.00 69.50 171 ASN A O 1
ATOM 1344 N N . ILE A 1 172 ? -23.045 -10.510 -4.491 1.00 64.25 172 ILE A N 1
ATOM 1345 C CA . ILE A 1 172 ? -21.843 -10.453 -5.338 1.00 64.25 172 ILE A CA 1
ATOM 1346 C C . ILE A 1 172 ? -21.235 -11.855 -5.496 1.00 64.25 172 ILE A C 1
ATOM 1348 O O . ILE A 1 172 ? -20.902 -12.244 -6.614 1.00 64.25 172 ILE A O 1
ATOM 1352 N N . GLY A 1 173 ? -21.180 -12.659 -4.430 1.00 65.94 173 GLY A N 1
ATOM 1353 C CA . GLY A 1 173 ? -20.731 -14.055 -4.493 1.00 65.94 173 GLY A CA 1
ATOM 1354 C C . GLY A 1 173 ? -21.519 -14.881 -5.513 1.00 65.94 173 GLY A C 1
ATOM 1355 O O . GLY A 1 173 ? -20.933 -15.542 -6.371 1.00 65.94 173 GLY A O 1
ATOM 1356 N N . LYS A 1 174 ? -22.851 -14.754 -5.511 1.00 73.50 174 LYS A N 1
ATOM 1357 C CA . LYS A 1 174 ? -23.727 -15.393 -6.511 1.00 73.50 174 LYS A CA 1
ATOM 1358 C C . LYS A 1 174 ? -23.490 -14.882 -7.935 1.00 73.50 174 LYS A C 1
ATOM 1360 O O . LYS A 1 174 ? -23.632 -15.652 -8.886 1.00 73.50 174 LYS A O 1
ATOM 1365 N N . ILE A 1 175 ? -23.169 -13.597 -8.111 1.00 67.50 175 ILE A N 1
ATOM 1366 C CA . ILE A 1 175 ? -22.839 -13.022 -9.426 1.00 67.50 175 ILE A CA 1
ATOM 1367 C C . ILE A 1 175 ? -21.531 -13.621 -9.952 1.00 67.50 175 ILE A C 1
ATOM 1369 O O . ILE A 1 175 ? -21.476 -13.993 -11.121 1.00 67.50 175 ILE A O 1
ATOM 1373 N N . ILE A 1 176 ? -20.517 -13.784 -9.100 1.00 65.81 176 ILE A N 1
ATOM 1374 C CA . ILE A 1 176 ? -19.231 -14.397 -9.470 1.00 65.81 176 ILE A CA 1
ATOM 1375 C C . ILE A 1 176 ? -19.403 -15.859 -9.848 1.00 65.81 176 ILE A C 1
ATOM 1377 O O . ILE A 1 176 ? -18.890 -16.293 -10.876 1.00 65.81 176 ILE A O 1
ATOM 1381 N N . GLU A 1 177 ? -20.148 -16.620 -9.049 1.00 75.12 177 GLU A N 1
ATOM 1382 C CA . GLU A 1 177 ? -20.418 -18.026 -9.338 1.00 75.12 177 GLU A CA 1
ATOM 1383 C C . GLU A 1 177 ? -21.097 -18.183 -10.709 1.00 75.12 177 GLU A C 1
ATOM 1385 O O . GLU A 1 177 ? -20.632 -18.947 -11.559 1.00 75.12 177 GLU A O 1
ATOM 1390 N N . LYS A 1 178 ? -22.139 -17.384 -10.978 1.00 70.25 178 LYS A N 1
ATOM 1391 C CA . LYS A 1 178 ? -22.813 -17.365 -12.285 1.00 70.25 178 LYS A CA 1
ATOM 1392 C C . LYS A 1 178 ? -21.898 -16.900 -13.418 1.00 70.25 178 LYS A C 1
ATOM 1394 O O . LYS A 1 178 ? -21.929 -17.501 -14.493 1.00 70.25 178 LYS A O 1
ATOM 1399 N N . GLY A 1 179 ? -21.089 -15.869 -13.184 1.00 65.75 179 GLY A N 1
ATOM 1400 C CA . GLY A 1 179 ? -20.117 -15.351 -14.144 1.00 65.75 179 GLY A CA 1
ATOM 1401 C C . GLY A 1 179 ? -19.079 -16.404 -14.528 1.00 65.75 179 GLY A C 1
ATOM 1402 O O . GLY A 1 179 ? -18.830 -16.622 -15.708 1.00 65.75 179 GLY A O 1
ATOM 1403 N N . ASN A 1 180 ? -18.544 -17.151 -13.563 1.00 70.44 180 ASN A N 1
ATOM 1404 C CA . ASN A 1 180 ? -17.587 -18.232 -13.807 1.00 70.44 180 ASN A CA 1
ATOM 1405 C C . ASN A 1 180 ? -18.192 -19.389 -14.613 1.00 70.44 180 ASN A C 1
ATOM 1407 O O . ASN A 1 180 ? -17.541 -19.918 -15.519 1.00 70.44 180 ASN A O 1
ATOM 1411 N N . VAL A 1 181 ? -19.441 -19.768 -14.322 1.00 75.81 181 VAL A N 1
ATOM 1412 C CA . VAL A 1 181 ? -20.171 -20.784 -15.097 1.00 75.81 181 VAL A CA 1
ATOM 1413 C C . VAL A 1 181 ? -20.375 -20.319 -16.541 1.00 75.81 181 VAL A C 1
ATOM 1415 O O . VAL A 1 181 ? -20.070 -21.070 -17.467 1.00 75.81 181 VAL A O 1
ATOM 1418 N N . GLN A 1 182 ? -20.821 -19.076 -16.756 1.00 69.81 182 GLN A N 1
ATOM 1419 C CA . GLN A 1 182 ? -21.017 -18.516 -18.099 1.00 69.81 182 GLN A CA 1
ATOM 1420 C C . GLN A 1 182 ? -19.708 -18.371 -18.877 1.00 69.81 182 GLN A C 1
ATOM 1422 O O . GLN A 1 182 ? -19.656 -18.753 -20.043 1.00 69.81 182 GLN A O 1
ATOM 1427 N N . THR A 1 183 ? -18.639 -17.890 -18.244 1.00 69.31 183 THR A N 1
ATOM 1428 C CA . THR A 1 183 ? -17.316 -17.769 -18.872 1.00 69.31 183 THR A CA 1
ATOM 1429 C C . THR A 1 183 ? -16.766 -19.134 -19.272 1.00 69.31 183 THR A C 1
ATOM 1431 O O . THR A 1 183 ? -16.211 -19.287 -20.360 1.00 69.31 183 THR A O 1
ATOM 1434 N N . THR A 1 184 ? -16.958 -20.148 -18.427 1.00 75.06 184 THR A N 1
ATOM 1435 C CA . THR A 1 184 ? -16.521 -21.520 -18.703 1.00 75.06 184 THR A CA 1
ATOM 1436 C C . THR A 1 184 ? -17.337 -22.141 -19.836 1.00 75.06 184 THR A C 1
ATOM 1438 O O . THR A 1 184 ? -16.754 -22.726 -20.749 1.00 75.06 184 THR A O 1
ATOM 1441 N N . MET A 1 185 ? -18.664 -21.969 -19.826 1.00 73.50 185 MET A N 1
ATOM 1442 C CA . MET A 1 185 ? -19.553 -22.398 -20.911 1.00 73.50 185 MET A CA 1
ATOM 1443 C C . MET A 1 185 ? -19.179 -21.709 -22.231 1.00 73.50 185 MET A C 1
ATOM 1445 O O . MET A 1 185 ? -18.997 -22.375 -23.243 1.00 73.50 185 MET A O 1
ATOM 1449 N N . TYR A 1 186 ? -18.950 -20.394 -22.224 1.00 72.25 186 TYR A N 1
ATOM 1450 C CA . TYR A 1 186 ? -18.496 -19.657 -23.403 1.00 72.25 186 TYR A CA 1
ATOM 1451 C C . TYR A 1 186 ? -17.152 -20.182 -23.930 1.00 72.25 186 TYR A C 1
ATOM 1453 O O . TYR A 1 186 ? -17.024 -20.477 -25.119 1.00 72.25 186 TYR A O 1
ATOM 1461 N N . LYS A 1 187 ? -16.148 -20.348 -23.058 1.00 72.88 187 LYS A N 1
ATOM 1462 C CA . LYS A 1 187 ? -14.813 -20.826 -23.452 1.00 72.88 187 LYS A CA 1
ATOM 1463 C C . LYS A 1 187 ? -14.857 -22.242 -24.031 1.00 72.88 187 LYS A C 1
ATOM 1465 O O . LYS A 1 187 ? -14.220 -22.500 -25.054 1.00 72.88 187 LYS A O 1
ATOM 1470 N N . LYS A 1 188 ? -15.608 -23.140 -23.391 1.00 79.69 188 LYS A N 1
ATOM 1471 C CA . LYS A 1 188 ? -15.685 -24.562 -23.740 1.00 79.69 188 LYS A CA 1
ATOM 1472 C C . LYS A 1 188 ? -16.596 -24.838 -24.933 1.00 79.69 188 LYS A C 1
ATOM 1474 O O . LYS A 1 188 ? -16.200 -25.586 -25.819 1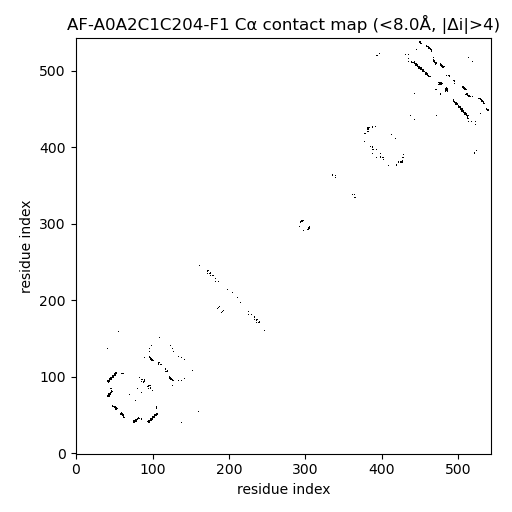.00 79.69 188 LYS A O 1
ATOM 1479 N N . ASP A 1 189 ? -17.786 -24.248 -24.953 1.00 74.81 189 ASP A N 1
ATOM 1480 C CA . ASP A 1 189 ? -18.855 -24.652 -25.870 1.00 74.81 189 ASP A CA 1
ATOM 1481 C C . ASP A 1 189 ? -18.983 -23.712 -27.081 1.00 74.81 189 ASP A C 1
ATOM 1483 O O . ASP A 1 189 ? -19.552 -24.102 -28.098 1.00 74.81 189 ASP A O 1
ATOM 1487 N N . VAL A 1 190 ? -18.420 -22.496 -27.013 1.00 69.19 190 VAL A N 1
ATOM 1488 C CA . VAL A 1 190 ? -18.468 -21.509 -28.110 1.00 69.19 190 VAL A CA 1
ATOM 1489 C C . VAL A 1 190 ? -17.072 -21.203 -28.650 1.00 69.19 190 VAL A C 1
ATOM 1491 O O . VAL A 1 190 ? -16.781 -21.484 -29.811 1.00 69.19 190 VAL A O 1
ATOM 1494 N N . HIS A 1 191 ? -16.178 -20.659 -27.823 1.00 71.38 191 HIS A N 1
ATOM 1495 C CA . HIS A 1 191 ? -14.872 -20.177 -28.275 1.00 71.38 191 HIS A CA 1
ATOM 1496 C C . HIS A 1 191 ? -13.962 -21.315 -28.765 1.00 71.38 191 HIS A C 1
ATOM 1498 O O . HIS A 1 191 ? -13.399 -21.227 -29.854 1.00 71.38 191 HIS A O 1
ATOM 1504 N N . SER A 1 192 ? -13.810 -22.393 -27.986 1.00 75.44 192 SER A N 1
ATOM 1505 C CA . SER A 1 192 ? -12.900 -23.497 -28.326 1.00 75.44 192 SER A CA 1
ATOM 1506 C C . SER A 1 192 ? -13.290 -24.245 -29.617 1.00 75.44 192 SER A C 1
ATOM 1508 O O . SER A 1 192 ? -12.415 -24.403 -30.475 1.00 75.44 192 SER A O 1
ATOM 1510 N N . PRO A 1 193 ? -14.562 -24.636 -29.844 1.00 63.94 193 PRO A N 1
ATOM 1511 C CA . PRO A 1 193 ? -14.975 -25.268 -31.094 1.00 63.94 193 PRO A CA 1
ATOM 1512 C C . PRO A 1 193 ? -14.781 -24.355 -32.306 1.00 63.94 193 PRO A C 1
ATOM 1514 O O . PRO A 1 193 ? -14.272 -24.810 -33.328 1.00 63.94 193 PRO A O 1
ATOM 1517 N N . LEU A 1 194 ? -15.119 -23.064 -32.193 1.00 61.00 194 LEU A N 1
ATOM 1518 C CA . LEU A 1 194 ? -14.970 -22.104 -33.290 1.00 61.00 194 LEU A CA 1
ATOM 1519 C C . LEU A 1 194 ? -13.498 -21.835 -33.629 1.00 61.00 194 LEU A C 1
ATOM 1521 O O . LEU A 1 194 ? -13.141 -21.818 -34.804 1.00 61.00 194 LEU A O 1
ATOM 1525 N N . ALA A 1 195 ? -12.625 -21.713 -32.626 1.00 65.38 195 ALA A N 1
ATOM 1526 C CA . ALA A 1 195 ? -11.183 -21.592 -32.844 1.00 65.38 195 ALA A CA 1
ATOM 1527 C C . ALA A 1 195 ? -10.596 -22.840 -33.532 1.00 65.38 195 ALA A C 1
ATOM 1529 O O . ALA A 1 195 ? -9.734 -22.728 -34.406 1.00 65.38 195 ALA A O 1
ATOM 1530 N N . ASN A 1 196 ? -11.085 -24.032 -33.176 1.00 64.62 196 ASN A N 1
ATOM 1531 C CA . ASN A 1 196 ? -10.677 -25.283 -33.813 1.00 64.62 196 ASN A CA 1
ATOM 1532 C C . ASN A 1 196 ? -11.165 -25.373 -35.272 1.00 64.62 196 ASN A C 1
ATOM 1534 O O . ASN A 1 196 ? -10.400 -25.774 -36.146 1.00 64.62 196 ASN A O 1
ATOM 1538 N N . TYR A 1 197 ? -12.400 -24.940 -35.555 1.00 54.47 197 TYR A N 1
ATOM 1539 C CA . TYR A 1 197 ? -12.925 -24.831 -36.922 1.00 54.47 197 TYR A CA 1
ATOM 1540 C C . TYR A 1 197 ? -12.067 -23.896 -37.786 1.00 54.47 197 TYR A C 1
ATOM 1542 O O . TYR A 1 197 ? -11.688 -24.277 -38.891 1.00 54.47 197 TYR A O 1
ATOM 1550 N N . THR A 1 198 ? -11.679 -22.723 -37.274 1.00 53.72 198 THR A N 1
ATOM 1551 C CA . THR A 1 198 ? -10.778 -21.795 -37.983 1.00 53.72 198 THR A CA 1
ATOM 1552 C C . THR A 1 198 ? -9.446 -22.462 -38.346 1.00 53.72 198 THR A C 1
ATOM 1554 O O . THR A 1 198 ? -8.984 -22.346 -39.479 1.00 53.72 198 THR A O 1
ATOM 1557 N N . ASN A 1 199 ? -8.860 -23.242 -37.433 1.00 59.28 199 ASN A N 1
ATOM 1558 C CA . ASN A 1 199 ? -7.601 -23.950 -37.687 1.00 59.28 199 ASN A CA 1
ATOM 1559 C C . ASN A 1 199 ? -7.721 -25.079 -38.729 1.00 59.28 199 ASN A C 1
ATOM 1561 O O . ASN A 1 199 ? -6.758 -25.343 -39.448 1.00 59.28 199 ASN A O 1
ATOM 1565 N N . GLN A 1 200 ? -8.877 -25.740 -38.841 1.00 55.25 200 GLN A N 1
ATOM 1566 C CA . GLN A 1 200 ? -9.092 -26.837 -39.799 1.00 55.25 200 GLN A CA 1
ATOM 1567 C C . GLN A 1 200 ? -9.252 -26.359 -41.254 1.00 55.25 200 GLN A C 1
ATOM 1569 O O . GLN A 1 200 ? -8.974 -27.118 -42.180 1.00 55.25 200 GLN A O 1
ATOM 1574 N N . PHE A 1 201 ? -9.631 -25.095 -41.475 1.00 53.28 201 PHE A N 1
ATOM 1575 C CA . PHE A 1 201 ? -9.827 -24.502 -42.808 1.00 53.28 201 PHE A CA 1
ATOM 1576 C C . PHE A 1 201 ? -8.658 -23.627 -43.285 1.00 53.28 201 PHE A C 1
ATOM 1578 O O . PHE A 1 201 ? -8.796 -22.887 -44.262 1.00 53.28 201 PHE A O 1
ATOM 1585 N N . LYS A 1 202 ? -7.485 -23.752 -42.653 1.00 55.72 202 LYS A N 1
ATOM 1586 C CA . LYS A 1 202 ? -6.279 -22.956 -42.938 1.00 55.72 202 LYS A CA 1
ATOM 1587 C C . LYS A 1 202 ? -5.911 -22.896 -44.435 1.00 55.72 202 LYS A C 1
ATOM 1589 O O . LYS A 1 202 ? -5.543 -21.843 -44.936 1.00 55.72 202 LYS A O 1
ATOM 1594 N N . ILE A 1 203 ? -6.134 -23.986 -45.177 1.00 50.41 203 ILE A N 1
ATOM 1595 C CA . ILE A 1 203 ? -5.885 -24.073 -46.632 1.00 50.41 203 ILE A CA 1
ATOM 1596 C C . ILE A 1 203 ? -6.820 -23.159 -47.452 1.00 50.41 203 ILE A C 1
ATOM 1598 O O . ILE A 1 203 ? -6.403 -22.584 -48.452 1.00 50.41 203 ILE A O 1
ATOM 1602 N N . VAL A 1 204 ? -8.084 -23.001 -47.045 1.00 48.19 204 VAL A N 1
ATOM 1603 C CA . VAL A 1 204 ? -9.065 -22.119 -47.715 1.00 48.19 204 VAL A CA 1
ATOM 1604 C C . VAL A 1 204 ? -8.853 -20.656 -47.310 1.00 48.19 204 VAL A C 1
ATOM 1606 O O . VAL A 1 204 ? -9.060 -19.745 -48.118 1.00 48.19 204 VAL A O 1
ATOM 1609 N N . GLN A 1 205 ? -8.404 -20.444 -46.069 1.00 50.22 205 GLN A N 1
ATOM 1610 C CA . GLN A 1 205 ? -8.005 -19.148 -45.533 1.00 50.22 205 GLN A CA 1
ATOM 1611 C C . GLN A 1 205 ? -6.862 -18.570 -46.385 1.00 50.22 205 GLN A C 1
ATOM 1613 O O . GLN A 1 205 ? -7.031 -17.513 -46.981 1.00 50.22 205 GLN A O 1
ATOM 1618 N N . ASP A 1 206 ? -5.775 -19.309 -46.604 1.00 53.59 206 ASP A N 1
ATOM 1619 C CA . ASP A 1 206 ? -4.601 -18.809 -47.341 1.00 53.59 206 ASP A CA 1
ATOM 1620 C C . ASP A 1 206 ? -4.874 -18.432 -48.821 1.00 53.59 206 ASP A C 1
ATOM 1622 O O . ASP A 1 206 ? -4.143 -17.628 -49.398 1.00 53.59 206 ASP A O 1
ATOM 1626 N N . TYR A 1 207 ? -5.946 -18.951 -49.439 1.00 45.84 207 TYR A N 1
ATOM 1627 C CA . TYR A 1 207 ? -6.255 -18.751 -50.866 1.00 45.84 207 TYR A CA 1
ATOM 1628 C C . TYR A 1 207 ? -7.251 -17.620 -51.184 1.00 45.84 207 TYR A C 1
ATOM 1630 O O . TYR A 1 207 ? -7.366 -17.221 -52.344 1.00 45.84 207 TYR A O 1
ATOM 1638 N N . THR A 1 208 ? -7.987 -17.083 -50.203 1.00 47.72 208 THR A N 1
ATOM 1639 C CA . THR A 1 208 ? -9.047 -16.084 -50.452 1.00 47.72 208 THR A CA 1
ATOM 1640 C C . THR A 1 208 ? -8.885 -14.864 -49.542 1.00 47.72 208 THR A C 1
ATOM 1642 O O . THR A 1 208 ? -9.505 -14.753 -48.490 1.00 47.72 208 THR A O 1
ATOM 1645 N N . GLY A 1 209 ? -8.042 -13.905 -49.942 1.00 50.72 209 GLY A N 1
ATOM 1646 C CA . GLY A 1 209 ? -7.617 -12.772 -49.096 1.00 50.72 209 GLY A CA 1
ATOM 1647 C C . GLY A 1 209 ? -8.729 -11.917 -48.451 1.00 50.72 209 GLY A C 1
ATOM 1648 O O . GLY A 1 209 ? -8.497 -11.310 -47.409 1.00 50.72 209 GLY A O 1
ATOM 1649 N N . VAL A 1 210 ? -9.949 -11.895 -49.005 1.00 46.47 210 VAL A N 1
ATOM 1650 C CA . VAL A 1 210 ? -11.118 -11.217 -48.397 1.00 46.47 210 VAL A CA 1
ATOM 1651 C C . VAL A 1 210 ? -11.705 -12.023 -47.228 1.00 46.47 210 VAL A C 1
ATOM 1653 O O . VAL A 1 210 ? -12.118 -11.448 -46.226 1.00 46.47 210 VAL A O 1
ATOM 1656 N N . SER A 1 211 ? -11.681 -13.353 -47.319 1.00 48.53 211 SER A N 1
ATOM 1657 C CA . SER A 1 211 ? -12.200 -14.268 -46.298 1.00 48.53 211 SER A CA 1
ATOM 1658 C C . SER A 1 211 ? -11.312 -14.265 -45.046 1.00 48.53 211 SER A C 1
ATOM 1660 O O . SER A 1 211 ? -11.807 -14.206 -43.922 1.00 48.53 211 SER A O 1
ATOM 1662 N N . VAL A 1 212 ? -9.986 -14.212 -45.230 1.00 50.94 212 VAL A N 1
ATOM 1663 C CA . VAL A 1 212 ? -8.989 -14.160 -44.139 1.00 50.94 212 VAL A CA 1
ATOM 1664 C C . VAL A 1 212 ? -9.248 -13.020 -43.165 1.00 50.94 212 VAL A C 1
ATOM 1666 O O . VAL A 1 212 ? -9.258 -13.236 -41.955 1.00 50.94 212 VAL A O 1
ATOM 1669 N N . ASN A 1 213 ? -9.460 -11.811 -43.688 1.00 52.94 213 ASN A N 1
ATOM 1670 C CA . ASN A 1 213 ? -9.612 -10.613 -42.868 1.00 52.94 213 ASN A CA 1
ATOM 1671 C C . ASN A 1 213 ? -10.921 -10.636 -42.068 1.00 52.94 213 ASN A C 1
ATOM 1673 O O . ASN A 1 213 ? -10.927 -10.256 -40.899 1.00 52.94 213 ASN A O 1
ATOM 1677 N N . SER A 1 214 ? -12.010 -11.142 -42.656 1.00 49.12 214 SER A N 1
ATOM 1678 C CA . SER A 1 214 ? -13.287 -11.314 -41.954 1.00 49.12 214 SER A CA 1
ATOM 1679 C C . SER A 1 214 ? -13.215 -12.389 -40.864 1.00 49.12 214 SER A C 1
ATOM 1681 O O . SER A 1 214 ? -13.715 -12.164 -39.762 1.00 49.12 214 SER A O 1
ATOM 1683 N N . PHE A 1 215 ? -12.548 -13.521 -41.118 1.00 54.00 215 PHE A N 1
ATOM 1684 C CA . PHE A 1 215 ? -12.360 -14.571 -40.108 1.00 54.00 215 PHE A CA 1
ATOM 1685 C C . PHE A 1 215 ? -11.430 -14.140 -38.973 1.00 54.00 215 PHE A C 1
ATOM 1687 O O . PHE A 1 215 ? -11.712 -14.431 -37.811 1.00 54.00 215 PHE A O 1
ATOM 1694 N N . LYS A 1 216 ? -10.366 -13.393 -39.287 1.00 59.12 216 LYS A N 1
ATOM 1695 C CA . LYS A 1 216 ? -9.474 -12.807 -38.283 1.00 59.12 216 LYS A CA 1
ATOM 1696 C C . LYS A 1 216 ? -10.216 -11.802 -37.397 1.00 59.12 216 LYS A C 1
ATOM 1698 O O . LYS A 1 216 ? -10.159 -11.922 -36.181 1.00 59.12 216 LYS A O 1
ATOM 1703 N N . GLY A 1 217 ? -11.000 -10.896 -37.989 1.00 58.75 217 GLY A N 1
ATOM 1704 C CA . GLY A 1 217 ? -11.830 -9.956 -37.229 1.00 58.75 217 GLY A CA 1
ATOM 1705 C C . GLY A 1 217 ? -12.858 -10.651 -36.327 1.00 58.75 217 GLY A C 1
ATOM 1706 O O . GLY A 1 217 ? -13.058 -10.240 -35.189 1.00 58.75 217 GLY A O 1
ATOM 1707 N N . PHE A 1 218 ? -13.469 -11.745 -36.788 1.00 56.16 218 PHE A N 1
ATOM 1708 C CA . PHE A 1 218 ? -14.375 -12.550 -35.963 1.00 56.16 218 PHE A CA 1
ATOM 1709 C C . PHE A 1 218 ? -13.652 -13.239 -34.793 1.00 56.16 218 PHE A C 1
ATOM 1711 O O . PHE A 1 218 ? -14.145 -13.226 -33.664 1.00 56.16 218 PHE A O 1
ATOM 1718 N N . GLN A 1 219 ? -12.462 -13.793 -35.037 1.00 58.75 219 GLN A N 1
ATOM 1719 C CA . GLN A 1 219 ? -11.619 -14.382 -33.996 1.00 58.75 219 GLN A CA 1
ATOM 1720 C C . GLN A 1 219 ? -11.196 -13.340 -32.947 1.00 58.75 219 GLN A C 1
ATOM 1722 O O . GLN A 1 219 ? -11.235 -13.630 -31.751 1.00 58.75 219 GLN A O 1
ATOM 1727 N N . ASP A 1 220 ? -10.860 -12.125 -33.379 1.00 65.12 220 ASP A N 1
ATOM 1728 C CA . ASP A 1 220 ? -10.508 -11.016 -32.491 1.00 65.12 220 ASP A CA 1
ATOM 1729 C C . ASP A 1 220 ? -11.704 -10.585 -31.621 1.00 65.12 220 ASP A C 1
ATOM 1731 O O . ASP A 1 220 ? -11.541 -10.358 -30.422 1.00 65.12 220 ASP A O 1
ATOM 1735 N N . VAL A 1 221 ? -12.924 -10.563 -32.175 1.00 56.31 221 VAL A N 1
ATOM 1736 C CA . VAL A 1 221 ? -14.161 -10.281 -31.418 1.00 56.31 221 VAL A CA 1
ATOM 1737 C C . VAL A 1 221 ? -14.438 -11.357 -30.364 1.00 56.31 221 VAL A C 1
ATOM 1739 O O . VAL A 1 221 ? -14.743 -11.027 -29.217 1.00 56.31 221 VAL A O 1
ATOM 1742 N N . LEU A 1 222 ? -14.295 -12.642 -30.709 1.00 57.91 222 LEU A N 1
ATOM 1743 C CA . LEU A 1 222 ? -14.482 -13.742 -29.756 1.00 57.91 222 LEU A CA 1
ATOM 1744 C C . LEU A 1 222 ? -13.435 -13.717 -28.633 1.00 57.91 222 LEU A C 1
ATOM 1746 O O . LEU A 1 222 ? -13.763 -13.981 -27.469 1.00 57.91 222 LEU A O 1
ATOM 1750 N N . LYS A 1 223 ? -12.188 -13.375 -28.968 1.00 66.88 223 LYS A N 1
ATOM 1751 C CA . LYS A 1 223 ? -11.108 -13.202 -27.993 1.00 66.88 223 LYS A CA 1
ATOM 1752 C C . LYS A 1 223 ? -11.391 -12.017 -27.066 1.00 66.88 223 LYS A C 1
ATOM 1754 O O . LYS A 1 223 ? -11.306 -12.175 -25.850 1.00 66.88 223 LYS A O 1
ATOM 1759 N N . GLY A 1 224 ? -11.800 -10.876 -27.624 1.00 62.06 224 GLY A N 1
ATOM 1760 C CA . GLY A 1 224 ? -12.163 -9.678 -26.866 1.00 62.06 224 GLY A CA 1
ATOM 1761 C C . GLY A 1 224 ? -13.338 -9.910 -25.913 1.00 62.06 224 GLY A C 1
ATOM 1762 O O . GLY A 1 224 ? -13.277 -9.517 -24.753 1.00 62.06 224 GLY A O 1
ATOM 1763 N N . PHE A 1 225 ? -14.377 -10.632 -26.344 1.00 56.97 225 PHE A N 1
ATOM 1764 C CA . PHE A 1 225 ? -15.497 -10.986 -25.466 1.00 56.97 225 PHE A CA 1
ATOM 1765 C C . PHE A 1 225 ? -15.066 -11.897 -24.304 1.00 56.97 225 PHE A C 1
ATOM 1767 O O . PHE A 1 225 ? -15.490 -11.694 -23.168 1.00 56.97 225 PHE A O 1
ATOM 1774 N N . GLY A 1 226 ? -14.171 -12.860 -24.558 1.00 58.25 226 GLY A N 1
ATOM 1775 C CA . GLY A 1 226 ? -13.583 -13.693 -23.504 1.00 58.25 226 GLY A CA 1
ATOM 1776 C C . GLY A 1 226 ? -12.770 -12.888 -22.482 1.00 58.25 226 GLY A C 1
ATOM 1777 O O . GLY A 1 226 ? -12.875 -13.151 -21.287 1.00 58.25 226 GLY A O 1
ATOM 1778 N N . GLN A 1 227 ? -12.015 -11.884 -22.939 1.00 68.62 227 GLN A N 1
ATOM 1779 C CA . GLN A 1 227 ? -11.252 -10.982 -22.067 1.00 68.62 227 GLN A CA 1
ATOM 1780 C C . GLN A 1 227 ? -12.164 -10.124 -21.185 1.00 68.62 227 GLN A C 1
ATOM 1782 O O . GLN A 1 227 ? -11.947 -10.063 -19.979 1.00 68.62 227 GLN A O 1
ATOM 1787 N N . VAL A 1 228 ? -13.228 -9.540 -21.746 1.00 61.75 228 VAL A N 1
ATOM 1788 C CA . VAL A 1 228 ? -14.202 -8.737 -20.983 1.00 61.75 228 VAL A CA 1
ATOM 1789 C C . VAL A 1 228 ? -14.892 -9.569 -19.895 1.00 61.75 228 VAL A C 1
ATOM 1791 O O . VAL A 1 228 ? -15.101 -9.084 -18.783 1.00 61.75 228 VAL A O 1
ATOM 1794 N N . LEU A 1 229 ? -15.217 -10.835 -20.178 1.00 62.81 229 LEU A N 1
ATOM 1795 C CA . LEU A 1 229 ? -15.777 -11.749 -19.178 1.00 62.81 229 LEU A CA 1
ATOM 1796 C C . LEU A 1 229 ? -14.785 -12.063 -18.045 1.00 62.81 229 LEU A C 1
ATOM 1798 O O . LEU A 1 229 ? -15.175 -12.099 -16.876 1.00 62.81 229 LEU A O 1
ATOM 1802 N N . ASP A 1 230 ? -13.506 -12.271 -18.369 1.00 64.44 230 ASP A N 1
ATOM 1803 C CA . ASP A 1 230 ? -12.460 -12.505 -17.367 1.00 64.44 230 ASP A CA 1
ATOM 1804 C C . ASP A 1 230 ? -12.202 -11.251 -16.508 1.00 64.44 230 ASP A C 1
ATOM 1806 O O . ASP A 1 230 ? -12.048 -11.357 -15.290 1.00 64.44 230 ASP A O 1
ATOM 1810 N N . GLU A 1 231 ? -12.194 -10.060 -17.112 1.00 65.25 231 GLU A N 1
ATOM 1811 C CA . GLU A 1 231 ? -12.054 -8.774 -16.414 1.00 65.25 231 GLU A CA 1
ATOM 1812 C C . GLU A 1 231 ? -13.248 -8.481 -15.498 1.00 65.25 231 GLU A C 1
ATOM 1814 O O . GLU A 1 231 ? -13.053 -8.079 -14.349 1.00 65.25 231 GLU A O 1
ATOM 1819 N N . GLY A 1 232 ? -14.475 -8.754 -15.954 1.00 56.12 232 GLY A N 1
ATOM 1820 C CA . GLY A 1 232 ? -15.680 -8.640 -15.130 1.00 56.12 232 GLY A CA 1
ATOM 1821 C C . GLY A 1 232 ? -15.646 -9.562 -13.906 1.00 56.12 232 GLY A C 1
ATOM 1822 O O . GLY A 1 232 ? -15.954 -9.129 -12.795 1.00 56.12 232 GLY A O 1
ATOM 1823 N N . ASN A 1 233 ? -15.194 -10.811 -14.071 1.00 61.56 233 ASN A N 1
ATOM 1824 C CA . ASN A 1 233 ? -15.032 -11.748 -12.953 1.00 61.56 233 ASN A CA 1
ATOM 1825 C C . ASN A 1 233 ? -13.932 -11.301 -11.972 1.00 61.56 233 ASN A C 1
ATOM 1827 O O . ASN A 1 233 ? -14.134 -11.376 -10.759 1.00 61.56 233 ASN A O 1
ATOM 1831 N N . LYS A 1 234 ? -12.797 -10.786 -12.467 1.00 68.00 234 LYS A N 1
ATOM 1832 C CA . LYS A 1 234 ? -11.737 -10.209 -11.618 1.00 68.00 234 LYS A CA 1
ATOM 1833 C C . LYS A 1 234 ? -12.240 -9.007 -10.820 1.00 68.00 234 LYS A C 1
ATOM 1835 O O . LYS A 1 234 ? -12.021 -8.955 -9.615 1.00 68.00 234 LYS A O 1
ATOM 1840 N N . SER A 1 235 ? -12.954 -8.088 -11.469 1.00 60.59 235 SER A N 1
ATOM 1841 C CA . SER A 1 235 ? -13.533 -6.912 -10.814 1.00 60.59 235 SER A CA 1
ATOM 1842 C C . SER A 1 235 ? -14.503 -7.307 -9.696 1.00 60.59 235 SER A C 1
ATOM 1844 O O . SER A 1 235 ? -14.398 -6.796 -8.582 1.00 60.59 235 SER A O 1
ATOM 1846 N N . ASN A 1 236 ? -15.377 -8.287 -9.942 1.00 55.53 236 ASN A N 1
ATOM 1847 C CA . ASN A 1 236 ? -16.289 -8.800 -8.920 1.00 55.53 236 ASN A CA 1
ATOM 1848 C C . ASN A 1 236 ? -15.550 -9.448 -7.730 1.00 55.53 236 ASN A C 1
ATOM 1850 O O . ASN A 1 236 ? -15.957 -9.241 -6.586 1.00 55.53 236 ASN A O 1
ATOM 1854 N N . ASN A 1 237 ? -14.449 -10.176 -7.969 1.00 64.00 237 ASN A N 1
ATOM 1855 C CA . ASN A 1 237 ? -13.611 -10.728 -6.894 1.00 64.00 237 ASN A CA 1
ATOM 1856 C C . ASN A 1 237 ? -12.981 -9.617 -6.041 1.00 64.00 237 ASN A C 1
ATOM 1858 O O . ASN A 1 237 ? -13.032 -9.687 -4.815 1.00 64.00 237 ASN A O 1
ATOM 1862 N N . THR A 1 238 ? -12.465 -8.554 -6.666 1.00 63.91 238 THR A N 1
ATOM 1863 C CA . THR A 1 238 ? -11.918 -7.394 -5.945 1.00 63.91 238 THR A CA 1
ATOM 1864 C C . THR A 1 238 ? -12.968 -6.724 -5.053 1.00 63.91 238 THR A C 1
ATOM 1866 O O . THR A 1 238 ? -12.663 -6.348 -3.921 1.00 63.91 238 THR A O 1
ATOM 1869 N N . TYR A 1 239 ? -14.222 -6.615 -5.510 1.00 59.41 239 TYR A N 1
ATOM 1870 C CA . TYR A 1 239 ? -15.307 -6.090 -4.673 1.00 59.41 239 TYR A CA 1
ATOM 1871 C C . TYR A 1 239 ? -15.598 -6.980 -3.453 1.00 59.41 239 TYR A C 1
ATOM 1873 O O . TYR A 1 239 ? -15.810 -6.445 -2.364 1.00 59.41 239 TYR A O 1
ATOM 1881 N N . LEU A 1 240 ? -15.560 -8.314 -3.589 1.00 65.69 240 LEU A N 1
ATOM 1882 C CA . LEU A 1 240 ? -15.705 -9.230 -2.445 1.00 65.69 240 LEU A CA 1
ATOM 1883 C C . LEU A 1 240 ? -14.554 -9.122 -1.441 1.00 65.69 240 LEU A C 1
ATOM 1885 O O . LEU A 1 240 ? -14.789 -9.151 -0.233 1.00 65.69 240 LEU A O 1
ATOM 1889 N N . GLU A 1 241 ? -13.316 -9.005 -1.912 1.00 68.50 241 GLU A N 1
ATOM 1890 C CA . GLU A 1 241 ? -12.147 -8.852 -1.040 1.00 68.50 241 GLU A CA 1
ATOM 1891 C C . GLU A 1 241 ? -12.184 -7.530 -0.268 1.00 68.50 241 GLU A C 1
ATOM 1893 O O . GLU A 1 241 ? -11.963 -7.514 0.945 1.00 68.50 241 GLU A O 1
ATOM 1898 N N . GLY A 1 242 ? -12.552 -6.432 -0.939 1.00 63.75 242 GLY A N 1
ATOM 1899 C CA . GLY A 1 242 ? -12.786 -5.143 -0.286 1.00 63.75 242 GLY A CA 1
ATOM 1900 C C . GLY A 1 242 ? -13.855 -5.234 0.807 1.00 63.75 242 GLY A C 1
ATOM 1901 O O . GLY A 1 242 ? -13.685 -4.668 1.889 1.00 63.75 242 GLY A O 1
ATOM 1902 N N . PHE A 1 243 ? -14.909 -6.018 0.559 1.00 66.81 243 PHE A N 1
ATOM 1903 C CA . PHE A 1 243 ? -15.967 -6.293 1.526 1.00 66.81 243 PHE A CA 1
ATOM 1904 C C . PHE A 1 243 ? -15.446 -7.000 2.789 1.00 66.81 243 PHE A C 1
ATOM 1906 O O . PHE A 1 243 ? -15.660 -6.539 3.913 1.00 66.81 243 PHE A O 1
ATOM 1913 N N . ASN A 1 244 ? -14.696 -8.087 2.595 1.00 68.62 244 ASN A N 1
ATOM 1914 C CA . ASN A 1 244 ? -14.092 -8.866 3.676 1.00 68.62 244 ASN A CA 1
ATOM 1915 C C . ASN A 1 244 ? -13.120 -8.032 4.523 1.00 68.62 244 ASN A C 1
ATOM 1917 O O . ASN A 1 244 ? -13.129 -8.120 5.753 1.00 68.62 244 ASN A O 1
ATOM 1921 N N . ASN A 1 245 ? -12.299 -7.199 3.881 1.00 67.81 245 ASN A N 1
ATOM 1922 C CA . ASN A 1 245 ? -11.337 -6.340 4.572 1.00 67.81 245 ASN A CA 1
ATOM 1923 C C . ASN A 1 245 ? -12.029 -5.291 5.450 1.00 67.81 245 ASN A C 1
ATOM 1925 O O . ASN A 1 245 ? -11.609 -5.070 6.587 1.00 67.81 245 ASN A O 1
ATOM 1929 N N . PHE A 1 246 ? -13.116 -4.686 4.962 1.00 62.06 246 PHE A N 1
ATOM 1930 C CA . PHE A 1 246 ? -13.910 -3.744 5.749 1.00 62.06 246 PHE A CA 1
ATOM 1931 C C . PHE A 1 246 ? -14.532 -4.410 6.989 1.00 62.06 246 PHE A C 1
ATOM 1933 O O . PHE A 1 246 ? -14.419 -3.878 8.095 1.00 62.06 246 PHE A O 1
ATOM 1940 N N . GLN A 1 247 ? -15.126 -5.598 6.832 1.00 60.66 247 GLN A N 1
ATOM 1941 C CA . GLN A 1 247 ? -15.711 -6.354 7.947 1.00 60.66 247 GLN A CA 1
ATOM 1942 C C . GLN A 1 247 ? -14.659 -6.745 8.995 1.00 60.66 247 GLN A C 1
ATOM 1944 O O . GLN A 1 247 ? -14.903 -6.629 10.198 1.00 60.66 247 GLN A O 1
ATOM 1949 N N . LYS A 1 248 ? -13.465 -7.158 8.553 1.00 65.94 248 LYS A N 1
ATOM 1950 C CA . LYS A 1 248 ? -12.340 -7.465 9.442 1.00 65.94 248 LYS A CA 1
ATOM 1951 C C . LYS A 1 248 ? -11.894 -6.233 10.233 1.00 65.94 248 LYS A C 1
ATOM 1953 O O . LYS A 1 248 ? -11.825 -6.295 11.455 1.00 65.94 248 LYS A O 1
ATOM 1958 N N . MET A 1 249 ? -11.692 -5.100 9.559 1.00 61.50 249 MET A N 1
ATOM 1959 C CA . MET A 1 249 ? -11.302 -3.840 10.200 1.00 61.50 249 MET A CA 1
ATOM 1960 C C . MET A 1 249 ? -12.326 -3.382 11.251 1.00 61.50 249 MET A C 1
ATOM 1962 O O . MET A 1 249 ? -11.954 -2.904 12.320 1.00 61.50 249 MET A O 1
ATOM 1966 N N . GLN A 1 250 ? -13.623 -3.553 10.984 1.00 54.94 250 GLN A N 1
ATOM 1967 C CA . GLN A 1 250 ? -14.668 -3.246 11.960 1.00 54.94 250 GLN A CA 1
ATOM 1968 C C . GLN A 1 250 ? -14.629 -4.192 13.171 1.00 54.94 250 GLN A C 1
ATOM 1970 O O . GLN A 1 250 ? -14.748 -3.730 14.305 1.00 54.94 250 GLN A O 1
ATOM 1975 N N . SER A 1 251 ? -14.450 -5.498 12.947 1.00 58.41 251 SER A N 1
ATOM 1976 C CA . SER A 1 251 ? -14.299 -6.484 14.024 1.00 58.41 251 SER A CA 1
ATOM 1977 C C . SER A 1 251 ? -13.093 -6.164 14.909 1.00 58.41 251 SER A C 1
ATOM 1979 O O . SER A 1 251 ? -13.212 -6.174 16.135 1.00 58.41 251 SER A O 1
ATOM 1981 N N . ASP A 1 252 ? -11.960 -5.821 14.298 1.00 62.16 252 ASP A N 1
ATOM 1982 C CA . ASP A 1 252 ? -10.728 -5.460 15.001 1.00 62.16 252 ASP A CA 1
ATOM 1983 C C . ASP A 1 252 ? -10.920 -4.171 15.822 1.00 62.16 252 ASP A C 1
ATOM 1985 O O . ASP A 1 252 ? -10.563 -4.122 17.001 1.00 62.16 252 ASP A O 1
ATOM 1989 N N . ASN A 1 253 ? -11.588 -3.158 15.259 1.00 52.28 253 ASN A N 1
ATOM 1990 C CA . ASN A 1 253 ? -11.922 -1.920 15.971 1.00 52.28 253 ASN A CA 1
ATOM 1991 C C . ASN A 1 253 ? -12.901 -2.142 17.137 1.00 52.28 253 ASN A C 1
ATOM 1993 O O . ASN A 1 253 ? -12.715 -1.568 18.211 1.00 52.28 253 ASN A O 1
ATOM 1997 N N . ASN A 1 254 ? -13.916 -2.996 16.972 1.00 52.31 254 ASN A N 1
ATO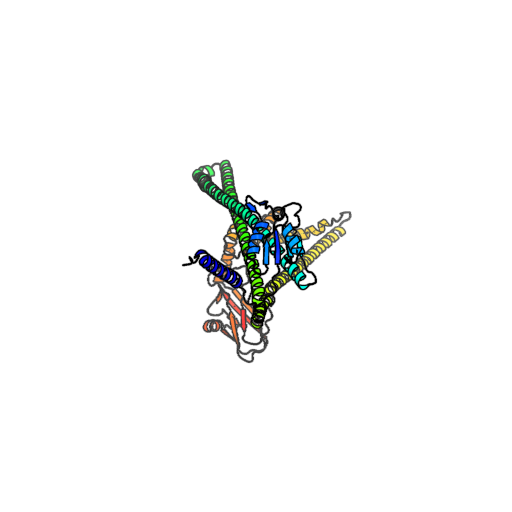M 1998 C CA . ASN A 1 254 ? -14.830 -3.363 18.059 1.00 52.31 254 ASN A CA 1
ATOM 1999 C C . ASN A 1 254 ? -14.108 -4.137 19.168 1.00 52.31 254 ASN A C 1
ATOM 2001 O O . ASN A 1 254 ? -14.384 -3.925 20.349 1.00 52.31 254 ASN A O 1
ATOM 2005 N N . LEU A 1 255 ? -13.163 -5.014 18.813 1.00 51.22 255 LEU A N 1
ATOM 2006 C CA . LEU A 1 255 ? -12.328 -5.719 19.781 1.00 51.22 255 LEU A CA 1
ATOM 2007 C C . LEU A 1 255 ? -11.469 -4.732 20.583 1.00 51.22 255 LEU A C 1
ATOM 2009 O O . LEU A 1 255 ? -11.406 -4.844 21.804 1.00 51.22 255 LEU A O 1
ATOM 2013 N N . LEU A 1 256 ? -10.865 -3.740 19.921 1.00 50.59 256 LEU A N 1
ATOM 2014 C CA . LEU A 1 256 ? -10.089 -2.675 20.564 1.00 50.59 256 LEU A CA 1
ATOM 2015 C C . LEU A 1 256 ? -10.949 -1.823 21.506 1.00 50.59 256 LEU A C 1
ATOM 2017 O O . LEU A 1 256 ? -10.553 -1.597 22.647 1.00 50.59 256 LEU A O 1
ATOM 2021 N N . ALA A 1 257 ? -12.140 -1.402 21.074 1.00 42.09 257 ALA A N 1
ATOM 2022 C CA . ALA A 1 257 ? -13.058 -0.611 21.894 1.00 42.09 257 ALA A CA 1
ATOM 2023 C C . ALA A 1 257 ? -13.578 -1.392 23.115 1.00 42.09 257 ALA A C 1
ATOM 2025 O O . ALA A 1 257 ? -13.641 -0.852 24.224 1.00 42.09 257 ALA A O 1
ATOM 2026 N N . ASN A 1 258 ? -13.897 -2.678 22.942 1.00 49.69 258 ASN A N 1
ATOM 2027 C CA . ASN A 1 258 ? -14.300 -3.562 24.035 1.00 49.69 258 ASN A CA 1
ATOM 2028 C C . ASN A 1 258 ? -13.141 -3.856 24.987 1.00 49.69 258 ASN A C 1
ATOM 2030 O O . ASN A 1 258 ? -13.343 -3.869 26.196 1.00 49.69 258 ASN A O 1
ATOM 2034 N N . ASN A 1 259 ? -11.929 -4.061 24.472 1.00 55.06 259 ASN A N 1
ATOM 2035 C CA . ASN A 1 259 ? -10.741 -4.271 25.294 1.00 55.06 259 ASN A CA 1
ATOM 2036 C C . ASN A 1 259 ? -10.426 -3.014 26.109 1.00 55.06 259 ASN A C 1
ATOM 2038 O O . ASN A 1 259 ? -10.302 -3.102 27.323 1.00 55.06 259 ASN A O 1
ATOM 2042 N N . PHE A 1 260 ? -10.449 -1.837 25.483 1.00 47.22 260 PHE A N 1
ATOM 2043 C CA . PHE A 1 260 ? -10.310 -0.558 26.173 1.00 47.22 260 PHE A CA 1
ATOM 2044 C C . PHE A 1 260 ? -11.392 -0.358 27.242 1.00 47.22 260 PHE A C 1
ATOM 2046 O O . PHE A 1 260 ? -11.074 -0.028 28.378 1.00 47.22 260 PHE A O 1
ATOM 2053 N N . THR A 1 261 ? -12.665 -0.616 26.925 1.00 46.62 261 THR A N 1
ATOM 2054 C CA . THR A 1 261 ? -13.782 -0.477 27.878 1.00 46.62 261 THR A CA 1
ATOM 2055 C C . THR A 1 261 ? -13.672 -1.471 29.032 1.00 46.62 261 THR A C 1
ATOM 2057 O O . THR A 1 261 ? -13.916 -1.115 30.183 1.00 46.62 261 THR A O 1
ATOM 2060 N N . ASN A 1 262 ? -13.282 -2.714 28.751 1.00 55.31 262 ASN A N 1
ATOM 2061 C CA . ASN A 1 262 ? -13.077 -3.735 29.769 1.00 55.31 262 ASN A CA 1
ATOM 2062 C C . ASN A 1 262 ? -11.877 -3.391 30.645 1.00 55.31 262 ASN A C 1
ATOM 2064 O O . ASN A 1 262 ? -12.032 -3.391 31.856 1.00 55.31 262 ASN A O 1
ATOM 2068 N N . GLN A 1 263 ? -10.737 -3.011 30.068 1.00 56.34 263 GLN A N 1
ATOM 2069 C CA . GLN A 1 263 ? -9.560 -2.549 30.805 1.00 56.34 263 GLN A CA 1
ATOM 2070 C C . GLN A 1 263 ? -9.864 -1.302 31.633 1.00 56.34 263 GLN A C 1
ATOM 2072 O O . GLN A 1 263 ? -9.427 -1.218 32.772 1.00 56.34 263 GLN A O 1
ATOM 2077 N N . PHE A 1 264 ? -10.657 -0.368 31.110 1.00 51.47 264 PHE A N 1
ATOM 2078 C CA . PHE A 1 264 ? -11.099 0.823 31.828 1.00 51.47 264 PHE A CA 1
ATOM 2079 C C . PHE A 1 264 ? -12.030 0.477 33.000 1.00 51.47 264 PHE A C 1
ATOM 2081 O O . PHE A 1 264 ? -11.845 0.967 34.110 1.00 51.47 264 PHE A O 1
ATOM 2088 N N . ASN A 1 265 ? -12.996 -0.423 32.798 1.00 54.69 265 ASN A N 1
ATOM 2089 C CA . ASN A 1 265 ? -13.885 -0.899 33.860 1.00 54.69 265 ASN A CA 1
ATOM 2090 C C . ASN A 1 265 ? -13.144 -1.747 34.905 1.00 54.69 265 ASN A C 1
ATOM 2092 O O . ASN A 1 265 ? -13.466 -1.684 36.090 1.00 54.69 265 ASN A O 1
ATOM 2096 N N . GLN A 1 266 ? -12.148 -2.521 34.478 1.00 53.09 266 GLN A N 1
ATOM 2097 C CA . GLN A 1 266 ? -11.287 -3.325 35.340 1.00 53.09 266 GLN A CA 1
ATOM 2098 C C . GLN A 1 266 ? -10.347 -2.418 36.140 1.00 53.09 266 GLN A C 1
ATOM 2100 O O . GLN A 1 266 ? -10.268 -2.561 37.348 1.00 53.09 266 GLN A O 1
ATOM 2105 N N . TYR A 1 267 ? -9.782 -1.380 35.522 1.00 49.31 267 TYR A N 1
ATOM 2106 C CA . TYR A 1 267 ? -9.037 -0.301 36.177 1.00 49.31 267 TYR A CA 1
ATOM 2107 C C . TYR A 1 267 ? -9.880 0.437 37.231 1.00 49.31 267 TYR A C 1
ATOM 2109 O O . TYR A 1 267 ? -9.438 0.618 38.365 1.00 49.31 267 TYR A O 1
ATOM 2117 N N . MET A 1 268 ? -11.128 0.786 36.900 1.00 46.53 268 MET A N 1
ATOM 2118 C CA . MET A 1 268 ? -12.086 1.384 37.841 1.00 46.53 268 MET A CA 1
ATOM 2119 C C . MET A 1 268 ? -12.483 0.427 38.978 1.00 46.53 268 MET A C 1
ATOM 2121 O O . MET A 1 268 ? -12.772 0.869 40.090 1.00 46.53 268 MET A O 1
ATOM 2125 N N . SER A 1 269 ? -12.501 -0.882 38.720 1.00 48.41 269 SER A N 1
ATOM 2126 C CA . SER A 1 269 ? -12.744 -1.912 39.735 1.00 48.41 269 SER A CA 1
ATOM 2127 C C . SER A 1 269 ? -11.524 -2.117 40.639 1.00 48.41 269 SER A C 1
ATOM 2129 O O . SER A 1 269 ? -11.672 -2.208 41.855 1.00 48.41 269 SER A O 1
ATOM 2131 N N . ASP A 1 270 ? -10.323 -2.128 40.067 1.00 48.25 270 ASP A N 1
ATOM 2132 C CA . ASP A 1 270 ? -9.055 -2.387 40.753 1.00 48.25 270 ASP A CA 1
ATOM 2133 C C . ASP A 1 270 ? -8.584 -1.175 41.577 1.00 48.25 270 ASP A C 1
ATOM 2135 O O . ASP A 1 270 ? -7.876 -1.337 42.579 1.00 48.25 270 ASP A O 1
ATOM 2139 N N . MET A 1 271 ? -9.052 0.034 41.231 1.00 45.31 271 MET A N 1
ATOM 2140 C CA . MET A 1 271 ? -8.957 1.242 42.061 1.00 45.31 271 MET A CA 1
ATOM 2141 C C . MET A 1 271 ? -9.584 1.065 43.456 1.00 45.31 271 MET A C 1
ATOM 2143 O O . MET A 1 271 ? -9.136 1.716 44.397 1.00 45.31 271 MET A O 1
ATOM 2147 N N . ASN A 1 272 ? -10.550 0.151 43.635 1.00 51.16 272 ASN A N 1
ATOM 2148 C CA . ASN A 1 272 ? -11.141 -0.141 44.950 1.00 51.16 272 ASN A CA 1
ATOM 2149 C C . ASN A 1 272 ? -10.287 -1.072 45.836 1.00 51.16 272 ASN A C 1
ATOM 2151 O O . ASN A 1 272 ? -10.639 -1.275 46.997 1.00 51.16 272 ASN A O 1
ATOM 2155 N N . THR A 1 273 ? -9.184 -1.644 45.334 1.00 45.28 273 THR A N 1
ATOM 2156 C CA . THR A 1 273 ? -8.425 -2.710 46.033 1.00 45.28 273 THR A CA 1
ATOM 2157 C C . THR A 1 273 ? -6.989 -2.364 46.450 1.00 45.28 273 THR A C 1
ATOM 2159 O O . THR A 1 273 ? -6.317 -3.203 47.042 1.00 45.28 273 THR A O 1
ATOM 2162 N N . GLY A 1 274 ? -6.541 -1.117 46.265 1.00 49.06 274 GLY A N 1
ATOM 2163 C CA . GLY A 1 274 ? -5.508 -0.520 47.127 1.00 49.06 274 GLY A CA 1
ATOM 2164 C C . GLY A 1 274 ? -4.047 -0.974 46.973 1.00 49.06 274 GLY A C 1
ATOM 2165 O O . GLY A 1 274 ? -3.339 -0.970 47.975 1.00 49.06 274 GLY A O 1
ATOM 2166 N N . ASP A 1 275 ? -3.552 -1.293 45.771 1.00 58.56 275 ASP A N 1
ATOM 2167 C CA . ASP A 1 275 ? -2.116 -1.587 45.570 1.00 58.56 275 ASP A CA 1
ATOM 2168 C C . ASP A 1 275 ? -1.445 -0.631 44.561 1.00 58.56 275 ASP A C 1
ATOM 2170 O O . ASP A 1 275 ? -1.177 -0.950 43.399 1.00 58.56 275 ASP A O 1
ATOM 2174 N N . VAL A 1 276 ? -1.205 0.597 45.033 1.00 50.72 276 VAL A N 1
ATOM 2175 C CA . VAL A 1 276 ? -0.718 1.766 44.269 1.00 50.72 276 VAL A CA 1
ATOM 2176 C C . VAL A 1 276 ? 0.655 1.542 43.611 1.00 50.72 276 VAL A C 1
ATOM 2178 O O . VAL A 1 276 ? 0.944 2.112 42.562 1.00 50.72 276 VAL A O 1
ATOM 2181 N N . LEU A 1 277 ? 1.502 0.669 44.165 1.00 51.38 277 LEU A N 1
ATOM 2182 C CA . LEU A 1 277 ? 2.837 0.384 43.616 1.00 51.38 277 LEU A CA 1
ATOM 2183 C C . LEU A 1 277 ? 2.782 -0.497 42.363 1.00 51.38 277 LEU A C 1
ATOM 2185 O O . LEU A 1 277 ? 3.507 -0.258 41.398 1.00 51.38 277 LEU A O 1
ATOM 2189 N N . LYS A 1 278 ? 1.871 -1.474 42.339 1.00 51.62 278 LYS A N 1
ATOM 2190 C CA . LYS A 1 278 ? 1.628 -2.307 41.155 1.00 51.62 278 LYS A CA 1
ATOM 2191 C C . LYS A 1 278 ? 0.992 -1.486 40.026 1.00 51.62 278 LYS A C 1
ATOM 2193 O O . LYS A 1 278 ? 1.306 -1.691 38.855 1.00 51.62 278 LYS A O 1
ATOM 2198 N N . GLN A 1 279 ? 0.155 -0.515 40.402 1.00 47.59 279 GLN A N 1
ATOM 2199 C CA . GLN A 1 279 ? -0.463 0.468 39.509 1.00 47.59 279 GLN A CA 1
ATOM 2200 C C . GLN A 1 279 ? 0.574 1.422 38.890 1.00 47.59 279 GLN A C 1
ATOM 2202 O O . GLN A 1 279 ? 0.492 1.703 37.696 1.00 47.59 279 GLN A O 1
ATOM 2207 N N . LEU A 1 280 ? 1.583 1.861 39.654 1.00 53.31 280 LEU A N 1
ATOM 2208 C CA . LEU A 1 280 ? 2.661 2.713 39.142 1.00 53.31 280 LEU A CA 1
ATOM 2209 C C . LEU A 1 280 ? 3.537 1.977 38.120 1.00 53.31 280 LEU A C 1
ATOM 2211 O O . LEU A 1 280 ? 3.789 2.518 37.049 1.00 53.31 280 LEU A O 1
ATOM 2215 N N . SER A 1 281 ? 3.921 0.724 38.386 1.00 59.09 281 SER A N 1
ATOM 2216 C CA . SER A 1 281 ? 4.710 -0.064 37.426 1.00 59.09 281 SER A CA 1
ATOM 2217 C C . SER A 1 281 ? 3.938 -0.425 36.152 1.00 59.09 281 SER A C 1
ATOM 2219 O O . SER A 1 281 ? 4.527 -0.494 35.070 1.00 59.09 281 SER A O 1
ATOM 2221 N N . ALA A 1 282 ? 2.622 -0.643 36.243 1.00 51.81 282 ALA A N 1
ATOM 2222 C CA . ALA A 1 282 ? 1.782 -0.878 35.068 1.00 51.81 282 ALA A CA 1
ATOM 2223 C C . ALA A 1 282 ? 1.623 0.398 34.224 1.00 51.81 282 ALA A C 1
ATOM 2225 O O . ALA A 1 282 ? 1.738 0.341 32.999 1.00 51.81 282 ALA A O 1
ATOM 2226 N N . LEU A 1 283 ? 1.435 1.551 34.877 1.00 50.78 283 LEU A N 1
ATOM 2227 C CA . LEU A 1 283 ? 1.390 2.855 34.219 1.00 50.78 283 LEU A CA 1
ATOM 2228 C C . LEU A 1 283 ? 2.740 3.215 33.585 1.00 50.78 283 LEU A C 1
ATOM 2230 O O . LEU A 1 283 ? 2.767 3.666 32.446 1.00 50.78 283 LEU A O 1
ATOM 2234 N N . GLU A 1 284 ? 3.859 2.961 34.267 1.00 60.09 284 GLU A N 1
ATOM 2235 C CA . GLU A 1 284 ? 5.203 3.101 33.694 1.00 60.09 284 GLU A CA 1
ATOM 2236 C C . GLU A 1 284 ? 5.395 2.198 32.477 1.00 60.09 284 GLU A C 1
ATOM 2238 O O . GLU A 1 284 ? 5.962 2.636 31.483 1.00 60.09 284 GLU A O 1
ATOM 2243 N N . SER A 1 285 ? 4.894 0.962 32.514 1.00 58.28 285 SER A N 1
ATOM 2244 C CA . SER A 1 285 ? 5.004 0.033 31.385 1.00 58.28 285 SER A CA 1
ATOM 2245 C C . SER A 1 285 ? 4.170 0.491 30.186 1.00 58.28 285 SER A C 1
ATOM 2247 O O . SER A 1 285 ? 4.679 0.508 29.068 1.00 58.28 285 SER A O 1
ATOM 2249 N N . ALA A 1 286 ? 2.923 0.920 30.403 1.00 50.25 286 ALA A N 1
ATOM 2250 C CA . ALA A 1 286 ? 2.064 1.464 29.350 1.00 50.25 286 ALA A CA 1
ATOM 2251 C C . ALA A 1 286 ? 2.629 2.772 28.773 1.00 50.25 286 ALA A C 1
ATOM 2253 O O . ALA A 1 286 ? 2.718 2.921 27.553 1.00 50.25 286 ALA A O 1
ATOM 2254 N N . ASN A 1 287 ? 3.100 3.677 29.637 1.00 52.16 287 ASN A N 1
ATOM 2255 C CA . ASN A 1 287 ? 3.790 4.893 29.219 1.00 52.16 287 ASN A CA 1
ATOM 2256 C C . ASN A 1 287 ? 5.055 4.562 28.433 1.00 52.16 287 ASN A C 1
ATOM 2258 O O . ASN A 1 287 ? 5.290 5.192 27.417 1.00 52.16 287 ASN A O 1
ATOM 2262 N N . LYS A 1 288 ? 5.825 3.538 28.816 1.00 62.81 288 LYS A N 1
ATOM 2263 C CA . LYS A 1 288 ? 7.008 3.096 28.069 1.00 62.81 288 LYS A CA 1
ATOM 2264 C C . LYS A 1 288 ? 6.654 2.586 26.672 1.00 62.81 288 LYS A C 1
ATOM 2266 O O . LYS A 1 288 ? 7.373 2.900 25.733 1.00 62.81 288 LYS A O 1
ATOM 2271 N N . VAL A 1 289 ? 5.545 1.861 26.501 1.00 58.53 289 VAL A N 1
ATOM 2272 C CA . VAL A 1 289 ? 5.075 1.439 25.166 1.00 58.53 289 VAL A CA 1
ATOM 2273 C C . VAL A 1 289 ? 4.678 2.644 24.310 1.00 58.53 289 VAL A C 1
ATOM 2275 O O . VAL A 1 289 ? 5.067 2.714 23.148 1.00 58.53 289 VAL A O 1
ATOM 2278 N N . ILE A 1 290 ? 3.961 3.614 24.884 1.00 54.50 290 ILE A N 1
ATOM 2279 C CA . ILE A 1 290 ? 3.587 4.853 24.186 1.00 54.50 290 ILE A CA 1
ATOM 2280 C C . ILE A 1 290 ? 4.841 5.667 23.849 1.00 54.50 290 ILE A C 1
ATOM 2282 O O . ILE A 1 290 ? 5.022 6.070 22.708 1.00 54.50 290 ILE A O 1
ATOM 2286 N N . THR A 1 291 ? 5.750 5.858 24.802 1.00 57.16 291 THR A N 1
ATOM 2287 C CA . THR A 1 291 ? 7.023 6.555 24.601 1.00 57.16 291 THR A CA 1
ATOM 2288 C C . THR A 1 291 ? 7.857 5.878 23.520 1.00 57.16 291 THR A C 1
ATOM 2290 O O . THR A 1 291 ? 8.369 6.582 22.662 1.00 57.16 291 THR A O 1
ATOM 2293 N N . ASN A 1 292 ? 7.900 4.543 23.468 1.00 62.38 292 ASN A N 1
ATOM 2294 C CA . ASN A 1 292 ? 8.594 3.801 22.414 1.00 62.38 292 ASN A CA 1
ATOM 2295 C C . ASN A 1 292 ? 8.043 4.088 21.005 1.00 62.38 292 ASN A C 1
ATOM 2297 O O . ASN A 1 292 ? 8.797 3.990 20.039 1.00 62.38 292 ASN A O 1
ATOM 2301 N N . GLN A 1 293 ? 6.764 4.470 20.873 1.00 58.47 293 GLN A N 1
ATOM 2302 C CA . GLN A 1 293 ? 6.194 4.907 19.592 1.00 58.47 293 GLN A CA 1
ATOM 2303 C C . GLN A 1 293 ? 6.693 6.293 19.155 1.00 58.47 293 GLN A C 1
ATOM 2305 O O . GLN A 1 293 ? 6.702 6.603 17.965 1.00 58.47 293 GLN A O 1
ATOM 2310 N N . PHE A 1 294 ? 7.140 7.111 20.110 1.00 60.53 294 PHE A N 1
ATOM 2311 C CA . PHE A 1 294 ? 7.569 8.496 19.910 1.00 60.53 294 PHE A CA 1
ATOM 2312 C C . PHE A 1 294 ? 9.056 8.729 20.220 1.00 60.53 294 PHE A C 1
ATOM 2314 O O . PHE A 1 294 ? 9.498 9.873 20.298 1.00 60.53 294 PHE A O 1
ATOM 2321 N N . THR A 1 295 ? 9.844 7.667 20.392 1.00 63.12 295 THR A N 1
ATOM 2322 C CA . THR A 1 295 ? 11.306 7.723 20.522 1.00 63.12 295 THR A CA 1
ATOM 2323 C C . THR A 1 295 ? 11.949 7.094 19.302 1.00 63.12 295 THR A C 1
ATOM 2325 O O . THR A 1 295 ? 11.572 5.992 18.919 1.00 63.12 295 THR A O 1
ATOM 2328 N N . LEU A 1 296 ? 12.946 7.752 18.714 1.00 55.72 296 LEU A N 1
ATOM 2329 C CA . LEU A 1 296 ? 13.696 7.214 17.579 1.00 55.72 296 LEU A CA 1
ATOM 2330 C C . LEU A 1 296 ? 14.331 5.864 17.950 1.00 55.72 296 LEU A C 1
ATOM 2332 O O . LEU A 1 296 ? 15.143 5.788 18.870 1.00 55.72 296 LEU A O 1
ATOM 2336 N N . SER A 1 297 ? 13.936 4.807 17.239 1.00 56.25 297 SER A N 1
ATOM 2337 C CA . SER A 1 297 ? 14.509 3.465 17.343 1.00 56.25 297 SER A CA 1
ATOM 2338 C C . SER A 1 297 ? 14.975 3.033 15.958 1.00 56.25 297 SER A C 1
ATOM 2340 O O . SER A 1 297 ? 14.197 3.062 15.012 1.00 56.25 297 SER A O 1
ATOM 2342 N N . GLU A 1 298 ? 16.236 2.623 15.831 1.00 52.50 298 GLU A N 1
ATOM 2343 C CA . GLU A 1 298 ? 16.798 2.127 14.562 1.00 52.50 298 GLU A CA 1
ATOM 2344 C C . GLU A 1 298 ? 16.477 0.646 14.299 1.00 52.50 298 GLU A C 1
ATOM 2346 O O . GLU A 1 298 ? 16.736 0.142 13.210 1.00 52.50 298 GLU A O 1
ATOM 2351 N N . LYS A 1 299 ? 15.949 -0.076 15.298 1.00 51.66 299 LYS A N 1
ATOM 2352 C CA . LYS A 1 299 ? 15.759 -1.538 15.245 1.00 51.66 299 LYS A CA 1
ATOM 2353 C C . LYS A 1 299 ? 14.303 -1.991 15.146 1.00 51.66 299 LYS A C 1
ATOM 2355 O O . LYS A 1 299 ? 14.068 -3.135 14.781 1.00 51.66 299 LYS A O 1
ATOM 2360 N N . GLU A 1 300 ? 13.346 -1.130 15.486 1.00 49.81 300 GLU A N 1
ATOM 2361 C CA . GLU A 1 300 ? 11.917 -1.462 15.571 1.00 49.81 300 GLU A CA 1
ATOM 2362 C C . GLU A 1 300 ? 11.100 -0.354 14.883 1.00 49.81 300 GLU A C 1
ATOM 2364 O O . GLU A 1 300 ? 11.302 0.815 15.228 1.00 49.81 300 GLU A O 1
ATOM 2369 N N . PRO A 1 301 ? 10.186 -0.681 13.947 1.00 52.00 301 PRO A N 1
ATOM 2370 C CA . PRO A 1 301 ? 9.317 0.302 13.301 1.00 52.00 301 PRO A CA 1
ATOM 2371 C C . PRO A 1 301 ? 8.453 1.032 14.332 1.00 52.00 301 PRO A C 1
ATOM 2373 O O . PRO A 1 301 ? 7.793 0.400 15.161 1.00 52.00 301 PRO A O 1
ATOM 2376 N N . ASN A 1 302 ? 8.450 2.364 14.291 1.00 62.09 302 ASN A N 1
ATOM 2377 C CA . ASN A 1 302 ? 7.617 3.184 15.161 1.00 62.09 302 ASN A CA 1
ATOM 2378 C C . ASN A 1 302 ? 7.212 4.503 14.497 1.00 62.09 302 ASN A C 1
ATOM 2380 O O . ASN A 1 302 ? 7.816 4.935 13.516 1.00 62.09 302 ASN A O 1
ATOM 2384 N N . ILE A 1 303 ? 6.196 5.160 15.061 1.00 58.94 303 ILE A N 1
ATOM 2385 C CA . ILE A 1 303 ? 5.561 6.342 14.461 1.00 58.94 303 ILE A CA 1
ATOM 2386 C C . ILE A 1 303 ? 6.573 7.469 14.188 1.00 58.94 303 ILE A C 1
ATOM 2388 O O . ILE A 1 303 ? 6.490 8.118 13.147 1.00 58.94 303 ILE A O 1
ATOM 2392 N N . LEU A 1 304 ? 7.534 7.718 15.087 1.00 59.94 304 LEU A N 1
ATOM 2393 C CA . LEU A 1 304 ? 8.530 8.779 14.888 1.00 59.94 304 LEU A CA 1
ATOM 2394 C C . LEU A 1 304 ? 9.567 8.426 13.809 1.00 59.94 304 LEU A C 1
ATOM 2396 O O . LEU A 1 304 ? 9.966 9.309 13.045 1.00 59.94 304 LEU A O 1
ATOM 2400 N N . ALA A 1 305 ? 9.992 7.164 13.727 1.00 58.97 305 ALA A N 1
ATOM 2401 C CA . ALA A 1 305 ? 10.875 6.678 12.671 1.00 58.97 305 ALA A CA 1
ATOM 2402 C C . ALA A 1 305 ? 10.179 6.748 11.301 1.00 58.97 305 ALA A C 1
ATOM 2404 O O . ALA A 1 305 ? 10.747 7.299 10.357 1.00 58.97 305 ALA A O 1
ATOM 2405 N N . ASP A 1 306 ? 8.918 6.315 11.222 1.00 56.47 306 ASP A N 1
ATOM 2406 C CA . ASP A 1 306 ? 8.109 6.374 10.001 1.00 56.47 306 ASP A CA 1
ATOM 2407 C C . ASP A 1 306 ? 7.861 7.825 9.560 1.00 56.47 306 ASP A C 1
ATOM 2409 O O . ASP A 1 306 ? 8.045 8.173 8.392 1.00 56.47 306 ASP A O 1
ATOM 2413 N N . ALA A 1 307 ? 7.519 8.715 10.496 1.00 57.53 307 ALA A N 1
ATOM 2414 C CA . ALA A 1 307 ? 7.338 10.137 10.212 1.00 57.53 307 ALA A CA 1
ATOM 2415 C C . ALA A 1 307 ? 8.641 10.803 9.737 1.00 57.53 307 ALA A C 1
ATOM 2417 O O . ALA A 1 307 ? 8.616 11.611 8.806 1.00 57.53 307 ALA A O 1
ATOM 2418 N N . SER A 1 308 ? 9.782 10.436 10.327 1.00 62.47 308 SER A N 1
ATOM 2419 C CA . SER A 1 308 ? 11.102 10.929 9.914 1.00 62.47 308 SER A CA 1
ATOM 2420 C C . SER A 1 308 ? 11.488 10.420 8.521 1.00 62.47 308 SER A C 1
ATOM 2422 O O . SER A 1 308 ? 12.019 11.184 7.713 1.00 62.47 308 SER A O 1
ATOM 2424 N N . ALA A 1 309 ? 11.176 9.161 8.199 1.00 58.06 309 ALA A N 1
ATOM 2425 C CA . ALA A 1 309 ? 11.385 8.589 6.870 1.00 58.06 309 ALA A CA 1
ATOM 2426 C C . ALA A 1 309 ? 10.524 9.295 5.809 1.00 58.06 309 ALA A C 1
ATOM 2428 O O . ALA A 1 309 ? 11.034 9.676 4.754 1.00 58.06 309 ALA A O 1
ATOM 2429 N N . ILE A 1 310 ? 9.250 9.562 6.117 1.00 54.28 310 ILE A N 1
ATOM 2430 C CA . ILE A 1 310 ? 8.352 10.344 5.256 1.00 54.28 310 ILE A CA 1
ATOM 2431 C C . ILE A 1 310 ? 8.884 11.770 5.076 1.00 54.28 310 ILE A C 1
ATOM 2433 O O . ILE A 1 310 ? 8.929 12.275 3.956 1.00 54.28 310 ILE A O 1
ATOM 2437 N N . GLN A 1 311 ? 9.334 12.426 6.147 1.00 59.88 311 GLN A N 1
ATOM 2438 C CA . GLN A 1 311 ? 9.894 13.775 6.071 1.00 59.88 311 GLN A CA 1
ATOM 2439 C C . GLN A 1 311 ? 11.167 13.823 5.215 1.00 59.88 311 GLN A C 1
ATOM 2441 O O . GLN A 1 311 ? 11.327 14.745 4.408 1.00 59.88 311 GLN A O 1
ATOM 2446 N N . LYS A 1 312 ? 12.051 12.825 5.345 1.00 64.75 312 LYS A N 1
ATOM 2447 C CA . LYS A 1 312 ? 13.249 12.680 4.506 1.00 64.75 312 LYS A CA 1
ATOM 2448 C C . LYS A 1 312 ? 12.869 12.480 3.042 1.00 64.75 312 LYS A C 1
ATOM 2450 O O . LYS A 1 312 ? 13.377 13.205 2.193 1.00 64.75 312 LYS A O 1
ATOM 2455 N N . TYR A 1 313 ? 11.917 11.592 2.758 1.00 54.12 313 TYR A N 1
ATOM 2456 C CA . TYR A 1 313 ? 11.400 11.374 1.407 1.00 54.12 313 TYR A CA 1
ATOM 2457 C C . TYR A 1 313 ? 10.814 12.656 0.796 1.00 54.12 313 TYR A C 1
ATOM 2459 O O . TYR A 1 313 ? 11.187 13.037 -0.308 1.00 54.12 313 TYR A O 1
ATOM 2467 N N . LEU A 1 314 ? 9.961 13.381 1.527 1.00 52.28 314 LEU A N 1
ATOM 2468 C CA . LEU A 1 314 ? 9.383 14.647 1.059 1.00 52.28 314 LEU A CA 1
ATOM 2469 C C . LEU A 1 314 ? 10.450 15.726 0.823 1.00 52.28 314 LEU A C 1
ATOM 2471 O O . LEU A 1 314 ? 10.321 16.531 -0.100 1.00 52.28 314 LEU A O 1
ATOM 2475 N N . THR A 1 315 ? 11.509 15.742 1.635 1.00 73.62 315 THR A N 1
ATOM 2476 C CA . THR A 1 315 ? 12.641 16.664 1.469 1.00 73.62 315 THR A CA 1
ATOM 2477 C C . THR A 1 315 ? 13.460 16.320 0.226 1.00 73.62 315 THR A C 1
ATOM 2479 O O . THR A 1 315 ? 13.764 17.216 -0.562 1.00 73.62 315 THR A O 1
ATOM 2482 N N . ASP A 1 316 ? 13.756 15.037 0.011 1.00 65.00 316 ASP A N 1
ATOM 2483 C CA . ASP A 1 316 ? 14.469 14.544 -1.170 1.00 65.00 316 ASP A CA 1
ATOM 2484 C C . ASP A 1 316 ? 13.660 14.814 -2.453 1.00 65.00 316 ASP A C 1
ATOM 2486 O O . ASP A 1 316 ? 14.203 15.347 -3.422 1.00 65.00 316 ASP A O 1
ATOM 2490 N N . VAL A 1 317 ? 12.345 14.563 -2.440 1.00 56.97 317 VAL A N 1
ATOM 2491 C CA . VAL A 1 317 ? 11.442 14.884 -3.561 1.00 56.97 317 VAL A CA 1
ATOM 2492 C C . VAL A 1 317 ? 11.418 16.387 -3.833 1.00 56.97 317 VAL A C 1
ATOM 2494 O O . VAL A 1 317 ? 11.548 16.808 -4.980 1.00 56.97 317 VAL A O 1
ATOM 2497 N N . LYS A 1 318 ? 11.301 17.225 -2.795 1.00 59.09 318 LYS A N 1
ATOM 2498 C CA . LYS A 1 318 ? 11.328 18.686 -2.956 1.00 59.09 318 LYS A CA 1
ATOM 2499 C C . LYS A 1 318 ? 12.646 19.164 -3.570 1.00 59.09 318 LYS A C 1
ATOM 2501 O O . LYS A 1 318 ? 12.627 20.054 -4.419 1.00 59.09 318 LYS A O 1
ATOM 2506 N N . LYS A 1 319 ? 13.776 18.586 -3.151 1.00 75.31 319 LYS A N 1
ATOM 2507 C CA . LYS A 1 319 ? 15.097 18.893 -3.709 1.00 75.31 319 LYS A CA 1
ATOM 2508 C C . LYS A 1 319 ? 15.165 18.514 -5.190 1.00 75.31 319 LYS A C 1
ATOM 2510 O O . LYS A 1 319 ? 15.499 19.375 -5.995 1.00 75.31 319 LYS A O 1
ATOM 2515 N N . GLN A 1 320 ? 14.764 17.294 -5.550 1.00 61.09 320 GLN A N 1
ATOM 2516 C CA . GLN A 1 320 ? 14.738 16.845 -6.948 1.00 61.09 320 GLN A CA 1
ATOM 2517 C C . GLN A 1 320 ? 13.848 17.730 -7.827 1.00 61.09 320 GLN A C 1
ATOM 2519 O O . GLN A 1 320 ? 14.258 18.124 -8.913 1.00 61.09 320 GLN A O 1
ATOM 2524 N N . VAL A 1 321 ? 12.653 18.097 -7.353 1.00 55.28 321 VAL A N 1
ATOM 2525 C CA . VAL A 1 321 ? 11.759 19.013 -8.083 1.00 55.28 321 VAL A CA 1
ATOM 2526 C C . VAL A 1 321 ? 12.417 20.381 -8.281 1.00 55.28 321 VAL A C 1
ATOM 2528 O O . VAL A 1 321 ? 12.373 20.917 -9.381 1.00 55.28 321 VAL A O 1
ATOM 2531 N N . SER A 1 322 ? 13.082 20.925 -7.257 1.00 63.25 322 SER A N 1
ATOM 2532 C CA . SER A 1 322 ? 13.778 22.215 -7.361 1.00 63.25 322 SER A CA 1
ATOM 2533 C C . SER A 1 322 ? 14.983 22.174 -8.307 1.00 63.25 322 SER A C 1
ATOM 2535 O O . SER A 1 322 ? 15.264 23.164 -8.986 1.00 63.25 322 SER A O 1
ATOM 2537 N N . GLU A 1 323 ? 15.716 21.061 -8.343 1.00 68.94 323 GLU A N 1
ATOM 2538 C CA . GLU A 1 323 ? 16.830 20.845 -9.271 1.00 68.94 323 GLU A CA 1
ATOM 2539 C C . GLU A 1 323 ? 16.321 20.739 -10.712 1.00 68.94 323 GLU A C 1
ATOM 2541 O O . GLU A 1 323 ? 16.855 21.417 -11.592 1.00 68.94 323 GLU A O 1
ATOM 2546 N N . TYR A 1 324 ? 15.230 19.999 -10.940 1.00 54.22 324 TYR A N 1
ATOM 2547 C CA . TYR A 1 324 ? 14.568 19.940 -12.244 1.00 54.22 324 TYR A CA 1
ATOM 2548 C C . TYR A 1 324 ? 14.016 21.295 -12.688 1.00 54.22 324 TYR A C 1
ATOM 2550 O O . TYR A 1 324 ? 14.201 21.661 -13.846 1.00 54.22 324 TYR A O 1
ATOM 2558 N N . ASP A 1 325 ? 13.395 22.066 -11.792 1.00 53.56 325 ASP A N 1
ATOM 2559 C CA . ASP A 1 325 ? 12.918 23.421 -12.097 1.00 53.56 325 ASP A CA 1
ATOM 2560 C C . ASP A 1 325 ? 14.077 24.350 -12.483 1.00 53.56 325 ASP A C 1
ATOM 2562 O O . ASP A 1 325 ? 13.963 25.124 -13.434 1.00 53.56 325 ASP A O 1
ATOM 2566 N N . THR A 1 326 ? 15.217 24.248 -11.792 1.00 67.62 326 THR A N 1
ATOM 2567 C CA . THR A 1 326 ? 16.415 25.053 -12.086 1.00 67.62 326 THR A CA 1
ATOM 2568 C C . THR A 1 326 ? 17.027 24.668 -13.434 1.00 67.62 326 THR A C 1
ATOM 2570 O O . THR A 1 326 ? 17.365 25.539 -14.239 1.00 67.62 326 THR A O 1
ATOM 2573 N N . GLU A 1 327 ? 17.139 23.368 -13.716 1.00 62.91 327 GLU A N 1
ATOM 2574 C CA . GLU A 1 327 ? 17.634 22.862 -14.998 1.00 62.91 327 GLU A CA 1
ATOM 2575 C C . GLU A 1 327 ? 16.699 23.251 -16.155 1.00 62.91 327 GLU A C 1
ATOM 2577 O O . GLU A 1 327 ? 17.160 23.680 -17.220 1.00 62.91 327 GLU A O 1
ATOM 2582 N N . LEU A 1 328 ? 15.384 23.144 -15.943 1.00 55.97 328 LEU A N 1
ATOM 2583 C CA . LEU A 1 328 ? 14.363 23.529 -16.910 1.00 55.97 328 LEU A CA 1
ATOM 2584 C C . LEU A 1 328 ? 14.405 25.034 -17.183 1.00 55.97 328 LEU A C 1
ATOM 2586 O O . LEU A 1 328 ? 14.418 25.428 -18.348 1.00 55.97 328 LEU A O 1
ATOM 2590 N N . ALA A 1 329 ? 14.481 25.867 -16.142 1.00 61.12 329 ALA A N 1
ATOM 2591 C CA . ALA A 1 329 ? 14.586 27.317 -16.271 1.00 61.12 329 ALA A CA 1
ATOM 2592 C C . ALA A 1 329 ? 15.856 27.730 -17.029 1.00 61.12 329 ALA A C 1
ATOM 2594 O O . ALA A 1 329 ? 15.766 28.527 -17.959 1.00 61.12 329 ALA A O 1
ATOM 2595 N N . GLY A 1 330 ? 17.013 27.138 -16.710 1.00 68.12 330 GLY A N 1
ATOM 2596 C CA . GLY A 1 330 ? 18.273 27.435 -17.397 1.00 68.12 330 GLY A CA 1
ATOM 2597 C C . GLY A 1 330 ? 18.263 27.039 -18.878 1.00 68.12 330 GLY A C 1
ATOM 2598 O O . GLY A 1 330 ? 18.699 27.809 -19.737 1.00 68.12 330 GLY A O 1
ATOM 2599 N N . LYS A 1 331 ? 17.712 25.862 -19.214 1.00 62.59 331 LYS A N 1
ATOM 2600 C CA . LYS A 1 331 ? 17.562 25.430 -20.616 1.00 62.59 331 LYS A CA 1
ATOM 2601 C C . LYS A 1 331 ? 16.548 26.288 -21.373 1.00 62.59 331 LYS A C 1
ATOM 2603 O O . LYS A 1 331 ? 16.801 26.647 -22.521 1.00 62.59 331 LYS A O 1
ATOM 2608 N N . LEU A 1 332 ? 15.430 26.638 -20.736 1.00 59.25 332 LEU A N 1
ATOM 2609 C CA . LEU A 1 332 ? 14.393 27.482 -21.322 1.00 59.25 332 LEU A CA 1
ATOM 2610 C C . LEU A 1 332 ? 14.906 28.907 -21.567 1.00 59.25 332 LEU A C 1
ATOM 2612 O O . LEU A 1 332 ? 14.668 29.462 -22.637 1.00 59.25 332 LEU A O 1
ATOM 2616 N N . GLU A 1 333 ? 15.651 29.480 -20.619 1.00 66.38 333 GLU A N 1
ATOM 2617 C CA . GLU A 1 333 ? 16.282 30.793 -20.764 1.00 66.38 333 GLU A CA 1
ATOM 2618 C C . GLU A 1 333 ? 17.278 30.803 -21.926 1.00 66.38 333 GLU A C 1
ATOM 2620 O O . GLU A 1 333 ? 17.194 31.677 -22.789 1.00 66.38 333 GLU A O 1
ATOM 2625 N N . SER A 1 334 ? 18.169 29.810 -22.000 1.00 64.38 334 SER A N 1
ATOM 2626 C CA . SER A 1 334 ? 19.138 29.685 -23.094 1.00 64.38 334 SER A CA 1
ATOM 2627 C C . SER A 1 334 ? 18.451 29.598 -24.464 1.00 64.38 334 SER A C 1
ATOM 2629 O O . SER A 1 334 ? 18.821 30.325 -25.388 1.00 64.38 334 SER A O 1
ATOM 2631 N N . ASP A 1 335 ? 17.391 28.795 -24.581 1.00 60.84 335 ASP A N 1
ATOM 2632 C CA . ASP A 1 335 ? 16.665 28.593 -25.840 1.00 60.84 335 ASP A CA 1
ATOM 2633 C C . ASP A 1 335 ? 15.844 29.814 -26.260 1.00 60.84 335 ASP A C 1
ATOM 2635 O O . ASP A 1 335 ? 15.760 30.147 -27.451 1.00 60.84 335 ASP A O 1
ATOM 2639 N N . ILE A 1 336 ? 15.257 30.514 -25.286 1.00 62.81 336 ILE A N 1
ATOM 2640 C CA . ILE A 1 336 ? 14.550 31.772 -25.518 1.00 62.81 336 ILE A CA 1
ATOM 2641 C C . ILE A 1 336 ? 15.548 32.859 -25.928 1.00 62.81 336 ILE A C 1
ATOM 2643 O O . ILE A 1 336 ? 15.294 33.549 -26.915 1.00 62.81 336 ILE A O 1
ATOM 2647 N N . GLN A 1 337 ? 16.692 32.991 -25.250 1.00 63.56 337 GLN A N 1
ATOM 2648 C CA . GLN A 1 337 ? 17.728 33.962 -25.612 1.00 63.56 337 GLN A CA 1
ATOM 2649 C C . GLN A 1 337 ? 18.275 33.704 -27.020 1.00 63.56 337 GLN A C 1
ATOM 2651 O O . GLN A 1 337 ? 18.353 34.632 -27.824 1.00 63.56 337 GLN A O 1
ATOM 2656 N N . GLU A 1 338 ? 18.585 32.454 -27.367 1.00 63.91 338 GLU A N 1
ATOM 2657 C CA . GLU A 1 338 ? 19.092 32.093 -28.693 1.00 63.91 338 GLU A CA 1
ATOM 2658 C C . GLU A 1 338 ? 18.052 32.385 -29.794 1.00 63.91 338 GLU A C 1
ATOM 2660 O O . GLU A 1 338 ? 18.373 32.954 -30.845 1.00 63.91 338 GLU A O 1
ATOM 2665 N N . THR A 1 339 ? 16.774 32.100 -29.520 1.00 60.88 339 THR A N 1
ATOM 2666 C CA . THR A 1 339 ? 15.652 32.409 -30.420 1.00 60.88 339 THR A CA 1
ATOM 2667 C C . THR A 1 339 ? 15.430 33.917 -30.569 1.00 60.88 339 THR A C 1
ATOM 2669 O O . THR A 1 339 ? 15.232 34.394 -31.691 1.00 60.88 339 THR A O 1
ATOM 2672 N N . ILE A 1 340 ? 15.498 34.683 -29.475 1.00 61.00 340 ILE A N 1
ATOM 2673 C CA . ILE A 1 340 ? 15.392 36.148 -29.478 1.00 61.00 340 ILE A CA 1
ATOM 2674 C C . ILE A 1 340 ? 16.558 36.756 -30.259 1.00 61.00 340 ILE A C 1
ATOM 2676 O O . ILE A 1 340 ? 16.320 37.567 -31.149 1.00 61.00 340 ILE A O 1
ATOM 2680 N N . ILE A 1 341 ? 17.800 36.331 -30.015 1.00 63.19 341 ILE A N 1
ATOM 2681 C CA . ILE A 1 341 ? 18.992 36.821 -30.726 1.00 63.19 341 ILE A CA 1
ATOM 2682 C C . ILE A 1 341 ? 18.894 36.517 -32.225 1.00 63.19 341 ILE A C 1
ATOM 2684 O O . ILE A 1 341 ? 19.165 37.390 -33.053 1.00 63.19 341 ILE A O 1
ATOM 2688 N N . LYS A 1 342 ? 18.475 35.302 -32.602 1.00 64.81 342 LYS A N 1
ATOM 2689 C CA . LYS A 1 342 ? 18.288 34.909 -34.007 1.00 64.81 342 LYS A CA 1
ATOM 2690 C C . LYS A 1 342 ? 17.201 35.739 -34.695 1.00 64.81 342 LYS A C 1
ATOM 2692 O O . LYS A 1 342 ? 17.401 36.180 -35.827 1.00 64.81 342 LYS A O 1
ATOM 2697 N N . LYS A 1 343 ? 16.079 35.993 -34.014 1.00 61.31 343 LYS A N 1
ATOM 2698 C CA . LYS A 1 343 ? 14.973 36.805 -34.545 1.00 61.31 343 LYS A CA 1
ATOM 2699 C C . LYS A 1 343 ? 15.295 38.297 -34.588 1.00 61.31 343 LYS A C 1
ATOM 2701 O O . LYS A 1 343 ? 14.958 38.938 -35.577 1.00 61.31 343 LYS A O 1
ATOM 2706 N N . LEU A 1 344 ? 16.009 38.833 -33.597 1.00 58.94 344 LEU A N 1
ATOM 2707 C CA . LEU A 1 344 ? 16.531 40.201 -33.619 1.00 58.94 344 LEU A CA 1
ATOM 2708 C C . LEU A 1 344 ? 17.492 40.384 -34.797 1.00 58.94 344 LEU A C 1
ATOM 2710 O O . LEU A 1 344 ? 17.312 41.310 -35.582 1.00 58.94 344 LEU A O 1
ATOM 2714 N N . LYS A 1 345 ? 18.433 39.451 -35.007 1.00 61.19 345 LYS A N 1
ATOM 2715 C CA . LYS A 1 345 ? 19.309 39.446 -36.192 1.00 61.19 345 LYS A CA 1
ATOM 2716 C C . LYS A 1 345 ? 18.516 39.411 -37.503 1.00 61.19 345 LYS A C 1
ATOM 2718 O O . LYS A 1 345 ? 18.844 40.169 -38.408 1.00 61.19 345 LYS A O 1
ATOM 2723 N N . GLN A 1 346 ? 17.458 38.599 -37.602 1.00 59.19 346 GLN A N 1
ATOM 2724 C CA . GLN A 1 346 ? 16.577 38.577 -38.781 1.00 59.19 346 GLN A CA 1
ATOM 2725 C C . GLN A 1 346 ? 15.813 39.896 -38.979 1.00 59.19 346 GLN A C 1
ATOM 2727 O O . GLN A 1 346 ? 15.748 40.379 -40.104 1.00 59.19 346 GLN A O 1
ATOM 2732 N N . SER A 1 347 ? 15.294 40.506 -37.909 1.00 53.00 347 SER A N 1
ATOM 2733 C CA . SER A 1 347 ? 14.574 41.789 -37.969 1.00 53.00 347 SER A CA 1
ATOM 2734 C C . SER A 1 347 ? 15.475 42.978 -38.313 1.00 53.00 347 SER A C 1
ATOM 2736 O O . SER A 1 347 ? 15.037 43.909 -38.975 1.00 53.00 347 SER A O 1
ATOM 2738 N N . MET A 1 348 ? 16.751 42.927 -37.919 1.00 54.44 348 MET A N 1
ATOM 2739 C CA . MET A 1 348 ? 17.755 43.934 -38.276 1.00 54.44 348 MET A CA 1
ATOM 2740 C C . MET A 1 348 ? 18.280 43.771 -39.712 1.00 54.44 348 MET A C 1
ATOM 2742 O O . MET A 1 348 ? 19.006 44.638 -40.187 1.00 54.44 348 MET A O 1
ATOM 2746 N N . SER A 1 349 ? 17.945 42.667 -40.394 1.00 61.66 349 SER A N 1
ATOM 2747 C CA . SER A 1 349 ? 18.479 42.324 -41.720 1.00 61.66 349 SER A CA 1
ATOM 2748 C C . SER A 1 349 ? 17.514 42.582 -42.886 1.00 61.66 349 SER A C 1
ATOM 2750 O O . SER A 1 349 ? 17.937 42.410 -44.023 1.00 61.66 349 SER A O 1
ATOM 2752 N N . ASN A 1 350 ? 16.249 42.965 -42.659 1.00 47.12 350 ASN A N 1
ATOM 2753 C CA . ASN A 1 350 ? 15.333 43.361 -43.738 1.00 47.12 350 ASN A CA 1
ATOM 2754 C C . ASN A 1 350 ? 14.207 44.297 -43.267 1.00 47.12 350 ASN A C 1
ATOM 2756 O O . ASN A 1 350 ? 13.640 44.139 -42.188 1.00 47.12 350 ASN A O 1
ATOM 2760 N N . ASP A 1 351 ? 13.893 45.246 -44.143 1.00 55.84 351 ASP A N 1
ATOM 2761 C CA . ASP A 1 351 ? 12.947 46.351 -44.008 1.00 55.84 351 ASP A CA 1
ATOM 2762 C C . ASP A 1 351 ? 11.478 45.858 -43.947 1.00 55.84 351 ASP A C 1
ATOM 2764 O O . ASP A 1 351 ? 10.995 45.207 -44.872 1.00 55.84 351 ASP A O 1
ATOM 2768 N N . GLY A 1 352 ? 10.749 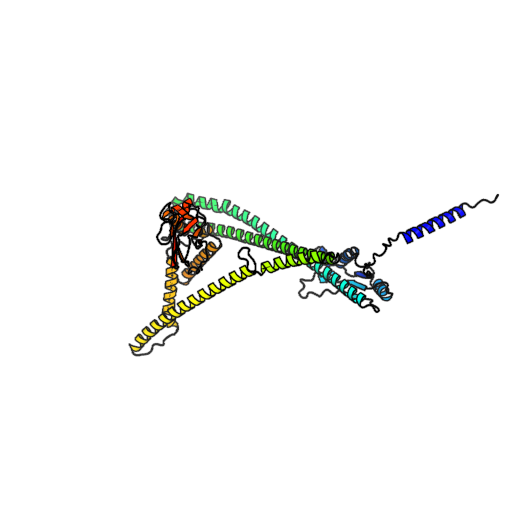46.185 -42.869 1.00 51.53 352 GLY A N 1
ATOM 2769 C CA . GLY A 1 352 ? 9.276 46.226 -42.857 1.00 51.53 352 GLY A CA 1
ATOM 2770 C C . GLY A 1 352 ? 8.478 45.044 -42.258 1.00 51.53 352 GLY A C 1
ATOM 2771 O O . GLY A 1 352 ? 8.272 44.012 -42.884 1.00 51.53 352 GLY A O 1
ATOM 2772 N N . LYS A 1 353 ? 7.854 45.310 -41.096 1.00 52.06 353 LYS A N 1
ATOM 2773 C CA . LYS A 1 353 ? 6.537 44.807 -40.620 1.00 52.06 353 LYS A CA 1
ATOM 2774 C C . LYS A 1 353 ? 6.298 43.283 -40.533 1.00 52.06 353 LYS A C 1
ATOM 2776 O O . LYS A 1 353 ? 5.460 42.742 -41.252 1.00 52.06 353 LYS A O 1
ATOM 2781 N N . GLN A 1 354 ? 6.866 42.615 -39.527 1.00 50.91 354 GLN A N 1
ATOM 2782 C CA . GLN A 1 354 ? 6.271 41.380 -38.988 1.00 50.91 354 GLN A CA 1
ATOM 2783 C C . GLN A 1 354 ? 6.044 41.502 -37.478 1.00 50.91 354 GLN A C 1
ATOM 2785 O O . GLN A 1 354 ? 6.990 41.685 -36.715 1.00 50.91 354 GLN A O 1
ATOM 2790 N N . GLU A 1 355 ? 4.781 41.408 -37.052 1.00 50.78 355 GLU A N 1
ATOM 2791 C CA . GLU A 1 355 ? 4.407 41.338 -35.637 1.00 50.78 355 GLU A CA 1
ATOM 2792 C C . GLU A 1 355 ? 4.997 40.075 -34.994 1.00 50.78 355 GLU A C 1
ATOM 2794 O O . GLU A 1 355 ? 4.859 38.956 -35.497 1.00 50.78 355 GLU A O 1
ATOM 2799 N N . ILE A 1 356 ? 5.693 40.263 -33.872 1.00 52.72 356 ILE A N 1
ATOM 2800 C CA . ILE A 1 356 ? 6.331 39.181 -33.125 1.00 52.72 356 ILE A CA 1
ATOM 2801 C C . ILE A 1 356 ? 5.279 38.553 -32.213 1.00 52.72 356 ILE A C 1
ATOM 2803 O O . ILE A 1 356 ? 4.987 39.060 -31.133 1.00 52.72 356 ILE A O 1
ATOM 2807 N N . PHE A 1 357 ? 4.720 37.417 -32.623 1.00 56.34 357 PHE A N 1
ATOM 2808 C CA . PHE A 1 357 ? 3.828 36.656 -31.754 1.00 56.34 357 PHE A CA 1
ATOM 2809 C C . PHE A 1 357 ? 4.636 35.936 -30.665 1.00 56.34 357 PHE A C 1
ATOM 2811 O O . PHE A 1 357 ? 5.482 35.086 -30.965 1.00 56.34 357 PHE A O 1
ATOM 2818 N N . ILE A 1 358 ? 4.356 36.253 -29.396 1.00 52.66 358 ILE A N 1
ATOM 2819 C CA . ILE A 1 358 ? 4.998 35.666 -28.201 1.00 52.66 358 ILE A CA 1
ATOM 2820 C C . ILE A 1 358 ? 4.921 34.132 -28.206 1.00 52.66 358 ILE A C 1
ATOM 2822 O O . ILE A 1 358 ? 5.873 33.462 -27.814 1.00 52.66 358 ILE A O 1
ATOM 2826 N N . ASN A 1 359 ? 3.845 33.555 -28.751 1.00 53.88 359 ASN A N 1
ATOM 2827 C CA . ASN A 1 359 ? 3.693 32.103 -28.901 1.00 53.88 359 ASN A CA 1
ATOM 2828 C C . ASN A 1 359 ? 4.774 31.447 -29.790 1.00 53.88 359 ASN A C 1
ATOM 2830 O O . ASN A 1 359 ? 4.931 30.229 -29.774 1.00 53.88 359 ASN A O 1
ATOM 2834 N N . THR A 1 360 ? 5.542 32.222 -30.564 1.00 56.47 360 THR A N 1
ATOM 2835 C CA . THR A 1 360 ? 6.665 31.703 -31.356 1.00 56.47 360 THR A CA 1
ATOM 2836 C C . THR A 1 360 ? 7.963 31.560 -30.566 1.00 56.47 360 THR A C 1
ATOM 2838 O O . THR A 1 360 ? 8.870 30.899 -31.067 1.00 56.47 360 THR A O 1
ATOM 2841 N N . LEU A 1 361 ? 8.050 32.126 -29.356 1.00 56.53 361 LEU A N 1
ATOM 2842 C CA . LEU A 1 361 ? 9.210 31.992 -28.465 1.00 56.53 361 LEU A CA 1
ATOM 2843 C C . LEU A 1 361 ? 9.288 30.591 -27.842 1.00 56.53 361 LEU A C 1
ATOM 2845 O O . LEU A 1 361 ? 10.378 30.050 -27.706 1.00 56.53 361 LEU A O 1
ATOM 2849 N N . MET A 1 362 ? 8.137 29.969 -27.564 1.00 61.25 362 MET A N 1
ATOM 2850 C CA . MET A 1 362 ? 8.063 28.630 -26.959 1.00 61.25 362 MET A CA 1
ATOM 2851 C C . MET A 1 362 ? 8.204 27.481 -27.966 1.00 61.25 362 MET A C 1
ATOM 2853 O O . MET A 1 362 ? 8.410 26.339 -27.574 1.00 61.25 362 MET A O 1
ATOM 2857 N N . LYS A 1 363 ? 8.177 27.764 -29.277 1.00 67.69 363 LYS A N 1
ATOM 2858 C CA . LYS A 1 363 ? 8.260 26.717 -30.311 1.00 67.69 363 LYS A CA 1
ATOM 2859 C C . LYS A 1 363 ? 9.566 25.919 -30.269 1.00 67.69 363 LYS A C 1
ATOM 2861 O O . LYS A 1 363 ? 9.542 24.724 -30.534 1.00 67.69 363 LYS A O 1
ATOM 2866 N N . GLN A 1 364 ? 10.703 26.569 -30.012 1.00 66.88 364 GLN A N 1
ATOM 2867 C CA . GLN A 1 364 ? 12.001 25.884 -29.951 1.00 66.88 364 GLN A CA 1
ATOM 2868 C C . GLN A 1 364 ? 12.151 25.044 -28.668 1.00 66.88 364 GLN A C 1
ATOM 2870 O O . GLN A 1 364 ? 12.460 23.857 -28.801 1.00 66.88 364 GLN A O 1
ATOM 2875 N N . PRO A 1 365 ? 11.852 25.586 -27.469 1.00 69.00 365 PRO A N 1
ATOM 2876 C CA . PRO A 1 365 ? 11.775 24.789 -26.245 1.00 69.00 365 PRO A CA 1
ATOM 2877 C C . PRO A 1 365 ? 10.846 23.575 -26.362 1.00 69.00 365 PRO A C 1
ATOM 2879 O O . PRO A 1 365 ? 11.266 22.461 -26.052 1.00 69.00 365 PRO A O 1
ATOM 2882 N N . ASP A 1 366 ? 9.632 23.751 -26.900 1.00 70.38 366 ASP A N 1
ATOM 2883 C CA . ASP A 1 366 ? 8.674 22.655 -27.099 1.00 70.38 366 ASP A CA 1
ATOM 2884 C C . ASP A 1 366 ? 9.258 21.538 -27.969 1.00 70.38 366 ASP A C 1
ATOM 2886 O O . ASP A 1 366 ? 9.164 2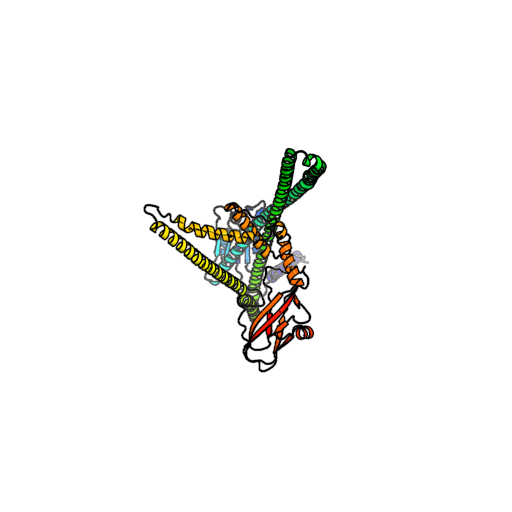0.359 -27.628 1.00 70.38 366 ASP A O 1
ATOM 2890 N N . VAL A 1 367 ? 9.898 21.891 -29.090 1.00 79.69 367 VAL A N 1
ATOM 2891 C CA . VAL A 1 367 ? 10.543 20.911 -29.977 1.00 79.69 367 VAL A CA 1
ATOM 2892 C C . VAL A 1 367 ? 11.671 20.175 -29.255 1.00 79.69 367 VAL A C 1
ATOM 2894 O O . VAL A 1 367 ? 11.811 18.962 -29.417 1.00 79.69 367 VAL A O 1
ATOM 2897 N N . ARG A 1 368 ? 12.472 20.874 -28.444 1.00 76.69 368 ARG A N 1
ATOM 2898 C CA . ARG A 1 368 ? 13.587 20.258 -27.717 1.00 76.69 368 ARG A CA 1
ATOM 2899 C C . ARG A 1 368 ? 13.100 19.301 -26.627 1.00 76.69 368 ARG A C 1
ATOM 2901 O O . ARG A 1 368 ? 13.620 18.189 -26.546 1.00 76.69 368 ARG A O 1
ATOM 2908 N N . ILE A 1 369 ? 12.099 19.700 -25.840 1.00 77.75 369 ILE A N 1
ATOM 2909 C CA . ILE A 1 369 ? 11.502 18.861 -24.790 1.00 77.75 369 ILE A CA 1
ATOM 2910 C C . ILE A 1 369 ? 10.880 17.611 -25.412 1.00 77.75 369 ILE A C 1
ATOM 2912 O O . ILE A 1 369 ? 11.159 16.500 -24.962 1.00 77.75 369 ILE A O 1
ATOM 2916 N N . LYS A 1 370 ? 10.107 17.763 -26.497 1.00 85.00 370 LYS A N 1
ATOM 2917 C CA . LYS A 1 370 ? 9.530 16.612 -27.203 1.00 85.00 370 LYS A CA 1
ATOM 2918 C C . LYS A 1 370 ? 10.607 15.645 -27.678 1.00 85.00 370 LYS A C 1
ATOM 2920 O O . LYS A 1 370 ? 10.551 14.465 -27.355 1.00 85.00 370 LYS A O 1
ATOM 2925 N N . LYS A 1 371 ? 11.660 16.160 -28.314 1.00 86.00 371 LYS A N 1
ATOM 2926 C CA . LYS A 1 371 ? 12.781 15.340 -28.783 1.00 86.00 371 LYS A CA 1
ATOM 2927 C C . LYS A 1 371 ? 13.503 14.602 -27.649 1.00 86.00 371 LYS A C 1
ATOM 2929 O O . LYS A 1 371 ? 13.982 13.491 -27.851 1.00 86.00 371 LYS A O 1
ATOM 2934 N N . GLN A 1 372 ? 13.605 15.191 -26.456 1.00 83.88 372 GLN A N 1
ATOM 2935 C CA . GLN A 1 372 ? 14.171 14.500 -25.291 1.00 83.88 372 GLN A CA 1
ATOM 2936 C C . GLN A 1 372 ? 13.283 13.348 -24.819 1.00 83.88 372 GLN A C 1
ATOM 2938 O O . GLN A 1 372 ? 13.798 12.256 -24.588 1.00 83.88 372 GLN A O 1
ATOM 2943 N N . ILE A 1 373 ? 11.970 13.568 -24.725 1.00 84.56 373 ILE A N 1
ATOM 2944 C CA . ILE A 1 373 ? 11.008 12.523 -24.355 1.00 84.56 373 ILE A CA 1
ATOM 2945 C C . ILE A 1 373 ? 11.043 11.386 -25.383 1.00 84.56 373 ILE A C 1
ATOM 2947 O O . ILE A 1 373 ? 11.180 10.224 -25.010 1.00 84.56 373 ILE A O 1
ATOM 2951 N N . GLU A 1 374 ? 11.021 11.714 -26.674 1.00 90.12 374 GLU A N 1
ATOM 2952 C CA . GLU A 1 374 ? 11.143 10.749 -27.773 1.00 90.12 374 GLU A CA 1
ATOM 2953 C C . GLU A 1 374 ? 12.452 9.945 -27.679 1.00 90.12 374 GLU A C 1
ATOM 2955 O O . GLU A 1 374 ? 12.434 8.718 -27.764 1.00 90.12 374 GLU A O 1
ATOM 2960 N N . ASN A 1 375 ? 13.587 10.604 -27.417 1.00 86.75 375 ASN A N 1
ATOM 2961 C CA . ASN A 1 375 ? 14.879 9.932 -27.233 1.00 86.75 375 ASN A CA 1
ATOM 2962 C C . ASN A 1 375 ? 14.890 8.967 -26.038 1.00 86.75 375 ASN A C 1
ATOM 2964 O O . ASN A 1 375 ? 15.565 7.938 -26.097 1.00 86.75 375 ASN A O 1
ATOM 2968 N N . LEU A 1 376 ? 14.191 9.295 -24.948 1.00 85.56 376 LEU A N 1
ATOM 2969 C CA . LEU A 1 376 ? 14.047 8.404 -23.795 1.00 85.56 376 LEU A CA 1
ATOM 2970 C C . LEU A 1 376 ? 13.152 7.211 -24.139 1.00 85.56 376 LEU A C 1
ATOM 2972 O O . LEU A 1 376 ? 13.531 6.077 -23.861 1.00 85.56 376 LEU A O 1
ATOM 2976 N N . ILE A 1 377 ? 12.026 7.447 -24.821 1.00 85.50 377 ILE A N 1
ATOM 2977 C CA . ILE A 1 377 ? 11.105 6.393 -25.267 1.00 85.50 377 ILE A CA 1
ATOM 2978 C C . ILE A 1 377 ? 11.816 5.385 -26.180 1.00 85.50 377 ILE A C 1
ATOM 2980 O O . ILE A 1 377 ? 11.674 4.182 -25.989 1.00 85.50 377 ILE A O 1
ATOM 2984 N N . VAL A 1 378 ? 12.645 5.850 -27.121 1.00 84.25 378 VAL A N 1
ATOM 2985 C CA . VAL A 1 378 ? 13.402 4.978 -28.042 1.00 84.25 378 VAL A CA 1
ATOM 2986 C C . VAL A 1 378 ? 14.408 4.079 -27.314 1.00 84.25 378 VAL A C 1
ATOM 2988 O O . VAL A 1 378 ? 14.792 3.024 -27.825 1.00 84.25 378 VAL A O 1
ATOM 2991 N N . LYS A 1 379 ? 14.877 4.477 -26.128 1.00 80.44 379 LYS A N 1
ATOM 2992 C CA . LYS A 1 379 ? 15.806 3.675 -25.320 1.00 80.44 379 LYS A CA 1
ATOM 2993 C C . LYS A 1 379 ? 15.107 2.592 -24.504 1.00 80.44 379 LYS A C 1
ATOM 2995 O O . LYS A 1 379 ? 15.795 1.675 -24.067 1.00 80.44 379 LYS A O 1
ATOM 3000 N N . LEU A 1 380 ? 13.789 2.673 -24.319 1.00 77.00 380 LEU A N 1
ATOM 3001 C CA . LEU A 1 380 ? 13.052 1.691 -23.533 1.00 77.00 380 LEU A CA 1
ATOM 3002 C C . LEU A 1 380 ? 13.110 0.296 -24.190 1.00 77.00 380 LEU A C 1
ATOM 3004 O O . LEU A 1 380 ? 13.052 0.199 -25.421 1.00 77.00 380 LEU A O 1
ATOM 3008 N N . PRO A 1 381 ? 13.206 -0.788 -23.394 1.00 72.62 381 PRO A N 1
ATOM 3009 C CA . PRO A 1 381 ? 13.045 -2.154 -23.896 1.00 72.62 381 PRO A CA 1
ATOM 3010 C C . PRO A 1 381 ? 11.618 -2.370 -24.424 1.00 72.62 381 PRO A C 1
ATOM 3012 O O . PRO A 1 381 ? 10.769 -1.477 -24.335 1.00 72.62 381 PRO A O 1
ATOM 3015 N N . SER A 1 382 ? 11.326 -3.547 -24.989 1.00 69.50 382 SER A N 1
ATOM 3016 C CA . SER A 1 382 ? 9.966 -3.815 -25.469 1.00 69.50 382 SER A CA 1
ATOM 3017 C C . SER A 1 382 ? 8.960 -3.680 -24.313 1.00 69.50 382 SER A C 1
ATOM 3019 O O . SER A 1 382 ? 9.079 -4.366 -23.296 1.00 69.50 382 SER A O 1
ATOM 3021 N N . LEU A 1 383 ? 7.971 -2.800 -24.471 1.00 66.81 383 LEU A N 1
ATOM 3022 C CA . LEU A 1 383 ? 6.983 -2.439 -23.450 1.00 66.81 383 LEU A CA 1
ATOM 3023 C C . LEU A 1 383 ? 5.849 -3.475 -23.374 1.00 66.81 383 LEU A C 1
ATOM 3025 O O . LEU A 1 383 ? 4.684 -3.166 -23.626 1.00 66.81 383 LEU A O 1
ATOM 3029 N N . ASN A 1 384 ? 6.196 -4.727 -23.073 1.00 73.94 384 ASN A N 1
ATOM 3030 C CA . ASN A 1 384 ? 5.232 -5.813 -22.952 1.00 73.94 384 ASN A CA 1
ATOM 3031 C C . ASN A 1 384 ? 4.664 -5.878 -21.524 1.00 73.94 384 ASN A C 1
ATOM 3033 O O . ASN A 1 384 ? 5.340 -6.275 -20.576 1.00 73.94 384 ASN A O 1
ATOM 3037 N N . MET A 1 385 ? 3.395 -5.492 -21.384 1.00 74.50 385 MET A N 1
ATOM 3038 C CA . MET A 1 385 ? 2.688 -5.469 -20.103 1.00 74.50 385 MET A CA 1
ATOM 3039 C C . MET A 1 385 ? 2.557 -6.865 -19.472 1.00 74.50 385 MET A C 1
ATOM 3041 O O . MET A 1 385 ? 2.622 -6.997 -18.250 1.00 74.50 385 MET A O 1
ATOM 3045 N N . GLU A 1 386 ? 2.390 -7.906 -20.294 1.00 79.56 386 GLU A N 1
ATOM 3046 C CA . GLU A 1 386 ? 2.240 -9.286 -19.818 1.00 79.56 386 GLU A CA 1
ATOM 3047 C C . GLU A 1 386 ? 3.540 -9.802 -19.193 1.00 79.56 386 GLU A C 1
ATOM 3049 O O . GLU A 1 386 ? 3.500 -10.432 -18.139 1.00 79.56 386 GLU A O 1
ATOM 3054 N N . GLU A 1 387 ? 4.693 -9.458 -19.777 1.00 76.81 387 GLU A N 1
ATOM 3055 C CA . GLU A 1 387 ? 6.006 -9.824 -19.229 1.00 76.81 387 GLU A CA 1
ATOM 3056 C C . GLU A 1 387 ? 6.263 -9.183 -17.864 1.00 76.81 387 GLU A C 1
ATOM 3058 O O . GLU A 1 387 ? 6.784 -9.838 -16.967 1.00 76.81 387 GLU A O 1
ATOM 3063 N N . ILE A 1 388 ? 5.867 -7.921 -17.668 1.00 75.50 388 ILE A N 1
ATOM 3064 C CA . ILE A 1 388 ? 6.042 -7.242 -16.373 1.00 75.50 388 ILE A CA 1
ATOM 3065 C C . ILE A 1 388 ? 5.180 -7.901 -15.300 1.00 75.50 388 ILE A C 1
ATOM 3067 O O . ILE A 1 388 ? 5.657 -8.141 -14.190 1.00 75.50 388 ILE A O 1
ATOM 3071 N N . VAL A 1 389 ? 3.926 -8.221 -15.626 1.00 77.19 389 VAL A N 1
ATOM 3072 C CA . VAL A 1 389 ? 2.995 -8.869 -14.689 1.00 77.19 389 VAL A CA 1
ATOM 3073 C C . VAL A 1 389 ? 3.501 -10.257 -14.290 1.00 77.19 389 VAL A C 1
ATOM 3075 O O . VAL A 1 389 ? 3.372 -10.635 -13.130 1.00 77.19 389 VAL A O 1
ATOM 3078 N N . GLN A 1 390 ? 4.096 -10.992 -15.232 1.00 78.25 390 GLN A N 1
ATOM 3079 C CA . GLN A 1 390 ? 4.628 -12.339 -15.010 1.00 78.25 390 GLN A CA 1
ATOM 3080 C C . GLN A 1 390 ? 6.056 -12.361 -14.440 1.00 78.25 390 GLN A C 1
ATOM 3082 O O . GLN A 1 390 ? 6.562 -13.437 -14.143 1.00 78.25 390 GLN A O 1
ATOM 3087 N N . SER A 1 391 ? 6.713 -11.207 -14.295 1.00 75.31 391 SER A N 1
ATOM 3088 C CA . SER A 1 391 ? 8.079 -11.136 -13.767 1.00 75.31 391 SER A CA 1
ATOM 3089 C C . SER A 1 391 ? 8.143 -11.376 -12.254 1.00 75.31 391 SER A C 1
ATOM 3091 O O . SER A 1 391 ? 7.192 -11.092 -11.524 1.00 75.31 391 SER A O 1
ATOM 3093 N N . ASP A 1 392 ? 9.306 -11.798 -11.760 1.00 75.12 392 ASP A N 1
ATOM 3094 C CA . ASP A 1 392 ? 9.584 -11.949 -10.321 1.00 75.12 392 ASP A CA 1
ATOM 3095 C C . ASP A 1 392 ? 9.960 -10.618 -9.637 1.00 75.12 392 ASP A C 1
ATOM 3097 O O . ASP A 1 392 ? 10.447 -10.597 -8.509 1.00 75.12 392 ASP A O 1
ATOM 3101 N N . LEU A 1 393 ? 9.747 -9.481 -10.313 1.00 74.69 393 LEU A N 1
ATOM 3102 C CA . LEU A 1 393 ? 10.077 -8.161 -9.778 1.00 74.69 393 LEU A CA 1
ATOM 3103 C C . LEU A 1 393 ? 9.199 -7.790 -8.568 1.00 74.69 393 LEU A C 1
ATOM 3105 O O . LEU A 1 393 ? 8.028 -8.191 -8.516 1.00 74.69 393 LEU A O 1
ATOM 3109 N N . PRO A 1 394 ? 9.712 -6.954 -7.643 1.00 78.44 394 PRO A N 1
ATOM 3110 C CA . PRO A 1 394 ? 8.906 -6.381 -6.571 1.00 78.44 394 PRO A CA 1
ATOM 3111 C C . PRO A 1 394 ? 7.677 -5.637 -7.110 1.00 78.44 394 PRO A C 1
ATOM 3113 O O . PRO A 1 394 ? 7.748 -4.965 -8.143 1.00 78.44 394 PRO A O 1
ATOM 3116 N N . ASP A 1 395 ? 6.556 -5.694 -6.386 1.00 78.25 395 ASP A N 1
ATOM 3117 C CA . ASP A 1 395 ? 5.289 -5.085 -6.824 1.00 78.25 395 ASP A CA 1
ATOM 3118 C C . ASP A 1 395 ? 5.399 -3.569 -7.054 1.00 78.25 395 ASP A C 1
ATOM 3120 O O . ASP A 1 395 ? 4.817 -3.033 -7.999 1.00 78.25 395 ASP A O 1
ATOM 3124 N N . ALA A 1 396 ? 6.204 -2.876 -6.242 1.00 75.00 396 ALA A N 1
ATOM 3125 C CA . ALA A 1 396 ? 6.488 -1.454 -6.422 1.00 75.00 396 ALA A CA 1
ATOM 3126 C C . ALA A 1 396 ? 7.196 -1.173 -7.762 1.00 75.00 396 ALA A C 1
ATOM 3128 O O . ALA A 1 396 ? 6.803 -0.264 -8.496 1.00 75.00 396 ALA A O 1
ATOM 3129 N N . THR A 1 397 ? 8.195 -1.986 -8.114 1.00 77.25 397 THR A N 1
ATOM 3130 C CA . THR A 1 397 ? 8.946 -1.887 -9.374 1.00 77.25 397 THR A CA 1
ATOM 3131 C C . THR A 1 397 ? 8.051 -2.213 -10.569 1.00 77.25 397 THR A C 1
ATOM 3133 O O . THR A 1 397 ? 8.061 -1.491 -11.570 1.00 77.25 397 THR A O 1
ATOM 3136 N N . LYS A 1 398 ? 7.194 -3.238 -10.450 1.00 80.12 398 LYS A N 1
ATOM 3137 C CA . LYS A 1 398 ? 6.172 -3.554 -11.460 1.00 80.12 398 LYS A CA 1
ATOM 3138 C C . LYS A 1 398 ? 5.274 -2.349 -11.718 1.00 80.12 398 LYS A C 1
ATOM 3140 O O . LYS A 1 398 ? 5.133 -1.944 -12.868 1.00 80.12 398 LYS A O 1
ATOM 3145 N N . LEU A 1 399 ? 4.724 -1.733 -10.673 1.00 81.81 399 LEU A N 1
ATOM 3146 C CA . LEU A 1 399 ? 3.847 -0.567 -10.803 1.00 81.81 399 LEU A CA 1
ATOM 3147 C C . LEU A 1 399 ? 4.544 0.616 -11.499 1.00 81.81 399 LEU A C 1
ATOM 3149 O O . LEU A 1 399 ? 3.953 1.261 -12.366 1.00 81.81 399 LEU A O 1
ATOM 3153 N N . GLN A 1 400 ? 5.810 0.887 -11.169 1.00 80.69 400 GLN A N 1
ATOM 3154 C CA . GLN A 1 400 ? 6.587 1.943 -11.828 1.00 80.69 400 GLN A CA 1
ATOM 3155 C C . GLN A 1 400 ? 6.749 1.684 -13.330 1.00 80.69 400 GLN A C 1
ATOM 3157 O O . GLN A 1 400 ? 6.493 2.576 -14.140 1.00 80.69 400 GLN A O 1
ATOM 3162 N N . LEU A 1 401 ? 7.103 0.457 -13.717 1.00 80.56 401 LEU A N 1
ATOM 3163 C CA . LEU A 1 401 ? 7.245 0.074 -15.123 1.00 80.56 401 LEU A CA 1
ATOM 3164 C C . LEU A 1 401 ? 5.915 0.185 -15.881 1.00 80.56 401 LEU A C 1
ATOM 3166 O O . LEU A 1 401 ? 5.883 0.679 -17.008 1.00 80.56 401 LEU A O 1
ATOM 3170 N N . GLN A 1 402 ? 4.802 -0.196 -15.252 1.00 82.50 402 GLN A N 1
ATOM 3171 C CA . GLN A 1 402 ? 3.463 -0.039 -15.826 1.00 82.50 402 GLN A CA 1
ATOM 3172 C C . GLN A 1 402 ? 3.113 1.435 -16.076 1.00 82.50 402 GLN A C 1
ATOM 3174 O O . GLN A 1 402 ? 2.591 1.772 -17.141 1.00 82.50 402 GLN A O 1
ATOM 3179 N N . ASN A 1 403 ? 3.447 2.324 -15.139 1.00 84.81 403 ASN A N 1
ATOM 3180 C CA . ASN A 1 403 ? 3.235 3.763 -15.299 1.00 84.81 403 ASN A CA 1
ATOM 3181 C C . ASN A 1 403 ? 4.056 4.335 -16.462 1.00 84.81 403 ASN A C 1
ATOM 3183 O O . ASN A 1 403 ? 3.534 5.133 -17.241 1.00 84.81 403 ASN A O 1
ATOM 3187 N N . VAL A 1 404 ? 5.309 3.892 -16.627 1.00 85.44 404 VAL A N 1
ATOM 3188 C CA . VAL A 1 404 ? 6.153 4.278 -17.771 1.00 85.44 404 VAL A CA 1
ATOM 3189 C C . VAL A 1 404 ? 5.510 3.834 -19.087 1.00 85.44 404 VAL A C 1
ATOM 3191 O O . VAL A 1 404 ? 5.377 4.651 -19.996 1.00 85.44 404 VAL A O 1
ATOM 3194 N N . ILE A 1 405 ? 5.023 2.590 -19.175 1.00 81.81 405 ILE A N 1
ATOM 3195 C CA . ILE A 1 405 ? 4.320 2.081 -20.367 1.00 81.81 405 ILE A CA 1
ATOM 3196 C C . ILE A 1 405 ? 3.092 2.932 -20.693 1.00 81.81 405 ILE A C 1
ATOM 3198 O O . ILE A 1 405 ? 2.898 3.340 -21.841 1.00 81.81 405 ILE A O 1
ATOM 3202 N N . GLN A 1 406 ? 2.252 3.206 -19.695 1.00 85.19 406 GLN A N 1
ATOM 3203 C CA . GLN A 1 406 ? 1.042 4.001 -19.886 1.00 85.19 406 GLN A CA 1
ATOM 3204 C C . GLN A 1 406 ? 1.368 5.423 -20.345 1.00 85.19 406 GLN A C 1
ATOM 3206 O O . GLN A 1 406 ? 0.742 5.922 -21.285 1.00 85.19 406 GLN A O 1
ATOM 3211 N N . PHE A 1 407 ? 2.368 6.055 -19.726 1.00 88.12 407 PHE A N 1
ATOM 3212 C CA . PHE A 1 407 ? 2.844 7.374 -20.121 1.00 88.12 407 PHE A CA 1
ATOM 3213 C C . PHE A 1 407 ? 3.342 7.377 -21.568 1.00 88.12 407 PHE A C 1
ATOM 3215 O O . PHE A 1 407 ? 2.900 8.212 -22.356 1.00 88.12 407 PHE A O 1
ATOM 3222 N N . THR A 1 408 ? 4.194 6.422 -21.949 1.00 86.62 408 THR A N 1
ATOM 3223 C CA . THR A 1 408 ? 4.708 6.294 -23.318 1.00 86.62 408 THR A CA 1
ATOM 3224 C C . THR A 1 408 ? 3.578 6.112 -24.327 1.00 86.62 408 THR A C 1
ATOM 3226 O O . THR A 1 408 ? 3.527 6.828 -25.325 1.00 86.62 408 THR A O 1
ATOM 3229 N N . ASN A 1 409 ? 2.620 5.222 -24.057 1.00 85.12 409 ASN A N 1
ATOM 3230 C CA . ASN A 1 409 ? 1.478 4.991 -24.945 1.00 85.12 409 ASN A CA 1
ATOM 3231 C C . ASN A 1 409 ? 0.624 6.252 -25.126 1.00 85.12 409 ASN A C 1
ATOM 3233 O O . ASN A 1 409 ? 0.220 6.581 -26.245 1.00 85.12 409 ASN A O 1
ATOM 3237 N N . LYS A 1 410 ? 0.372 6.980 -24.032 1.00 88.06 410 LYS A N 1
ATOM 3238 C CA . LYS A 1 410 ? -0.354 8.250 -24.065 1.00 88.06 410 LYS A CA 1
ATOM 3239 C C . LYS A 1 410 ? 0.413 9.307 -24.861 1.00 88.06 410 LYS A C 1
ATOM 3241 O O . LYS A 1 410 ? -0.160 9.905 -25.769 1.00 88.06 410 LYS A O 1
ATOM 3246 N N . TYR A 1 411 ? 1.704 9.485 -24.579 1.00 90.88 411 TYR A N 1
ATOM 3247 C CA . TYR A 1 411 ? 2.563 10.446 -25.268 1.00 90.88 411 TYR A CA 1
ATOM 3248 C C . TYR A 1 411 ? 2.619 10.183 -26.779 1.00 90.88 411 TYR A C 1
ATOM 3250 O O . TYR A 1 411 ? 2.431 11.112 -27.567 1.00 90.88 411 TYR A O 1
ATOM 3258 N N . ASN A 1 412 ? 2.805 8.920 -27.179 1.00 87.81 412 ASN A N 1
ATOM 3259 C CA . ASN A 1 412 ? 2.854 8.492 -28.579 1.00 87.81 412 ASN A CA 1
ATOM 3260 C C . ASN A 1 412 ? 1.559 8.840 -29.318 1.00 87.81 412 ASN A C 1
ATOM 3262 O O . ASN A 1 412 ? 1.599 9.400 -30.415 1.00 87.81 412 ASN A O 1
ATOM 3266 N N . LYS A 1 413 ? 0.409 8.564 -28.687 1.00 88.44 413 LYS A N 1
ATOM 3267 C CA . LYS A 1 413 ? -0.918 8.879 -29.229 1.00 88.44 413 LYS A CA 1
ATOM 3268 C C . LYS A 1 413 ? -1.143 10.385 -29.370 1.00 88.44 413 LYS A C 1
ATOM 3270 O O . LYS A 1 413 ? -1.676 10.825 -30.381 1.00 88.44 413 LYS A O 1
ATOM 3275 N N . GLU A 1 414 ? -0.763 11.168 -28.366 1.00 89.94 414 GLU A N 1
ATOM 3276 C CA . GLU A 1 414 ? -0.990 12.618 -28.349 1.00 89.94 414 GLU A CA 1
ATOM 3277 C C . GLU A 1 414 ? -0.045 13.384 -29.289 1.00 89.94 414 GLU A C 1
ATOM 3279 O O . GLU A 1 414 ? -0.415 14.440 -29.800 1.00 89.94 414 GLU A O 1
ATOM 3284 N N . ASN A 1 415 ? 1.156 12.856 -29.549 1.00 88.38 415 ASN A N 1
ATOM 3285 C CA . ASN A 1 415 ? 2.180 13.527 -30.357 1.00 88.38 415 ASN A CA 1
ATOM 3286 C C . ASN A 1 415 ? 2.411 12.889 -31.736 1.00 88.38 415 ASN A C 1
ATOM 3288 O O . ASN A 1 415 ? 3.285 13.352 -32.465 1.00 88.38 415 ASN A O 1
ATOM 3292 N N . ASN A 1 416 ? 1.632 11.868 -32.119 1.00 87.38 416 ASN A N 1
ATOM 3293 C CA . ASN A 1 416 ? 1.834 11.080 -33.344 1.00 87.38 416 ASN A CA 1
ATOM 3294 C C . ASN A 1 416 ? 3.269 10.531 -33.474 1.00 87.38 416 ASN A C 1
ATOM 3296 O O . ASN A 1 416 ? 3.818 10.447 -34.574 1.00 87.38 416 ASN A O 1
ATOM 3300 N N . PHE A 1 417 ? 3.886 10.174 -32.346 1.00 88.06 417 PHE A N 1
ATOM 3301 C CA . PHE A 1 417 ? 5.226 9.602 -32.320 1.00 88.06 417 PHE A CA 1
ATOM 3302 C C . PHE A 1 417 ? 5.134 8.080 -32.462 1.00 88.06 417 PHE A C 1
ATOM 3304 O O . PHE A 1 417 ? 4.554 7.402 -31.612 1.00 88.06 417 PHE A O 1
ATOM 3311 N N . TYR A 1 418 ? 5.688 7.550 -33.556 1.00 78.94 418 TYR A N 1
ATOM 3312 C CA . TYR A 1 418 ? 5.776 6.113 -33.803 1.00 78.94 418 TYR A CA 1
ATOM 3313 C C . TYR A 1 418 ? 7.189 5.616 -33.511 1.00 78.94 418 TYR A C 1
ATOM 3315 O O . TYR A 1 418 ? 8.172 6.133 -34.040 1.00 78.94 418 TYR A O 1
ATOM 3323 N N . TYR A 1 419 ? 7.268 4.572 -32.699 1.00 73.50 419 TYR A N 1
ATOM 3324 C CA . TYR A 1 419 ? 8.490 3.865 -32.355 1.00 73.50 419 TYR A CA 1
ATOM 3325 C C . TYR A 1 419 ? 8.280 2.383 -32.663 1.00 73.50 419 TYR A C 1
ATOM 3327 O O . TYR A 1 419 ? 7.208 1.855 -32.374 1.00 73.50 419 TYR A O 1
ATOM 3335 N N . ASP A 1 420 ? 9.280 1.734 -33.266 1.00 68.56 420 ASP A N 1
ATOM 3336 C CA . ASP A 1 420 ? 9.241 0.308 -33.591 1.00 68.56 420 ASP A CA 1
ATOM 3337 C C . ASP A 1 420 ? 9.871 -0.524 -32.453 1.00 68.56 420 ASP A C 1
ATOM 3339 O O . ASP A 1 420 ? 11.099 -0.536 -32.310 1.00 68.56 420 ASP A O 1
ATOM 3343 N N . PRO A 1 421 ? 9.061 -1.228 -31.640 1.00 62.56 421 PRO A N 1
ATOM 3344 C CA . PRO A 1 421 ? 9.555 -2.046 -30.541 1.00 62.56 421 PRO A CA 1
ATOM 3345 C C . PRO A 1 421 ? 10.125 -3.401 -30.996 1.00 62.56 421 PRO A C 1
ATOM 3347 O O . PRO A 1 421 ? 10.688 -4.110 -30.167 1.00 62.56 421 PRO A O 1
ATOM 3350 N N . VAL A 1 422 ? 9.994 -3.791 -32.273 1.00 58.16 422 VAL A N 1
ATOM 3351 C CA . VAL A 1 422 ? 10.335 -5.148 -32.752 1.00 58.16 422 VAL A CA 1
ATOM 3352 C C . VAL A 1 422 ? 11.841 -5.432 -32.695 1.00 58.16 422 VAL A C 1
ATOM 3354 O O . VAL A 1 422 ? 12.249 -6.572 -32.497 1.00 58.16 422 VAL A O 1
ATOM 3357 N N . ASN A 1 423 ? 12.680 -4.400 -32.798 1.00 59.44 423 ASN A N 1
ATOM 3358 C CA . ASN A 1 423 ? 14.142 -4.535 -32.743 1.00 59.44 423 ASN A CA 1
ATOM 3359 C C . ASN A 1 423 ? 14.717 -4.423 -31.323 1.00 59.44 423 ASN A C 1
ATOM 3361 O O . ASN A 1 423 ? 15.923 -4.227 -31.158 1.00 59.44 423 ASN A O 1
ATOM 3365 N N . LYS A 1 424 ? 13.870 -4.465 -30.290 1.00 68.00 424 LYS A N 1
ATOM 3366 C CA . LYS A 1 424 ? 14.275 -4.188 -28.910 1.00 68.00 424 LYS A CA 1
ATOM 3367 C C . LYS A 1 424 ? 14.118 -5.425 -28.052 1.00 68.00 424 LYS A C 1
ATOM 3369 O O . LYS A 1 424 ? 13.118 -6.130 -28.118 1.00 68.00 424 LYS A O 1
ATOM 3374 N N . ILE A 1 425 ? 15.152 -5.671 -27.255 1.00 71.00 425 ILE A N 1
ATOM 3375 C CA . ILE A 1 425 ? 15.217 -6.791 -26.322 1.00 71.00 425 ILE A CA 1
ATOM 3376 C C . ILE A 1 425 ? 14.037 -6.663 -25.354 1.00 71.00 425 ILE A C 1
ATOM 3378 O O . ILE A 1 425 ? 13.684 -5.556 -24.925 1.00 71.00 425 ILE A O 1
ATOM 3382 N N . SER A 1 426 ? 13.392 -7.790 -25.060 1.00 76.88 426 SER A N 1
ATOM 3383 C CA . SER A 1 426 ? 12.289 -7.810 -24.109 1.00 76.88 426 SER A CA 1
ATOM 3384 C C . SER A 1 426 ? 12.787 -7.473 -22.708 1.00 76.88 426 SER A C 1
ATOM 3386 O O . SER A 1 426 ? 13.958 -7.697 -22.401 1.00 76.88 426 SER A O 1
ATOM 3388 N N . LEU A 1 427 ? 11.931 -6.916 -21.849 1.00 75.88 427 LEU A N 1
ATOM 3389 C CA . LEU A 1 427 ? 12.367 -6.523 -20.507 1.00 75.88 427 LEU A CA 1
ATOM 3390 C C . LEU A 1 427 ? 12.881 -7.738 -19.724 1.00 75.88 427 LEU A C 1
ATOM 3392 O O . LEU A 1 427 ? 13.921 -7.651 -19.075 1.00 75.88 427 LEU A O 1
ATOM 3396 N N . GLY A 1 428 ? 12.196 -8.881 -19.842 1.00 75.50 428 GLY A N 1
ATOM 3397 C CA . GLY A 1 428 ? 12.648 -10.131 -19.232 1.00 75.50 428 GLY A CA 1
ATOM 3398 C C . GLY A 1 428 ? 14.026 -10.567 -19.739 1.00 75.50 428 GLY A C 1
ATOM 3399 O O . GLY A 1 428 ? 14.884 -10.942 -18.942 1.00 75.50 428 GLY A O 1
ATOM 3400 N N . ASN A 1 429 ? 14.276 -10.448 -21.046 1.00 79.25 429 ASN A N 1
ATOM 3401 C CA . ASN A 1 429 ? 15.576 -10.776 -21.631 1.00 79.25 429 ASN A CA 1
ATOM 3402 C C . ASN A 1 429 ? 16.667 -9.772 -21.232 1.00 79.25 429 ASN A C 1
ATOM 3404 O O . ASN A 1 429 ? 17.782 -10.191 -20.955 1.00 79.25 429 ASN A O 1
ATOM 3408 N N . ALA A 1 430 ? 16.354 -8.479 -21.126 1.00 81.00 430 ALA A N 1
ATOM 3409 C CA . ALA A 1 430 ? 17.303 -7.461 -20.676 1.00 81.00 430 ALA A CA 1
ATOM 3410 C C . ALA A 1 430 ? 17.711 -7.678 -19.209 1.00 81.00 430 ALA A C 1
ATOM 3412 O O . ALA A 1 430 ? 18.891 -7.614 -18.874 1.00 81.00 430 ALA A O 1
ATOM 3413 N N . ILE A 1 431 ? 16.750 -8.003 -18.335 1.00 82.19 431 ILE A N 1
ATOM 3414 C CA . ILE A 1 431 ? 17.030 -8.377 -16.939 1.00 82.19 431 ILE A CA 1
ATOM 3415 C C . ILE A 1 431 ? 17.901 -9.634 -16.898 1.00 82.19 431 ILE A C 1
ATOM 3417 O O . ILE A 1 431 ? 18.864 -9.693 -16.135 1.00 82.19 431 ILE A O 1
ATOM 3421 N N . LYS A 1 432 ? 17.583 -10.629 -17.732 1.00 83.44 432 LYS A N 1
ATOM 3422 C CA . LYS A 1 432 ? 18.367 -11.858 -17.832 1.00 83.44 432 LYS A CA 1
ATOM 3423 C C . LYS A 1 432 ? 19.800 -11.589 -18.291 1.00 83.44 432 LYS A C 1
ATOM 3425 O O . LYS A 1 432 ? 20.715 -12.117 -17.681 1.00 83.44 432 LYS A O 1
ATOM 3430 N N . GLU A 1 433 ? 20.008 -10.745 -19.299 1.00 87.50 433 GLU A N 1
ATOM 3431 C CA . GLU A 1 433 ? 21.345 -10.359 -19.767 1.00 87.50 433 GLU A CA 1
ATOM 3432 C C . GLU A 1 433 ? 22.162 -9.671 -18.668 1.00 87.50 433 GLU A C 1
ATOM 3434 O O . GLU A 1 433 ? 23.336 -9.993 -18.491 1.00 87.50 433 GLU A O 1
ATOM 3439 N N . VAL A 1 434 ? 21.542 -8.781 -17.883 1.00 88.81 434 VAL A N 1
ATOM 3440 C CA . VAL A 1 434 ? 22.200 -8.152 -16.727 1.00 88.81 434 VAL A CA 1
ATOM 3441 C C . VAL A 1 434 ? 22.579 -9.196 -15.678 1.00 88.81 434 VAL A C 1
ATOM 3443 O O . VAL A 1 434 ? 23.718 -9.200 -15.219 1.00 88.81 434 VAL A O 1
ATOM 3446 N N . LYS A 1 435 ? 21.668 -10.110 -15.316 1.00 90.00 435 LYS A N 1
ATOM 3447 C CA . LYS A 1 435 ? 21.966 -11.186 -14.355 1.00 90.00 435 LYS A CA 1
ATOM 3448 C C . LYS A 1 435 ? 23.054 -12.131 -14.871 1.00 90.00 435 LYS A C 1
ATOM 3450 O O . LYS A 1 435 ? 23.955 -12.487 -14.119 1.00 90.00 435 LYS A O 1
ATOM 3455 N N . ASP A 1 436 ? 23.016 -12.484 -16.153 1.00 91.94 436 ASP A N 1
ATOM 3456 C CA . ASP A 1 436 ? 24.029 -13.320 -16.795 1.00 91.94 436 ASP A CA 1
ATOM 3457 C C . ASP A 1 436 ? 25.402 -12.629 -16.802 1.00 91.94 436 ASP A C 1
ATOM 3459 O O . ASP A 1 436 ? 26.411 -13.295 -16.574 1.00 91.94 436 ASP A O 1
ATOM 3463 N N . SER A 1 437 ? 25.459 -11.311 -17.027 1.00 92.75 437 SER A N 1
ATOM 3464 C CA . SER A 1 437 ? 26.707 -10.537 -16.954 1.00 92.75 437 SER A CA 1
ATOM 3465 C C . SER A 1 437 ? 27.206 -10.406 -15.514 1.00 92.75 437 SER A C 1
ATOM 3467 O O . SER A 1 437 ? 28.364 -10.703 -15.248 1.00 92.75 437 SER A O 1
ATOM 3469 N N . LEU A 1 438 ? 26.340 -10.104 -14.543 1.00 93.19 438 LEU A N 1
ATOM 3470 C CA . LEU A 1 438 ? 26.725 -10.080 -13.126 1.00 93.19 438 LEU A CA 1
ATOM 3471 C C . LEU A 1 438 ? 27.185 -11.455 -12.611 1.00 93.19 438 LEU A C 1
ATOM 3473 O O . LEU A 1 438 ? 27.975 -11.524 -11.673 1.00 93.19 438 LEU A O 1
ATOM 3477 N N . TYR A 1 439 ? 26.696 -12.549 -13.197 1.00 94.62 439 TYR A N 1
ATOM 3478 C CA . TYR A 1 439 ? 27.154 -13.907 -12.899 1.00 94.62 439 TYR A CA 1
ATOM 3479 C C . TYR A 1 439 ? 28.509 -14.231 -13.553 1.00 94.62 439 TYR A C 1
ATOM 3481 O O . TYR A 1 439 ? 29.359 -14.858 -12.922 1.00 94.62 439 TYR A O 1
ATOM 3489 N N . LYS A 1 440 ? 28.719 -13.823 -14.813 1.00 94.12 440 LYS A N 1
ATOM 3490 C CA . LYS A 1 440 ? 29.929 -14.148 -15.594 1.00 94.12 440 LYS A CA 1
ATOM 3491 C C . LYS A 1 440 ? 31.092 -13.195 -15.344 1.00 94.12 440 LYS A C 1
ATOM 3493 O O . LYS A 1 440 ? 32.205 -13.657 -15.128 1.00 94.12 440 LYS A O 1
ATOM 3498 N N . ASP A 1 441 ? 30.817 -11.900 -15.408 1.00 93.62 441 ASP A N 1
ATOM 3499 C CA . ASP A 1 441 ? 31.798 -10.813 -15.413 1.00 93.62 441 ASP A CA 1
ATOM 3500 C C . ASP A 1 441 ? 31.922 -10.147 -14.034 1.00 93.62 441 ASP A C 1
ATOM 3502 O O . ASP A 1 441 ? 32.932 -9.517 -13.734 1.00 93.62 441 ASP A O 1
ATOM 3506 N N . GLY A 1 442 ? 30.904 -10.302 -13.182 1.00 92.69 442 GLY A N 1
ATOM 3507 C CA . GLY A 1 442 ? 30.876 -9.707 -11.850 1.00 92.69 442 GLY A CA 1
ATOM 3508 C C . GLY A 1 442 ? 30.728 -8.182 -11.849 1.00 92.69 442 GLY A C 1
ATOM 3509 O O . GLY A 1 442 ? 30.387 -7.547 -12.846 1.00 92.69 442 GLY A O 1
ATOM 3510 N N . ILE A 1 443 ? 30.951 -7.584 -10.684 1.00 93.62 443 ILE A N 1
ATOM 3511 C CA . ILE A 1 443 ? 30.923 -6.145 -10.427 1.00 93.62 443 ILE A CA 1
ATOM 3512 C C . ILE A 1 443 ? 31.917 -5.805 -9.316 1.00 93.62 443 ILE A C 1
ATOM 3514 O O . ILE A 1 443 ? 32.134 -6.596 -8.400 1.00 93.62 443 ILE A O 1
ATOM 3518 N N . THR A 1 444 ? 32.525 -4.622 -9.387 1.00 94.25 444 THR A N 1
ATOM 3519 C CA . THR A 1 444 ? 33.401 -4.108 -8.327 1.00 94.25 444 THR A CA 1
ATOM 3520 C C . THR A 1 444 ? 32.668 -3.066 -7.502 1.00 94.25 444 THR A C 1
ATOM 3522 O O . THR A 1 444 ? 32.246 -2.034 -8.022 1.00 94.25 444 THR A O 1
ATOM 3525 N N . PHE A 1 445 ? 32.547 -3.330 -6.209 1.00 94.12 445 PHE A N 1
ATOM 3526 C CA . PHE A 1 445 ? 32.141 -2.349 -5.222 1.00 94.12 445 P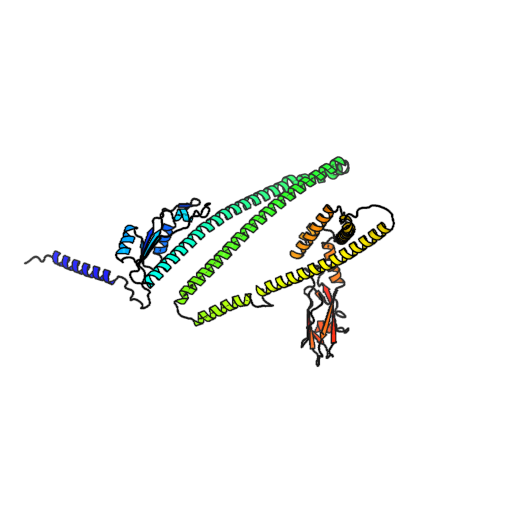HE A CA 1
ATOM 3527 C C . PHE A 1 445 ? 33.363 -1.577 -4.735 1.00 94.12 445 PHE A C 1
ATOM 3529 O O . PHE A 1 445 ? 34.334 -2.178 -4.277 1.00 94.12 445 PHE A O 1
ATOM 3536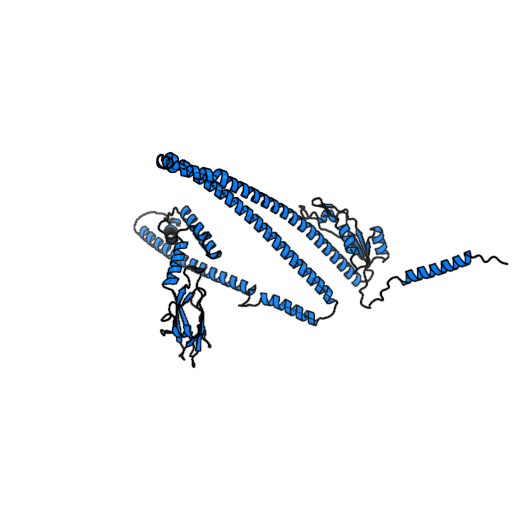 N N . SER A 1 446 ? 33.310 -0.251 -4.838 1.00 93.06 446 SER A N 1
ATOM 3537 C CA . SER A 1 446 ? 34.408 0.633 -4.454 1.00 93.06 446 SER A CA 1
ATOM 3538 C C . SER A 1 446 ? 33.955 1.618 -3.387 1.00 93.06 446 SER A C 1
ATOM 3540 O O . SER A 1 446 ? 32.891 2.220 -3.521 1.00 93.06 446 SER A O 1
ATOM 3542 N N . ASP A 1 447 ? 34.756 1.785 -2.339 1.00 92.25 447 ASP A N 1
ATOM 3543 C CA . ASP A 1 447 ? 34.551 2.809 -1.312 1.00 92.25 447 ASP A CA 1
ATOM 3544 C C . ASP A 1 447 ? 35.887 3.460 -0.948 1.00 92.25 447 ASP A C 1
ATOM 3546 O O . ASP A 1 447 ? 36.959 2.863 -1.087 1.00 92.25 447 ASP A O 1
ATOM 3550 N N . THR A 1 448 ? 35.835 4.717 -0.523 1.00 90.94 448 THR A N 1
ATOM 3551 C CA . THR A 1 448 ? 36.990 5.463 -0.031 1.00 90.94 448 THR A CA 1
ATOM 3552 C C . THR A 1 448 ? 36.584 6.225 1.215 1.00 90.94 448 THR A C 1
ATOM 3554 O O . THR A 1 448 ? 35.686 7.057 1.165 1.00 90.94 448 THR A O 1
ATOM 3557 N N . ALA A 1 449 ? 37.268 5.969 2.327 1.00 86.19 449 ALA A N 1
ATOM 3558 C CA . ALA A 1 449 ? 37.000 6.653 3.585 1.00 86.19 449 ALA A CA 1
ATOM 3559 C C . ALA A 1 449 ? 38.277 7.226 4.185 1.00 86.19 449 ALA A C 1
ATOM 3561 O O . ALA A 1 449 ? 39.356 6.650 4.057 1.00 86.19 449 ALA A O 1
ATOM 3562 N N . LYS A 1 450 ? 38.151 8.342 4.899 1.00 84.31 450 LYS A N 1
ATOM 3563 C CA . LYS A 1 450 ? 39.274 8.921 5.625 1.00 84.31 450 LYS A CA 1
ATOM 3564 C C . LYS A 1 450 ? 39.454 8.198 6.957 1.00 84.31 450 LYS A C 1
ATOM 3566 O O . LYS A 1 450 ? 38.554 8.176 7.794 1.00 84.31 450 LYS A O 1
ATOM 3571 N N . VAL A 1 451 ? 40.623 7.605 7.170 1.00 79.31 451 VAL A N 1
ATOM 3572 C CA . VAL A 1 451 ? 40.950 6.887 8.407 1.00 79.31 451 VAL A CA 1
ATOM 3573 C C . VAL A 1 451 ? 41.972 7.701 9.190 1.00 79.31 451 VAL A C 1
ATOM 3575 O O . VAL A 1 451 ? 42.977 8.157 8.641 1.00 79.31 451 VAL A O 1
ATOM 3578 N N . ILE A 1 452 ? 41.718 7.904 10.486 1.00 79.00 452 ILE A N 1
ATOM 3579 C CA . ILE A 1 452 ? 42.691 8.540 11.382 1.00 79.00 452 ILE A CA 1
ATOM 3580 C C . ILE A 1 452 ? 43.908 7.629 11.582 1.00 79.00 452 ILE A C 1
ATOM 3582 O O . ILE A 1 452 ? 43.858 6.427 11.328 1.00 79.00 452 ILE A O 1
ATOM 3586 N N . LYS A 1 453 ? 45.013 8.185 12.078 1.00 83.25 453 LYS A N 1
ATOM 3587 C CA . LYS A 1 453 ? 46.236 7.417 12.340 1.00 83.25 453 LYS A CA 1
ATOM 3588 C C . LYS A 1 453 ? 45.962 6.157 13.183 1.00 83.25 453 LYS A C 1
ATOM 3590 O O . LYS A 1 453 ? 45.391 6.235 14.269 1.00 83.25 453 LYS A O 1
ATOM 3595 N N . MET A 1 454 ? 46.439 5.008 12.703 1.00 85.12 454 MET A N 1
ATOM 3596 C CA . MET A 1 454 ? 46.358 3.712 13.377 1.00 85.12 454 MET A CA 1
ATOM 3597 C C . MET A 1 454 ? 47.721 3.356 13.981 1.00 85.12 454 MET A C 1
ATOM 3599 O O . MET A 1 454 ? 48.653 3.020 13.254 1.00 85.12 454 MET A O 1
ATOM 3603 N N . GLU A 1 455 ? 47.840 3.399 15.311 1.00 84.81 455 GLU A N 1
ATOM 3604 C CA . GLU A 1 455 ? 49.085 3.049 16.030 1.00 84.81 455 GLU A CA 1
ATOM 3605 C C . GLU A 1 455 ? 49.322 1.527 16.131 1.00 84.81 455 GLU A C 1
ATOM 3607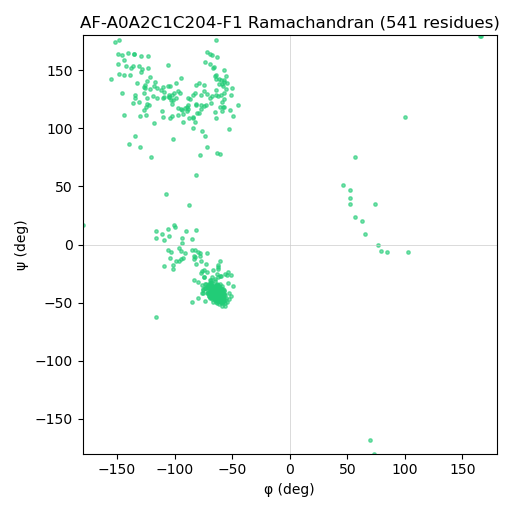 O O . GLU A 1 455 ? 50.412 1.077 16.474 1.00 84.81 455 GLU A O 1
ATOM 3612 N N . SER A 1 456 ? 48.299 0.717 15.851 1.00 87.12 456 SER A N 1
ATOM 3613 C CA . SER A 1 456 ? 48.351 -0.749 15.860 1.00 87.12 456 SER A CA 1
ATOM 3614 C C . SER A 1 456 ? 47.443 -1.313 14.766 1.00 87.12 456 SER A C 1
ATOM 3616 O O . SER A 1 456 ? 46.600 -0.585 14.235 1.00 87.12 456 SER A O 1
ATOM 3618 N N . SER A 1 457 ? 47.631 -2.586 14.405 1.00 88.00 457 SER A N 1
ATOM 3619 C CA . SER A 1 457 ? 46.779 -3.245 13.413 1.00 88.00 457 SER A CA 1
ATOM 3620 C C . SER A 1 457 ? 45.319 -3.254 13.868 1.00 88.00 457 SER A C 1
ATOM 3622 O O . SER A 1 457 ? 45.042 -3.470 15.048 1.00 88.00 457 SER A O 1
ATOM 3624 N N . GLN A 1 458 ? 44.391 -3.062 12.935 1.00 89.12 458 GLN A N 1
ATOM 3625 C CA . GLN A 1 458 ? 42.952 -3.128 13.200 1.00 89.12 458 GLN A CA 1
ATOM 3626 C C . GLN A 1 458 ? 42.286 -4.165 12.305 1.00 89.12 458 GLN A C 1
ATOM 3628 O O . GLN A 1 458 ? 42.740 -4.436 11.194 1.00 89.12 458 GLN A O 1
ATOM 3633 N N . THR A 1 459 ? 41.190 -4.726 12.797 1.00 90.00 459 THR A N 1
ATOM 3634 C CA . THR A 1 459 ? 40.345 -5.647 12.051 1.00 90.00 459 THR A CA 1
ATOM 3635 C C . THR A 1 459 ? 39.363 -4.863 11.184 1.00 90.00 459 THR A C 1
ATOM 3637 O O . THR A 1 459 ? 38.618 -4.022 11.682 1.00 90.00 459 THR A O 1
ATOM 3640 N N . MET A 1 460 ? 39.298 -5.181 9.898 1.00 90.88 460 MET A N 1
ATOM 3641 C CA . MET A 1 460 ? 38.222 -4.791 8.999 1.00 90.88 460 MET A CA 1
ATOM 3642 C C . MET A 1 460 ? 37.313 -5.993 8.735 1.00 90.88 460 MET A C 1
ATOM 3644 O O . MET A 1 460 ? 37.785 -7.055 8.344 1.00 90.88 460 MET A O 1
ATOM 3648 N N . ASN A 1 461 ? 36.011 -5.808 8.921 1.00 91.00 461 ASN A N 1
ATOM 3649 C CA . ASN A 1 461 ? 34.986 -6.761 8.511 1.00 91.00 461 ASN A CA 1
ATOM 3650 C C . ASN A 1 461 ? 34.290 -6.222 7.269 1.00 91.00 461 ASN A C 1
ATOM 3652 O O . ASN A 1 461 ? 33.809 -5.088 7.296 1.00 91.00 461 ASN A O 1
ATOM 3656 N N . ILE A 1 462 ? 34.226 -7.024 6.210 1.00 90.81 462 ILE A N 1
ATOM 3657 C CA . ILE A 1 462 ? 33.526 -6.674 4.972 1.00 90.81 462 ILE A CA 1
ATOM 3658 C C . ILE A 1 462 ? 32.354 -7.633 4.788 1.00 90.81 462 ILE A C 1
ATOM 3660 O O . ILE A 1 462 ? 32.537 -8.850 4.788 1.00 90.81 462 ILE A O 1
ATOM 3664 N N . ASN A 1 463 ? 31.155 -7.085 4.602 1.00 90.62 463 ASN A N 1
ATOM 3665 C CA . ASN A 1 463 ? 29.953 -7.871 4.368 1.00 90.62 463 ASN A CA 1
ATOM 3666 C C . ASN A 1 463 ? 29.671 -7.950 2.867 1.00 90.62 463 ASN A C 1
ATOM 3668 O O . ASN A 1 463 ? 29.407 -6.935 2.218 1.00 90.62 463 ASN A O 1
ATOM 3672 N N . ILE A 1 464 ? 29.692 -9.165 2.316 1.00 91.12 464 ILE A N 1
ATOM 3673 C CA . ILE A 1 464 ? 29.240 -9.399 0.941 1.00 91.12 464 ILE A CA 1
ATOM 3674 C C . ILE A 1 464 ? 27.704 -9.399 0.934 1.00 91.12 464 ILE A C 1
ATOM 3676 O O . ILE A 1 464 ? 27.106 -10.135 1.727 1.00 91.12 464 ILE A O 1
ATOM 3680 N N . PRO A 1 465 ? 27.060 -8.613 0.054 1.00 90.75 465 PRO A N 1
ATOM 3681 C CA . PRO A 1 465 ? 25.606 -8.567 -0.046 1.00 90.75 465 PRO A CA 1
ATOM 3682 C C . PRO A 1 465 ? 24.983 -9.938 -0.325 1.00 90.75 465 PRO A C 1
ATOM 3684 O O . PRO A 1 465 ? 25.572 -10.798 -0.987 1.00 90.75 465 PRO A O 1
ATOM 3687 N N . GLU A 1 466 ? 23.755 -10.139 0.152 1.00 88.69 466 GLU A N 1
ATOM 3688 C CA . GLU A 1 466 ? 23.021 -11.377 -0.095 1.00 88.69 466 GLU A CA 1
ATOM 3689 C C . GLU A 1 466 ? 22.866 -11.631 -1.604 1.00 88.69 466 GLU A C 1
ATOM 3691 O O . GLU A 1 466 ? 22.593 -10.731 -2.394 1.00 88.69 466 GLU A O 1
ATOM 3696 N N . GLY A 1 467 ? 23.091 -12.881 -2.011 1.00 90.06 467 GLY A N 1
ATOM 3697 C CA . GLY A 1 467 ? 23.059 -13.293 -3.414 1.00 90.06 467 GLY A CA 1
ATOM 3698 C C . GLY A 1 467 ? 24.350 -13.078 -4.210 1.00 90.06 467 GLY A C 1
ATOM 3699 O O . GLY A 1 467 ? 24.452 -13.609 -5.318 1.00 90.06 467 GLY A O 1
ATOM 3700 N N . PHE A 1 468 ? 25.354 -12.418 -3.627 1.00 94.00 468 PHE A N 1
ATOM 3701 C CA . PHE A 1 468 ? 26.688 -12.267 -4.209 1.00 94.00 468 PHE A CA 1
ATOM 3702 C C . PHE A 1 468 ? 27.734 -13.151 -3.522 1.00 94.00 468 PHE A C 1
ATOM 3704 O O . PHE A 1 468 ? 27.611 -13.523 -2.353 1.00 94.00 468 PHE A O 1
ATOM 3711 N N . GLU A 1 469 ? 28.784 -13.488 -4.260 1.00 93.69 469 GLU A N 1
ATOM 3712 C CA . GLU A 1 469 ? 29.997 -14.146 -3.776 1.00 93.69 469 GLU A CA 1
ATOM 3713 C C . GLU A 1 469 ? 31.241 -13.480 -4.370 1.00 93.69 469 GLU A C 1
ATOM 3715 O O . GLU A 1 469 ? 31.141 -12.738 -5.346 1.00 93.69 469 GLU A O 1
ATOM 3720 N N . LEU A 1 470 ? 32.419 -13.730 -3.788 1.00 94.94 470 LEU A N 1
ATOM 3721 C CA . LEU A 1 470 ? 33.676 -13.257 -4.373 1.00 94.94 470 LEU A CA 1
ATOM 3722 C C . LEU A 1 470 ? 33.828 -13.776 -5.802 1.00 94.94 470 LEU A C 1
ATOM 3724 O O . LEU A 1 470 ? 33.532 -14.936 -6.092 1.00 94.94 470 LEU A O 1
ATOM 3728 N N . TYR A 1 471 ? 34.325 -12.916 -6.689 1.00 94.75 471 TYR A N 1
ATOM 3729 C CA . TYR A 1 471 ? 34.497 -13.276 -8.092 1.00 94.75 471 TYR A CA 1
ATOM 3730 C C . TYR A 1 471 ? 35.444 -14.475 -8.276 1.00 94.75 471 TYR A C 1
ATOM 3732 O O . TYR A 1 471 ? 35.152 -15.404 -9.042 1.00 94.75 471 TYR A O 1
ATOM 3740 N N . GLY A 1 472 ? 36.543 -14.481 -7.516 1.00 91.75 472 GLY A N 1
ATOM 3741 C CA . GLY A 1 472 ? 37.565 -15.520 -7.524 1.00 91.75 472 GLY A CA 1
ATOM 3742 C C . GLY A 1 472 ? 38.227 -15.708 -6.159 1.00 91.75 472 GLY A C 1
ATOM 3743 O O . GLY A 1 472 ? 37.952 -14.987 -5.203 1.00 91.75 472 GLY A O 1
ATOM 3744 N N . SER A 1 473 ? 39.113 -16.702 -6.074 1.00 91.06 473 SER A N 1
ATOM 3745 C CA . SER A 1 473 ? 39.887 -17.010 -4.862 1.00 91.06 473 SER A CA 1
ATOM 3746 C C . SER A 1 473 ? 41.136 -16.139 -4.674 1.00 91.06 473 SER A C 1
ATOM 3748 O O . SER A 1 473 ? 41.819 -16.266 -3.663 1.00 91.06 473 SER A O 1
ATOM 3750 N N . THR A 1 474 ? 41.445 -15.288 -5.651 1.00 91.44 474 THR A N 1
ATOM 3751 C CA . THR A 1 474 ? 42.546 -14.311 -5.674 1.00 91.44 474 THR A CA 1
ATOM 3752 C C . THR A 1 474 ? 42.067 -13.062 -6.410 1.00 91.44 474 THR A C 1
ATOM 3754 O O . THR A 1 474 ? 41.130 -13.163 -7.204 1.00 91.44 474 THR A O 1
ATOM 3757 N N . GLU A 1 475 ? 42.709 -11.914 -6.185 1.00 93.50 475 GLU A N 1
ATOM 3758 C CA . GLU A 1 475 ? 42.456 -10.659 -6.914 1.00 93.50 475 GLU A CA 1
ATOM 3759 C C . GLU A 1 475 ? 40.992 -10.171 -6.862 1.00 93.50 475 GLU A C 1
ATOM 3761 O O . GLU A 1 475 ? 40.532 -9.432 -7.730 1.00 93.50 475 GLU A O 1
ATOM 3766 N N . ALA A 1 476 ? 40.236 -10.578 -5.840 1.00 95.19 476 ALA A N 1
ATOM 3767 C CA . ALA A 1 476 ? 38.832 -10.219 -5.666 1.00 95.19 476 ALA A CA 1
ATOM 3768 C C . ALA A 1 476 ? 38.616 -9.144 -4.589 1.00 95.19 476 ALA A C 1
ATOM 3770 O O . ALA A 1 476 ? 37.525 -8.591 -4.488 1.00 95.19 476 ALA A O 1
ATOM 3771 N N . LEU A 1 477 ? 39.628 -8.824 -3.783 1.00 96.06 477 LEU A N 1
ATOM 3772 C CA . LEU A 1 477 ? 39.534 -7.805 -2.747 1.00 96.06 477 LEU A CA 1
ATOM 3773 C C . LEU A 1 477 ? 40.846 -7.040 -2.595 1.00 96.06 477 LEU A C 1
ATOM 3775 O O . LEU A 1 477 ? 41.820 -7.577 -2.074 1.00 96.06 477 LEU A O 1
ATOM 3779 N N . TYR A 1 478 ? 40.832 -5.765 -2.975 1.00 96.12 478 TYR A N 1
ATOM 3780 C CA . TYR A 1 478 ? 41.963 -4.858 -2.823 1.00 96.12 478 TYR A CA 1
ATOM 3781 C C . TYR A 1 478 ? 41.695 -3.798 -1.765 1.00 96.12 478 TYR A C 1
ATOM 3783 O O . TYR A 1 478 ? 40.633 -3.172 -1.758 1.00 96.12 478 TYR A O 1
ATOM 3791 N N . ILE A 1 479 ? 42.689 -3.558 -0.915 1.00 93.56 479 ILE A N 1
ATOM 3792 C CA . ILE A 1 479 ? 42.714 -2.434 0.021 1.00 93.56 479 ILE A CA 1
ATOM 3793 C C . ILE A 1 479 ? 44.023 -1.683 -0.204 1.00 93.56 479 ILE A C 1
ATOM 3795 O O . ILE A 1 479 ? 45.093 -2.258 -0.019 1.00 93.56 479 ILE A O 1
ATOM 3799 N N . ASP A 1 480 ? 43.932 -0.430 -0.656 1.00 91.25 480 ASP A N 1
ATOM 3800 C CA . ASP A 1 480 ? 45.073 0.389 -1.102 1.00 91.25 480 ASP A CA 1
ATOM 3801 C C . ASP A 1 480 ? 46.033 -0.370 -2.036 1.00 91.25 480 ASP A C 1
ATOM 3803 O O . ASP A 1 480 ? 47.241 -0.435 -1.811 1.00 91.25 480 ASP A O 1
ATOM 3807 N N . ASP A 1 481 ? 45.463 -0.981 -3.078 1.00 90.81 481 ASP A N 1
ATOM 3808 C CA . ASP A 1 481 ? 46.168 -1.749 -4.117 1.00 90.81 481 ASP A CA 1
ATOM 3809 C C . ASP A 1 481 ? 46.855 -3.047 -3.634 1.00 90.81 481 ASP A C 1
ATOM 3811 O O . ASP A 1 481 ? 47.552 -3.706 -4.406 1.00 90.81 481 ASP A O 1
ATOM 3815 N N . VAL A 1 482 ? 46.613 -3.477 -2.390 1.00 94.00 482 VAL A N 1
ATOM 3816 C CA . VAL A 1 482 ? 47.075 -4.770 -1.853 1.00 94.00 482 VAL A CA 1
ATOM 3817 C C . VAL A 1 482 ? 45.936 -5.790 -1.867 1.00 94.00 482 VAL A C 1
ATOM 3819 O O . VAL A 1 482 ? 44.847 -5.500 -1.378 1.00 94.00 482 VAL A O 1
ATOM 3822 N N . ASP A 1 483 ? 46.190 -6.989 -2.402 1.00 96.00 483 ASP A N 1
ATOM 3823 C CA . ASP A 1 483 ? 45.215 -8.088 -2.448 1.00 96.00 483 ASP A CA 1
ATOM 3824 C C . ASP A 1 483 ? 45.079 -8.790 -1.081 1.00 96.00 483 ASP A C 1
ATOM 3826 O O . ASP A 1 483 ? 46.037 -9.362 -0.555 1.00 96.00 483 ASP A O 1
ATOM 3830 N N . TYR A 1 484 ? 43.866 -8.772 -0.525 1.00 95.56 484 TYR A N 1
ATOM 3831 C CA . TYR A 1 484 ? 43.484 -9.403 0.743 1.00 95.56 484 TYR A CA 1
ATOM 3832 C C . TYR A 1 484 ? 42.544 -10.609 0.571 1.00 95.56 484 TYR A C 1
ATOM 3834 O O . TYR A 1 484 ? 42.041 -11.144 1.563 1.00 95.56 484 TYR A O 1
ATOM 3842 N N . THR A 1 485 ? 42.321 -11.082 -0.660 1.00 95.50 485 THR A N 1
ATOM 3843 C CA . THR A 1 485 ? 41.338 -12.136 -0.977 1.00 95.50 485 THR A CA 1
ATOM 3844 C C . THR A 1 485 ? 41.561 -13.423 -0.179 1.00 95.50 485 THR A C 1
ATOM 3846 O O . THR A 1 485 ? 40.628 -13.942 0.435 1.00 95.50 485 THR A O 1
ATOM 3849 N N . SER A 1 486 ? 42.800 -13.921 -0.120 1.00 93.81 486 SER A N 1
ATOM 3850 C CA . SER A 1 486 ? 43.120 -15.154 0.615 1.00 93.81 486 SER A CA 1
ATOM 3851 C C . SER A 1 486 ? 42.836 -15.021 2.112 1.00 93.81 486 SER A C 1
ATOM 3853 O O . SER A 1 486 ? 42.263 -15.925 2.715 1.00 93.81 486 SER A O 1
ATOM 3855 N N . MET A 1 487 ? 43.173 -13.870 2.708 1.00 93.06 487 MET A N 1
ATOM 3856 C CA . MET A 1 487 ? 42.919 -13.610 4.128 1.00 93.06 487 MET A CA 1
ATOM 3857 C C . MET A 1 487 ? 41.419 -13.565 4.419 1.00 93.06 487 MET A C 1
ATOM 3859 O O . MET A 1 487 ? 40.968 -14.200 5.370 1.00 93.06 487 MET A O 1
ATOM 3863 N N . PHE A 1 488 ? 40.648 -12.873 3.576 1.00 93.56 488 PHE A N 1
ATOM 3864 C CA . PHE A 1 488 ? 39.193 -12.805 3.692 1.00 93.56 488 PHE A CA 1
ATOM 3865 C C . PHE A 1 488 ? 38.559 -14.206 3.677 1.00 93.56 488 PHE A C 1
ATOM 3867 O O . PHE A 1 488 ? 37.694 -14.500 4.504 1.00 93.56 488 PHE A O 1
ATOM 3874 N N . LEU A 1 489 ? 39.014 -15.089 2.779 1.00 91.88 489 LEU A N 1
ATOM 3875 C CA . LEU A 1 489 ? 38.518 -16.464 2.670 1.00 91.88 489 LEU A CA 1
ATOM 3876 C C . LEU A 1 489 ? 38.910 -17.334 3.874 1.00 91.88 489 LEU A C 1
ATOM 3878 O O . LEU A 1 489 ? 38.073 -18.063 4.401 1.00 91.88 489 LEU A O 1
ATOM 3882 N N . GLU A 1 490 ? 40.157 -17.246 4.344 1.00 91.75 490 GLU A N 1
ATOM 3883 C CA . GLU A 1 490 ? 40.650 -18.024 5.493 1.00 91.75 490 GLU A CA 1
ATOM 3884 C C . GLU A 1 490 ? 40.013 -17.606 6.823 1.00 91.75 490 GLU A C 1
ATOM 3886 O O . GLU A 1 490 ? 39.843 -18.425 7.729 1.00 91.75 490 GLU A O 1
ATOM 3891 N N . LYS A 1 491 ? 39.686 -16.319 6.956 1.00 88.00 491 LYS A N 1
ATOM 3892 C CA . LYS A 1 491 ? 39.169 -15.710 8.186 1.00 88.00 491 LYS A CA 1
ATOM 3893 C C . LYS A 1 491 ? 37.676 -15.401 8.128 1.00 88.00 491 LYS A C 1
ATOM 3895 O O . LYS A 1 491 ? 37.169 -14.710 9.005 1.00 88.00 491 LYS A O 1
ATOM 3900 N N . ASN A 1 492 ? 36.966 -15.940 7.136 1.00 84.62 492 ASN A N 1
ATOM 3901 C CA . ASN A 1 492 ? 35.515 -15.818 6.994 1.00 84.62 492 ASN A CA 1
ATOM 3902 C C . ASN A 1 492 ? 35.014 -14.358 7.058 1.00 84.62 492 ASN A C 1
ATOM 3904 O O . ASN A 1 492 ? 34.067 -14.046 7.778 1.00 84.62 492 ASN A O 1
ATOM 3908 N N . GLY A 1 493 ? 35.675 -13.467 6.316 1.00 81.19 493 GLY A N 1
ATOM 3909 C CA . GLY A 1 493 ? 35.287 -12.060 6.180 1.00 81.19 493 GLY A CA 1
ATOM 3910 C C . GLY A 1 493 ? 36.106 -11.050 6.987 1.00 81.19 493 GLY A C 1
ATOM 3911 O O . GLY A 1 493 ? 35.927 -9.844 6.808 1.00 81.19 493 GLY A O 1
ATOM 3912 N N . GLU A 1 494 ? 37.013 -11.525 7.844 1.00 87.94 494 GLU A N 1
ATOM 3913 C CA . GLU A 1 494 ? 37.853 -10.687 8.704 1.00 87.94 494 GLU A CA 1
ATOM 3914 C C . GLU A 1 494 ? 39.232 -10.413 8.071 1.00 87.94 494 GLU A C 1
ATOM 3916 O O . GLU A 1 494 ? 39.934 -11.328 7.641 1.00 87.94 494 GLU A O 1
ATOM 3921 N N . ILE A 1 495 ? 39.652 -9.147 8.034 1.00 92.81 495 ILE A N 1
ATOM 3922 C CA . ILE A 1 495 ? 40.907 -8.703 7.410 1.00 92.81 495 ILE A CA 1
ATOM 3923 C C . ILE A 1 495 ? 41.712 -7.892 8.414 1.00 92.81 495 ILE A C 1
ATOM 3925 O O . ILE A 1 495 ? 41.179 -7.009 9.078 1.00 92.81 495 ILE A O 1
ATOM 3929 N N . ILE A 1 496 ? 43.015 -8.139 8.505 1.00 91.50 496 ILE A N 1
ATOM 3930 C CA . ILE A 1 496 ? 43.904 -7.390 9.393 1.00 91.50 496 ILE A CA 1
ATOM 3931 C C . ILE A 1 496 ? 44.601 -6.290 8.593 1.00 91.50 496 ILE A C 1
ATOM 3933 O O . ILE A 1 496 ? 45.474 -6.559 7.766 1.00 91.50 496 ILE A O 1
ATOM 3937 N N . ILE A 1 497 ? 44.243 -5.040 8.883 1.00 91.06 497 ILE A N 1
ATOM 3938 C CA . ILE A 1 497 ? 44.874 -3.849 8.315 1.00 91.06 497 ILE A CA 1
ATOM 3939 C C . ILE A 1 497 ? 46.070 -3.450 9.189 1.00 91.06 497 ILE A C 1
ATOM 3941 O O . ILE A 1 497 ? 45.895 -3.275 10.400 1.00 91.06 497 ILE A O 1
ATOM 3945 N N . PRO A 1 498 ? 47.284 -3.303 8.625 1.00 90.00 498 PRO A N 1
ATOM 3946 C CA . PRO A 1 498 ? 48.465 -2.905 9.386 1.00 90.00 498 PRO A CA 1
ATOM 3947 C C . PRO A 1 498 ? 48.386 -1.442 9.870 1.00 90.00 498 PRO A C 1
ATOM 3949 O O . PRO A 1 498 ? 47.585 -0.659 9.355 1.00 90.00 498 PRO A O 1
ATOM 3952 N N . PRO A 1 499 ? 49.235 -1.041 10.839 1.00 88.44 499 PRO A N 1
ATOM 3953 C CA . PRO A 1 499 ? 49.357 0.350 11.270 1.00 88.44 499 PRO A CA 1
ATOM 3954 C C . PRO A 1 499 ? 49.647 1.278 10.085 1.00 88.44 499 PRO A C 1
ATOM 3956 O O . PRO A 1 499 ? 50.466 0.960 9.220 1.00 88.44 499 PRO A O 1
ATOM 3959 N N . ARG A 1 500 ? 49.000 2.443 10.066 1.00 87.44 500 ARG A N 1
ATOM 3960 C CA . ARG A 1 500 ? 49.081 3.422 8.973 1.00 87.44 500 ARG A CA 1
ATOM 3961 C C . ARG A 1 500 ? 48.916 4.844 9.498 1.00 87.44 500 ARG A C 1
ATOM 3963 O O . ARG A 1 500 ? 48.299 5.068 10.539 1.00 87.44 500 ARG A O 1
ATOM 3970 N N . ASN A 1 501 ? 49.459 5.812 8.765 1.00 87.44 501 ASN A N 1
ATOM 3971 C CA . ASN A 1 501 ? 49.225 7.230 9.040 1.00 87.44 501 ASN A CA 1
ATOM 3972 C C . ASN A 1 501 ? 47.795 7.636 8.659 1.00 87.44 501 ASN A C 1
ATOM 3974 O O . ASN A 1 501 ? 47.108 6.901 7.949 1.00 87.44 501 ASN A O 1
ATOM 3978 N N . GLU A 1 502 ? 47.366 8.810 9.130 1.00 85.38 502 GLU A N 1
ATOM 3979 C CA . GLU A 1 502 ? 46.108 9.413 8.683 1.00 85.38 502 GLU A CA 1
ATOM 3980 C C . GLU A 1 502 ? 46.099 9.549 7.155 1.00 85.38 502 GLU A C 1
ATOM 3982 O O . GLU A 1 502 ? 47.079 10.003 6.557 1.00 85.38 502 GLU A O 1
ATOM 3987 N N . GLY A 1 503 ? 44.990 9.153 6.538 1.00 86.50 503 GLY A N 1
ATOM 3988 C CA . GLY A 1 503 ? 44.799 9.229 5.097 1.00 86.50 503 GLY A CA 1
ATOM 3989 C C . GLY A 1 503 ? 43.613 8.398 4.630 1.00 86.50 503 GLY A C 1
ATOM 3990 O O . GLY A 1 503 ? 42.938 7.742 5.425 1.00 86.50 503 GLY A O 1
ATOM 3991 N N . ASP A 1 504 ? 43.377 8.423 3.326 1.00 89.56 504 ASP A N 1
ATOM 3992 C CA . ASP A 1 504 ? 42.271 7.694 2.712 1.00 89.56 504 ASP A CA 1
ATOM 3993 C C . ASP A 1 504 ? 42.583 6.196 2.653 1.00 89.56 504 ASP A C 1
ATOM 3995 O O . ASP A 1 504 ? 43.703 5.814 2.313 1.00 89.56 504 ASP A O 1
ATOM 3999 N N . ILE A 1 505 ? 41.596 5.358 2.970 1.00 89.69 505 ILE A N 1
ATOM 4000 C CA . ILE A 1 505 ? 41.593 3.921 2.691 1.00 89.69 505 ILE A CA 1
ATOM 4001 C C . ILE A 1 505 ? 40.683 3.668 1.495 1.00 89.69 505 ILE A C 1
ATOM 4003 O O . ILE A 1 505 ? 39.515 4.055 1.520 1.00 89.69 505 ILE A O 1
ATOM 4007 N N . LYS A 1 506 ? 41.210 3.034 0.448 1.00 93.44 506 LYS A N 1
ATOM 4008 C CA . LYS A 1 506 ? 40.446 2.646 -0.742 1.00 93.44 506 LYS A CA 1
ATOM 4009 C C . LYS A 1 506 ? 40.183 1.156 -0.716 1.00 93.44 506 LYS A C 1
ATOM 4011 O O . LYS A 1 506 ? 41.123 0.375 -0.606 1.00 93.44 506 LYS A O 1
ATOM 4016 N N . ILE A 1 507 ? 38.924 0.767 -0.854 1.00 94.00 507 ILE A N 1
ATOM 4017 C CA . ILE A 1 507 ? 38.494 -0.631 -0.847 1.00 94.00 507 ILE A CA 1
ATOM 4018 C C . ILE A 1 507 ? 37.848 -0.925 -2.193 1.00 94.00 507 ILE A C 1
ATOM 4020 O O . ILE A 1 507 ? 36.943 -0.204 -2.599 1.00 94.00 507 ILE A O 1
ATOM 4024 N N . ASN A 1 508 ? 38.300 -1.982 -2.864 1.00 95.56 508 ASN A N 1
ATOM 4025 C CA . ASN A 1 508 ? 37.702 -2.506 -4.087 1.00 95.56 508 ASN A CA 1
ATOM 4026 C C . ASN A 1 508 ? 37.377 -3.987 -3.889 1.00 95.56 508 ASN A C 1
ATOM 4028 O O . ASN A 1 508 ? 38.279 -4.816 -3.793 1.00 95.56 508 ASN A O 1
ATOM 4032 N N . LEU A 1 509 ? 36.092 -4.312 -3.835 1.00 95.62 509 LEU A N 1
ATOM 4033 C CA . LEU A 1 509 ? 35.564 -5.655 -3.641 1.00 95.62 509 LEU A CA 1
ATOM 4034 C C . LEU A 1 509 ? 34.903 -6.129 -4.941 1.00 95.62 509 LEU A C 1
ATOM 4036 O O . LEU A 1 509 ? 33.846 -5.634 -5.320 1.00 95.62 509 LEU A O 1
ATOM 4040 N N . HIS A 1 510 ? 35.519 -7.089 -5.622 1.00 96.06 510 HIS A N 1
ATOM 4041 C CA . HIS A 1 510 ? 35.021 -7.676 -6.859 1.00 96.06 510 HIS A CA 1
ATOM 4042 C C . HIS A 1 510 ? 34.208 -8.949 -6.578 1.00 96.06 510 HIS A C 1
ATOM 4044 O O . HIS A 1 510 ? 34.713 -9.952 -6.061 1.00 96.06 510 HIS A O 1
ATOM 4050 N N . VAL A 1 511 ? 32.921 -8.905 -6.912 1.00 95.56 511 VAL A N 1
ATOM 4051 C CA . VAL A 1 511 ? 31.934 -9.951 -6.613 1.00 95.56 511 VAL A CA 1
ATOM 4052 C C . VAL A 1 511 ? 31.151 -10.349 -7.854 1.00 95.56 511 VAL A C 1
ATOM 4054 O O . VAL A 1 511 ? 31.091 -9.609 -8.827 1.00 95.56 511 VAL A O 1
ATOM 4057 N N . LYS A 1 512 ? 30.494 -11.504 -7.811 1.00 95.50 512 LYS A N 1
ATOM 4058 C CA . LYS A 1 512 ? 29.550 -11.972 -8.833 1.00 95.50 512 LYS A CA 1
ATOM 4059 C C . LYS A 1 512 ? 28.294 -12.546 -8.192 1.00 95.50 512 LYS A C 1
ATOM 4061 O O . LYS A 1 512 ? 28.289 -12.849 -6.999 1.00 95.50 512 LYS A O 1
ATOM 4066 N N . LEU A 1 513 ? 27.231 -12.709 -8.974 1.00 95.00 513 LEU A N 1
ATOM 4067 C CA . LEU A 1 513 ? 26.047 -13.434 -8.504 1.00 95.00 513 LEU A CA 1
ATOM 4068 C C . LEU A 1 513 ? 26.379 -14.908 -8.243 1.00 95.00 513 LEU A C 1
ATOM 4070 O O . LEU A 1 513 ? 27.144 -15.516 -8.986 1.00 95.00 513 LEU A O 1
ATOM 4074 N N . LYS A 1 514 ? 25.750 -15.499 -7.222 1.00 93.56 514 LYS A N 1
ATOM 4075 C CA . LYS A 1 514 ? 25.874 -16.940 -6.921 1.00 93.56 514 LYS A CA 1
ATOM 4076 C C . LYS A 1 514 ? 25.170 -17.825 -7.954 1.00 93.56 514 LYS A C 1
ATOM 4078 O O . LYS A 1 514 ? 25.635 -18.915 -8.270 1.00 93.56 514 LYS A O 1
ATOM 4083 N N . ASP A 1 515 ? 24.029 -17.358 -8.457 1.00 89.88 515 ASP A N 1
ATOM 4084 C CA . ASP A 1 515 ? 23.186 -18.048 -9.436 1.00 89.88 515 ASP A CA 1
ATOM 4085 C C . ASP A 1 515 ? 22.546 -16.993 -10.356 1.00 89.88 515 ASP A C 1
ATOM 4087 O O . ASP A 1 515 ? 21.980 -16.022 -9.842 1.00 89.88 515 ASP A O 1
ATOM 4091 N N . PRO A 1 516 ? 22.596 -17.141 -11.693 1.00 85.31 516 PRO A N 1
ATOM 4092 C CA . PRO A 1 516 ? 21.935 -16.212 -12.614 1.00 85.31 516 PRO A CA 1
ATOM 4093 C C . PRO A 1 516 ? 20.402 -16.161 -12.447 1.00 85.31 516 PRO A C 1
ATOM 4095 O O . PRO A 1 516 ? 19.773 -15.183 -12.847 1.00 85.31 516 PRO A O 1
ATOM 4098 N N . ASN A 1 517 ? 19.784 -17.177 -11.834 1.00 84.81 517 ASN A N 1
ATOM 4099 C CA . ASN A 1 517 ? 18.343 -17.240 -11.565 1.00 84.81 517 ASN A CA 1
ATOM 4100 C C . ASN A 1 517 ? 17.959 -16.718 -10.175 1.00 84.81 517 ASN A C 1
ATOM 4102 O O . ASN A 1 517 ? 16.799 -16.831 -9.778 1.00 84.81 517 ASN A O 1
ATOM 4106 N N . ILE A 1 518 ? 18.905 -16.162 -9.413 1.00 84.44 518 ILE A N 1
ATOM 4107 C CA . ILE A 1 518 ? 18.611 -15.665 -8.073 1.00 84.44 518 ILE A CA 1
ATOM 4108 C C . ILE A 1 518 ? 17.563 -14.543 -8.109 1.00 84.44 518 ILE A C 1
ATOM 4110 O O . ILE A 1 518 ? 17.538 -13.696 -9.017 1.00 84.44 518 ILE A O 1
ATOM 4114 N N . ASN A 1 519 ? 16.680 -14.539 -7.109 1.00 79.50 519 ASN A N 1
ATOM 4115 C CA . ASN A 1 519 ? 15.637 -13.530 -6.973 1.00 79.50 519 ASN A CA 1
ATOM 4116 C C . ASN A 1 519 ? 16.214 -12.224 -6.406 1.00 79.50 519 ASN A C 1
ATOM 4118 O O . ASN A 1 519 ? 16.091 -11.938 -5.219 1.00 79.50 519 ASN A O 1
ATOM 4122 N N . ILE A 1 520 ? 16.891 -11.467 -7.267 1.00 79.25 520 ILE A N 1
ATOM 4123 C CA . ILE A 1 520 ? 17.410 -10.130 -6.981 1.00 79.25 520 ILE A CA 1
ATOM 4124 C C . ILE A 1 520 ? 16.742 -9.090 -7.882 1.00 79.25 520 ILE A C 1
ATOM 4126 O O . ILE A 1 520 ? 16.534 -9.332 -9.079 1.00 79.25 520 ILE A O 1
ATOM 4130 N N . ASP A 1 521 ? 16.427 -7.935 -7.296 1.00 80.94 521 ASP A N 1
ATOM 4131 C CA . ASP A 1 521 ? 15.949 -6.763 -8.022 1.00 80.94 521 ASP A CA 1
ATOM 4132 C C . ASP A 1 521 ? 17.132 -5.992 -8.620 1.00 80.94 521 ASP A C 1
ATOM 4134 O O . ASP A 1 521 ? 17.856 -5.290 -7.918 1.00 80.94 521 ASP A O 1
ATOM 4138 N N . VAL A 1 522 ? 17.309 -6.111 -9.936 1.00 80.69 522 VAL A N 1
ATOM 4139 C CA . VAL A 1 522 ? 18.381 -5.431 -10.683 1.00 80.69 522 VAL A CA 1
ATOM 4140 C C . VAL A 1 522 ? 18.159 -3.920 -10.833 1.00 80.69 522 VAL A C 1
ATOM 4142 O O . VAL A 1 522 ? 19.038 -3.226 -11.336 1.00 80.69 522 VAL A O 1
ATOM 4145 N N . PHE A 1 523 ? 16.993 -3.406 -10.429 1.00 76.62 523 PHE A N 1
ATOM 4146 C CA . PHE A 1 523 ? 16.683 -1.974 -10.440 1.00 76.62 523 PHE A CA 1
ATOM 4147 C C . PHE A 1 523 ? 16.972 -1.294 -9.100 1.00 76.62 523 PHE A C 1
ATOM 4149 O O . PHE A 1 523 ? 16.983 -0.064 -9.030 1.00 76.62 523 PHE A O 1
ATOM 4156 N N . SER A 1 524 ? 17.209 -2.077 -8.048 1.00 78.38 524 SER A N 1
ATOM 4157 C CA . SER A 1 524 ? 17.512 -1.570 -6.715 1.00 78.38 524 SER A CA 1
ATOM 4158 C C . SER A 1 524 ? 19.027 -1.496 -6.486 1.00 78.38 524 SER A C 1
ATOM 4160 O O . SER A 1 524 ? 19.763 -2.375 -6.943 1.00 78.38 524 SER A O 1
ATOM 4162 N N . PRO A 1 525 ? 19.528 -0.468 -5.773 1.00 77.31 525 PRO A N 1
ATOM 4163 C CA . PRO A 1 525 ? 20.937 -0.401 -5.419 1.00 77.31 525 PRO A CA 1
ATOM 4164 C C . PRO A 1 525 ? 21.300 -1.566 -4.495 1.00 77.31 525 PRO A C 1
ATOM 4166 O O . PRO A 1 525 ? 20.610 -1.840 -3.511 1.00 77.31 525 PRO A O 1
ATOM 4169 N N . VAL A 1 526 ? 22.407 -2.241 -4.799 1.00 83.12 526 VAL A N 1
ATOM 4170 C CA . VAL A 1 526 ? 22.959 -3.272 -3.921 1.00 83.12 526 VAL A CA 1
ATOM 4171 C C . VAL A 1 526 ? 23.742 -2.579 -2.813 1.00 83.12 526 VAL A C 1
ATOM 4173 O O . VAL A 1 526 ? 24.769 -1.948 -3.060 1.00 83.12 526 VAL A O 1
ATOM 4176 N N . MET A 1 527 ? 23.241 -2.685 -1.586 1.00 83.50 527 MET A N 1
ATOM 4177 C CA . MET A 1 527 ? 23.902 -2.125 -0.413 1.00 83.50 527 MET A CA 1
ATOM 4178 C C . MET A 1 527 ? 24.982 -3.086 0.076 1.00 83.50 527 MET A C 1
ATOM 4180 O O . MET A 1 527 ? 24.710 -4.267 0.287 1.00 83.50 527 MET A O 1
ATOM 4184 N N . TRP A 1 528 ? 26.185 -2.566 0.296 1.00 88.62 528 TRP A N 1
ATOM 4185 C CA . TRP A 1 528 ? 27.290 -3.280 0.925 1.00 88.62 528 TRP A CA 1
ATOM 4186 C C . TRP A 1 528 ? 27.886 -2.407 2.027 1.00 88.62 528 TRP A C 1
ATOM 4188 O O . TRP A 1 528 ? 27.772 -1.178 1.996 1.00 88.62 528 TRP A O 1
ATOM 4198 N N . ASP A 1 529 ? 28.495 -3.038 3.025 1.00 89.00 529 ASP A N 1
ATOM 4199 C CA . ASP A 1 529 ? 29.130 -2.326 4.122 1.00 89.00 529 ASP A CA 1
ATOM 4200 C C . ASP A 1 529 ? 30.421 -3.003 4.567 1.00 89.00 529 ASP A C 1
ATOM 4202 O O . ASP A 1 529 ? 30.625 -4.211 4.429 1.00 89.00 529 ASP A O 1
ATOM 4206 N N . TRP A 1 530 ? 31.293 -2.183 5.133 1.00 90.25 530 TRP A N 1
ATOM 4207 C CA . TRP A 1 530 ? 32.475 -2.623 5.843 1.00 90.25 530 TRP A CA 1
ATOM 4208 C C . TRP A 1 530 ? 32.617 -1.815 7.132 1.00 90.25 530 TRP A C 1
ATOM 4210 O O . TRP A 1 530 ? 32.129 -0.683 7.251 1.00 90.25 530 TRP A O 1
ATOM 4220 N N . LYS A 1 531 ? 33.281 -2.420 8.115 1.00 88.44 531 LYS A N 1
ATOM 4221 C CA . LYS A 1 531 ? 33.546 -1.833 9.430 1.00 88.44 531 LYS A CA 1
ATOM 4222 C C . LYS A 1 531 ? 34.993 -2.072 9.805 1.00 88.44 531 LYS A C 1
ATOM 4224 O O . LYS A 1 531 ? 35.428 -3.217 9.854 1.00 88.44 531 LYS A O 1
ATOM 4229 N N . LEU A 1 532 ? 35.707 -1.006 10.134 1.00 86.38 532 LEU A N 1
ATOM 4230 C CA . LEU A 1 532 ? 37.043 -1.079 10.718 1.00 86.38 532 LEU A CA 1
ATOM 4231 C C . LEU A 1 532 ? 36.935 -0.954 12.243 1.00 86.38 532 LEU A C 1
ATOM 4233 O O . LEU A 1 532 ? 36.219 -0.102 12.753 1.00 86.38 532 LEU A O 1
ATOM 4237 N N . SER A 1 533 ? 37.590 -1.820 13.005 1.00 76.06 533 SER A N 1
ATOM 4238 C CA . SER A 1 533 ? 37.549 -1.790 14.466 1.00 76.06 533 SER A CA 1
ATOM 4239 C C . SER A 1 533 ? 38.445 -0.661 15.000 1.00 76.06 533 SER A C 1
ATOM 4241 O O . SER A 1 533 ? 39.654 -0.843 15.120 1.00 76.06 533 SER A O 1
ATOM 4243 N N . GLY A 1 534 ? 37.865 0.497 15.331 1.00 62.09 534 GLY A N 1
ATOM 4244 C CA . GLY A 1 534 ? 38.581 1.669 15.854 1.00 62.09 534 GLY A CA 1
ATOM 4245 C C . GLY A 1 534 ? 37.727 2.943 15.820 1.00 62.09 534 GLY A C 1
ATOM 4246 O O . GLY A 1 534 ? 36.578 2.909 15.390 1.00 62.09 534 GLY A O 1
ATOM 4247 N N . SER A 1 535 ? 38.264 4.074 16.281 1.00 48.91 535 SER A N 1
ATOM 4248 C CA . SER A 1 535 ? 37.649 5.398 16.096 1.00 48.91 535 SER A CA 1
ATOM 4249 C C . SER A 1 535 ? 37.931 5.900 14.676 1.00 48.91 535 SER A C 1
ATOM 4251 O O . SER A 1 535 ? 39.082 6.166 14.362 1.00 48.91 535 SER A O 1
ATOM 4253 N N . TYR A 1 536 ? 36.915 6.020 13.825 1.00 52.16 536 TYR A N 1
ATOM 4254 C CA . TYR A 1 536 ? 36.987 6.643 12.496 1.00 52.16 536 TYR A CA 1
ATOM 4255 C C . TYR A 1 536 ? 35.727 7.493 12.280 1.00 52.16 536 TYR A C 1
ATOM 4257 O O . TYR A 1 536 ? 34.658 7.144 12.780 1.00 52.16 536 TYR A O 1
ATOM 4265 N N . GLU A 1 537 ? 35.849 8.609 11.562 1.00 40.91 537 GLU A N 1
ATOM 4266 C CA . GLU A 1 537 ? 34.698 9.365 11.058 1.00 40.91 537 GLU A CA 1
ATOM 4267 C C . GLU A 1 537 ? 34.406 8.874 9.639 1.00 40.91 537 GLU A C 1
ATOM 4269 O O . GLU A 1 537 ? 35.238 8.996 8.743 1.00 40.91 537 GLU A O 1
ATOM 4274 N N . LYS A 1 538 ? 33.236 8.261 9.441 1.00 39.91 538 LYS A N 1
ATOM 4275 C CA . LYS A 1 538 ? 32.755 7.866 8.117 1.00 39.91 538 LYS A CA 1
ATOM 4276 C C . LYS A 1 538 ? 32.081 9.089 7.494 1.00 39.91 538 LYS A C 1
ATOM 4278 O O . LYS A 1 538 ? 31.013 9.479 7.959 1.00 39.91 538 LYS A O 1
ATOM 4283 N N . GLU A 1 539 ? 32.686 9.702 6.479 1.00 38.00 539 GLU A N 1
ATOM 4284 C CA . GLU A 1 539 ? 31.912 10.578 5.593 1.00 38.00 539 GLU A CA 1
ATOM 4285 C C . GLU A 1 539 ? 30.929 9.692 4.817 1.00 38.00 539 GLU A C 1
ATOM 4287 O O . GLU A 1 539 ? 31.305 8.648 4.281 1.00 38.00 539 GLU A O 1
ATOM 4292 N N . GLU A 1 540 ? 29.642 10.046 4.850 1.00 31.28 540 GLU A N 1
ATOM 4293 C CA . GLU A 1 540 ? 28.611 9.326 4.101 1.00 31.28 540 GLU A CA 1
ATOM 4294 C C . GLU A 1 540 ? 28.957 9.318 2.601 1.00 31.28 540 GLU A C 1
ATOM 4296 O O . GLU A 1 540 ? 29.421 10.334 2.076 1.00 31.28 540 GLU A O 1
ATOM 4301 N N . PRO A 1 541 ? 28.713 8.203 1.887 1.00 35.28 541 PRO A N 1
ATOM 4302 C CA . PRO A 1 541 ? 29.010 8.121 0.465 1.00 35.28 541 PRO A CA 1
ATOM 4303 C C . PRO A 1 541 ? 28.197 9.166 -0.306 1.00 35.28 541 PRO A C 1
ATOM 4305 O O . PRO A 1 541 ? 27.004 9.362 -0.050 1.00 35.28 541 PRO A O 1
ATOM 4308 N N . SER A 1 542 ? 28.832 9.828 -1.278 1.00 31.92 542 SER A N 1
ATOM 4309 C CA . SER A 1 542 ? 28.116 10.662 -2.241 1.00 31.92 542 SER A CA 1
ATOM 4310 C C . SER A 1 542 ? 27.101 9.793 -2.991 1.00 31.92 542 SER A C 1
ATOM 4312 O O . SER A 1 542 ? 27.503 8.861 -3.689 1.00 31.92 542 SER A O 1
ATOM 4314 N N . LYS A 1 543 ? 25.811 10.095 -2.780 1.00 29.80 543 LYS A N 1
ATOM 4315 C CA . LYS A 1 543 ? 24.647 9.504 -3.462 1.00 29.80 543 LYS A CA 1
ATOM 4316 C C . LYS A 1 543 ? 24.803 9.448 -4.979 1.00 29.80 543 LYS A C 1
ATOM 4318 O O . LYS A 1 543 ? 25.318 10.438 -5.549 1.00 29.80 543 LYS A O 1
#

pLDDT: mean 71.12, std 15.61, range [29.8, 96.12]

Solvent-accessible surface area (backbone atoms only — not comparable to full-atom values): 30753 Å² total; per-residue (Å²): 134,85,81,76,63,63,67,58,57,52,49,52,52,49,50,52,52,50,52,50,49,53,48,50,59,68,63,64,51,86,73,68,76,76,63,97,80,67,78,84,63,52,34,35,25,39,24,73,51,37,70,34,36,76,56,97,90,38,83,43,42,58,47,64,53,47,57,58,52,53,76,69,47,81,76,45,47,78,40,83,44,55,64,71,56,35,54,51,29,35,74,71,66,70,17,42,31,34,40,39,44,46,50,56,46,31,50,51,63,72,35,71,85,43,100,72,59,66,84,88,74,75,49,70,52,71,54,45,88,92,36,69,66,60,43,52,52,49,52,49,52,54,49,54,51,53,50,55,51,53,51,54,47,50,51,56,53,51,53,49,52,53,51,56,51,50,54,51,48,55,51,52,53,53,49,43,56,52,46,54,52,51,50,48,48,42,46,62,73,47,50,46,54,51,56,51,53,57,63,73,43,47,75,62,38,78,74,35,77,73,58,38,57,55,52,49,53,51,51,51,50,55,49,51,54,53,49,53,51,53,50,51,44,50,52,51,50,52,54,50,51,54,51,53,51,53,55,49,53,50,53,54,50,52,50,51,53,49,47,50,51,48,52,49,53,46,49,64,55,52,67,77,68,75,59,68,68,64,50,49,54,50,50,51,50,53,49,47,56,55,45,51,35,67,39,86,48,97,87,53,95,30,59,43,41,52,52,49,51,51,51,50,50,54,50,53,52,51,49,53,53,51,50,51,51,50,53,49,49,54,53,46,50,52,47,38,51,54,49,49,52,53,50,50,54,53,58,75,70,56,90,80,90,76,87,83,59,71,78,63,56,52,52,60,48,51,53,52,54,51,53,50,53,52,56,52,57,72,68,50,51,29,83,51,65,66,58,52,73,73,43,93,61,56,69,70,59,40,52,52,54,52,51,51,47,52,49,50,57,50,50,26,68,77,66,74,55,85,78,79,54,86,87,37,58,41,53,70,55,51,53,47,52,51,34,47,41,30,40,74,74,31,50,72,51,73,52,73,43,54,36,56,63,34,94,52,67,33,49,33,40,53,52,75,39,91,67,47,39,67,62,48,81,55,87,18,25,31,51,73,87,41,73,43,29,58,51,27,64,77,50,77,34,41,36,81,43,72,56,42,72,62,45,75,48,40,38,40,41,30,26,15,38,73,48,61,82,57,96,67,64,88,90,54,86,85,70,69,54,71,48,65,63,70,86,63,65,79,74,78,77,86,128